Protein AF-0000000084460237 (afdb_homodimer)

Foldseek 3Di:
DDDPPPPPPPPPPPPPPPQFWLLVVVLCLQPVPDPDRDQKDFDAWWWKFAWKFWPDPPQVLCQVVDVVRDGQHRIWIKTKGKMKGWPACPPDPPFRKTKMKMKMKIWTWSCVDPDIDTPWMKIKMKIWIKHDPDSFKIKIWIKMKIWGPDDDQQTAIWIWTKMWIWGIDRWKIKIKMFIDTPDDVPHHCVRPVCLCVAQNGMKMKIKGQDPPRKIKIWIFTRVVVVSPHHKIKMKIWHDDDPQKTKMKMWMFHAPPDRSRSPPTIIMIGIGMIRDHPSD/DDPPPPPPPPPPPPPPPPQFWLLVVVLCLQPVPDPDRDQKDFDAWWWKFAWKFWPDPPQVLCQVVDVVRDGQHRIWMKTKGKMKGWPACPPDPPFRKTKMKMKMKIWTWRCVDPDIDTPWMKIKIKIWIKHDPDSFKIKIWIKMKIWGPDDDQQTAIFIWTKMWIWGIDRWKIKIKMFIDTDDLPPHCVVRPNCLCVAQNGMKMKIKGQDPPRKIKIWIFTHVVVVSPHHKIKMKIWHDDDPQKTKMKMWMFHAPPDRSRSPPTIIMIGIGMIRDHPSD

Organism: NCBI:txid458

Sequence (558 aa):
MLPLASGAQTNEKSPPSKRPTLLEKQAMQQKKTGDSPSLIELYRPNYVLPYYYTNKPYHAIYQNATPNNQEVQNDEFKAQISLKIPIFRHVIKDKPLALNFSYTQLMYWQVYAKSQYFRETNYEPELFLENYFNPYFAAQLGLNHQSNGRGGLLERSWNRAYTQLKWTGNRWLVNLRLWALIDKAESSDLHNPDIAHFLGHDNLVLSHQLPGNWKASLELQNLESGLQRGFVQVTLSYPILQSLSVYGQVFSGYGQSLIEYNHRTTSAGIGIVLNDWVSMLPLASGAQTNEKSPPSKRPTLLEKQAMQQKKTGDSPSLIELYRPNYVLPYYYTNKPYHAIYQNATPNNQEVQNDEFKAQISLKIPIFRHVIKDKPLALNFSYTQLMYWQVYAKSQYFRETNYEPELFLENYFNPYFAAQLGLNHQSNGRGGLLERSWNRAYTQLKWTGNRWLVNLRLWALIDKAESSDLHNPDIAHFLGHDNLVLSHQLPGNWKASLELQNLESGLQRGFVQVTLSYPILQSLSVYGQVFSGYGQSLIEYNHRTTSAGIGIVLNDWVS

Nearest PDB structures (foldseek):
  1qd6-assembly1_C  TM=9.036E-01  e=4.946E-21  Escherichia coli
  1qd5-assembly1_A  TM=8.928E-01  e=4.212E-21  Escherichia coli
  7ezz-assembly1_B  TM=8.742E-01  e=3.400E-21  Salmonella enterica subsp. enterica serovar Typhi
  1ilz-assembly1_A  TM=8.714E-01  e=5.218E-21  Escherichia coli
  1p4t-assembly1_A  TM=3.440E-01  e=1.977E-01  Neisseria meningitidis

Solvent-accessible surface area (backbone atoms only — not comparable to full-atom values): 28145 Å² total; per-residue (Å²): 138,81,83,79,78,76,76,76,75,76,75,73,70,70,73,76,80,74,76,69,27,53,52,40,51,54,49,44,62,69,47,46,53,58,101,67,57,68,64,64,39,80,58,54,51,26,32,44,18,75,43,27,39,36,73,51,64,71,53,77,83,39,62,80,67,38,56,88,51,49,78,79,64,44,52,24,27,36,37,30,48,24,37,29,32,63,73,34,66,47,71,44,85,96,36,64,35,20,36,33,38,32,44,34,38,42,40,34,28,32,69,75,42,94,65,38,26,52,80,45,42,36,45,33,44,32,46,31,39,36,36,62,79,49,60,41,37,36,40,35,46,32,42,36,41,37,30,44,49,36,32,65,93,62,22,32,38,46,39,31,43,35,39,34,42,36,42,40,43,77,47,34,37,37,40,41,36,41,43,47,75,54,83,39,82,84,43,21,53,64,56,40,63,60,45,50,74,26,47,40,47,34,38,39,36,44,26,35,57,42,84,91,65,30,35,40,36,42,34,40,28,7,60,89,57,73,63,76,32,8,28,43,35,40,36,44,34,40,72,75,48,96,46,36,17,44,29,37,40,37,38,40,33,27,40,88,43,71,85,30,33,87,39,65,37,44,34,39,32,41,37,38,26,60,41,52,86,80,104,136,80,82,79,77,76,75,76,74,76,73,73,69,68,73,75,80,73,76,69,26,54,50,38,52,53,50,46,62,69,48,46,56,59,102,67,57,71,64,64,39,81,58,53,52,26,33,42,18,76,43,27,38,35,73,52,62,70,55,79,84,42,63,79,67,36,56,89,52,50,79,78,64,45,52,24,27,38,36,32,48,22,36,29,30,63,72,34,66,47,71,44,84,95,36,63,36,22,35,32,38,32,43,33,39,41,39,34,29,31,67,75,43,94,65,38,26,53,80,44,42,35,45,33,45,32,46,30,39,37,36,61,80,49,62,42,36,33,40,34,46,32,42,38,40,38,29,42,49,35,32,64,93,63,21,31,37,43,42,32,42,34,38,34,42,35,42,39,42,77,48,36,37,36,39,41,35,41,47,46,77,66,58,48,75,83,38,14,42,65,54,39,60,61,45,50,74,26,44,41,48,35,38,39,36,44,28,36,58,42,86,90,64,29,35,39,36,42,35,40,26,7,60,89,58,73,64,77,32,8,29,43,36,39,37,42,36,39,71,75,47,96,44,36,18,43,30,37,41,38,40,40,32,27,40,87,42,71,85,30,31,87,40,66,37,43,32,40,32,41,36,38,28,62,40,53,87,83,104

pLDDT: mean 88.64, std 16.6, range [33.06, 98.94]

Structure (mmCIF, N/CA/C/O backbone):
data_AF-0000000084460237-model_v1
#
loop_
_entity.id
_entity.type
_entity.pdbx_description
1 polymer 'Phospholipase A1'
#
loop_
_atom_site.group_PDB
_atom_site.id
_atom_site.type_symbol
_atom_site.label_atom_id
_atom_site.label_alt_id
_atom_site.label_comp_id
_atom_site.label_asym_id
_atom_site.label_entity_id
_atom_site.label_seq_id
_atom_site.pdbx_PDB_ins_code
_atom_site.Cartn_x
_atom_site.Cartn_y
_atom_site.Cartn_z
_atom_site.occupancy
_atom_site.B_iso_or_equiv
_atom_site.auth_seq_id
_atom_site.auth_comp_id
_atom_site.auth_asym_id
_atom_site.auth_atom_id
_atom_site.pdbx_PDB_model_num
ATOM 1 N N . MET A 1 1 ? 53.562 64.188 7.984 1 33.06 1 MET A N 1
ATOM 2 C CA . MET A 1 1 ? 52.875 63.375 6.984 1 33.06 1 MET A CA 1
ATOM 3 C C . MET A 1 1 ? 52.312 62.094 7.598 1 33.06 1 MET A C 1
ATOM 5 O O . MET A 1 1 ? 53.094 61.219 7.98 1 33.06 1 MET A O 1
ATOM 9 N N . LEU A 1 2 ? 51.188 62.125 8.328 1 37.41 2 LEU A N 1
ATOM 10 C CA . LEU A 1 2 ? 50.531 61.125 9.156 1 37.41 2 LEU A CA 1
ATOM 11 C C . LEU A 1 2 ? 49.938 60 8.289 1 37.41 2 LEU A C 1
ATOM 13 O O . LEU A 1 2 ? 49.25 60.281 7.312 1 37.41 2 LEU A O 1
ATOM 17 N N . PRO A 1 3 ? 50.469 58.75 8.273 1 43.12 3 PRO A N 1
ATOM 18 C CA . PRO A 1 3 ? 50 57.594 7.473 1 43.12 3 PRO A CA 1
ATOM 19 C C . PRO A 1 3 ? 48.531 57.25 7.75 1 43.12 3 PRO A C 1
ATOM 21 O O . PRO A 1 3 ? 48.125 57.25 8.906 1 43.12 3 PRO A O 1
ATOM 24 N N . LEU A 1 4 ? 47.562 57.594 6.898 1 38.03 4 LEU A N 1
ATOM 25 C CA . LEU A 1 4 ? 46.156 57.188 6.91 1 38.03 4 LEU A CA 1
ATOM 26 C C . LEU A 1 4 ? 46.031 55.688 6.816 1 38.03 4 LEU A C 1
ATOM 28 O O . LEU A 1 4 ? 46.438 55.062 5.824 1 38.03 4 LEU A O 1
ATOM 32 N N . ALA A 1 5 ? 46.094 54.875 7.91 1 39.19 5 ALA A N 1
ATOM 33 C CA . ALA A 1 5 ? 45.812 53.438 7.984 1 39.19 5 ALA A CA 1
ATOM 34 C C . ALA A 1 5 ? 44.406 53.156 7.488 1 39.19 5 ALA A C 1
ATOM 36 O O . ALA A 1 5 ? 43.438 53.531 8.109 1 39.19 5 ALA A O 1
ATOM 37 N N . SER A 1 6 ? 44.125 53.219 6.168 1 39.91 6 SER A N 1
ATOM 38 C CA . SER A 1 6 ? 42.844 52.75 5.695 1 39.91 6 SER A CA 1
ATOM 39 C C . SER A 1 6 ? 42.594 51.312 6.141 1 39.91 6 SER A C 1
ATOM 41 O O . SER A 1 6 ? 43.375 50.406 5.844 1 39.91 6 SER A O 1
ATOM 43 N N . GLY A 1 7 ? 42 51.062 7.289 1 36.94 7 GLY A N 1
ATOM 44 C CA . GLY A 1 7 ? 41.531 49.75 7.719 1 36.94 7 GLY A CA 1
ATOM 45 C C . GLY A 1 7 ? 40.594 49.125 6.711 1 36.94 7 GLY A C 1
ATOM 46 O O . GLY A 1 7 ? 39.469 49.625 6.473 1 36.94 7 GLY A O 1
ATOM 47 N N . ALA A 1 8 ? 41.125 48.469 5.641 1 39.97 8 ALA A N 1
ATOM 48 C CA . ALA A 1 8 ? 40.281 47.625 4.797 1 39.97 8 ALA A CA 1
ATOM 49 C C . ALA A 1 8 ? 39.5 46.625 5.637 1 39.97 8 ALA A C 1
ATOM 51 O O . ALA A 1 8 ? 40.094 45.812 6.363 1 39.97 8 ALA A O 1
ATOM 52 N N . GLN A 1 9 ? 38.25 46.938 6.02 1 36.5 9 GLN A N 1
ATOM 53 C CA . GLN A 1 9 ? 37.344 45.938 6.562 1 36.5 9 GLN A CA 1
ATOM 54 C C . GLN A 1 9 ? 37.219 44.719 5.625 1 36.5 9 GLN A C 1
ATOM 56 O O . GLN A 1 9 ? 36.844 44.875 4.457 1 36.5 9 GLN A O 1
ATOM 61 N N . THR A 1 10 ? 38.094 43.719 5.746 1 39.78 10 THR A N 1
ATOM 62 C CA . THR A 1 10 ? 37.875 42.438 5.086 1 39.78 10 THR A CA 1
ATOM 63 C C . THR A 1 10 ? 36.438 41.938 5.305 1 39.78 10 THR A C 1
ATOM 65 O O . THR A 1 10 ? 36 41.75 6.441 1 39.78 10 THR A O 1
ATOM 68 N N . ASN A 1 11 ? 35.469 42.406 4.453 1 38.53 11 ASN A N 1
ATOM 69 C CA . ASN A 1 11 ? 34.188 41.719 4.402 1 38.53 11 ASN A CA 1
ATOM 70 C C . ASN A 1 11 ? 34.344 40.188 4.426 1 38.53 11 ASN A C 1
ATOM 72 O O . ASN A 1 11 ? 34.844 39.594 3.453 1 38.53 11 ASN A O 1
ATOM 76 N N . GLU A 1 12 ? 34.688 39.625 5.543 1 37.69 12 GLU A N 1
ATOM 77 C CA . GLU A 1 12 ? 34.562 38.188 5.68 1 37.69 12 GLU A CA 1
ATOM 78 C C . GLU A 1 12 ? 33.281 37.656 5.02 1 37.69 12 GLU A C 1
ATOM 80 O O . GLU A 1 12 ? 32.188 37.906 5.508 1 37.69 12 GLU A O 1
ATOM 85 N N . LYS A 1 13 ? 33.219 37.625 3.652 1 42 13 LYS A N 1
ATOM 86 C CA . LYS A 1 13 ? 32.188 36.844 2.986 1 42 13 LYS A CA 1
ATOM 87 C C . LYS A 1 13 ? 31.828 35.594 3.785 1 42 13 LYS A C 1
ATOM 89 O O . LYS A 1 13 ? 32.719 34.844 4.195 1 42 13 LYS A O 1
ATOM 94 N N . SER A 1 14 ? 30.688 35.625 4.52 1 43.59 14 SER A N 1
ATOM 95 C CA . SER A 1 14 ? 30.125 34.438 5.137 1 43.59 14 SER A CA 1
ATOM 96 C C . SER A 1 14 ? 30.344 33.219 4.262 1 43.59 14 SER A C 1
ATOM 98 O O . SER A 1 14 ? 30.266 33.281 3.033 1 43.59 14 SER A O 1
ATOM 100 N N . PRO A 1 15 ? 31.188 32.281 4.66 1 44.66 15 PRO A N 1
ATOM 101 C CA . PRO A 1 15 ? 31.375 31.094 3.846 1 44.66 15 PRO A CA 1
ATOM 102 C C . PRO A 1 15 ? 30.125 30.688 3.082 1 44.66 15 PRO A C 1
ATOM 104 O O . PRO A 1 15 ? 29.016 30.953 3.535 1 44.66 15 PRO A O 1
ATOM 107 N N . PRO A 1 16 ? 30.078 30.672 1.734 1 46.34 16 PRO A N 1
ATOM 108 C CA . PRO A 1 16 ? 28.906 30.234 0.951 1 46.34 16 PRO A CA 1
ATOM 109 C C . PRO A 1 16 ? 28.125 29.125 1.638 1 46.34 16 PRO A C 1
ATOM 111 O O . PRO A 1 16 ? 28.703 28.203 2.223 1 46.34 16 PRO A O 1
ATOM 114 N N . SER A 1 17 ? 27.078 29.344 2.225 1 50.25 17 SER A N 1
ATOM 115 C CA . SER A 1 17 ? 26.156 28.375 2.797 1 50.25 17 SER A CA 1
ATOM 116 C C . SER A 1 17 ? 26.109 27.094 1.976 1 50.25 17 SER A C 1
ATOM 118 O O . SER A 1 17 ? 25.766 27.125 0.792 1 50.25 17 SER A O 1
ATOM 120 N N . LYS A 1 18 ? 27.047 26.188 2.234 1 62.62 18 LYS A N 1
ATOM 121 C CA . LYS A 1 18 ? 27.188 24.906 1.551 1 62.62 18 LYS A CA 1
ATOM 122 C C . LYS A 1 18 ? 25.828 24.234 1.369 1 62.62 18 LYS A C 1
ATOM 124 O O . LYS A 1 18 ? 25.047 24.125 2.32 1 62.62 18 LYS A O 1
ATOM 129 N N . ARG A 1 19 ? 25.375 23.969 0.158 1 66.56 19 ARG A N 1
ATOM 130 C CA . ARG A 1 19 ? 24.172 23.219 -0.19 1 66.56 19 ARG A CA 1
ATOM 131 C C . ARG A 1 19 ? 24.125 21.875 0.541 1 66.56 19 ARG A C 1
ATOM 133 O O . ARG A 1 19 ? 25.125 21.156 0.573 1 66.56 19 ARG A O 1
ATOM 140 N N . PRO A 1 20 ? 23.062 21.641 1.185 1 68.81 20 PRO A N 1
ATOM 141 C CA . PRO A 1 20 ? 22.969 20.375 1.909 1 68.81 20 PRO A CA 1
ATOM 142 C C . PRO A 1 20 ? 23.094 19.156 0.991 1 68.81 20 PRO A C 1
ATOM 144 O O . PRO A 1 20 ? 22.672 19.219 -0.169 1 68.81 20 PRO A O 1
ATOM 147 N N . THR A 1 21 ? 23.734 18.125 1.545 1 71.56 21 THR A N 1
ATOM 148 C CA . THR A 1 21 ? 23.812 16.844 0.848 1 71.56 21 THR A CA 1
ATOM 149 C C . THR A 1 21 ? 22.438 16.188 0.765 1 71.56 21 THR A C 1
ATOM 151 O O . THR A 1 21 ? 21.5 16.625 1.437 1 71.56 21 THR A O 1
ATOM 154 N N . LEU A 1 22 ? 22.25 15.188 -0.048 1 67.12 22 LEU A N 1
ATOM 155 C CA . LEU A 1 22 ? 21 14.453 -0.162 1 67.12 22 LEU A CA 1
ATOM 156 C C . LEU A 1 22 ? 20.656 13.766 1.152 1 67.12 22 LEU A C 1
ATOM 158 O O . LEU A 1 22 ? 19.484 13.703 1.537 1 67.12 22 LEU A O 1
ATOM 162 N N . LEU A 1 23 ? 21.672 13.273 1.79 1 69.56 23 LEU A N 1
ATOM 163 C CA . LEU A 1 23 ? 21.422 12.602 3.064 1 69.56 23 LEU A CA 1
ATOM 164 C C . LEU A 1 23 ? 20.969 13.609 4.121 1 69.56 23 LEU A C 1
ATOM 166 O O . LEU A 1 23 ? 20.156 13.273 4.992 1 69.56 23 LEU A O 1
ATOM 170 N N . GLU A 1 24 ? 21.578 14.758 4.055 1 69.38 24 GLU A N 1
ATOM 171 C CA . GLU A 1 24 ? 21.125 15.797 4.977 1 69.38 24 GLU A CA 1
ATOM 172 C C . GLU A 1 24 ? 19.656 16.141 4.75 1 69.38 24 GLU A C 1
ATOM 174 O O . GLU A 1 24 ? 18.906 16.344 5.707 1 69.38 24 GLU A O 1
ATOM 179 N N . LYS A 1 25 ? 19.344 16.219 3.504 1 68.31 25 LYS A N 1
ATOM 180 C CA . LYS A 1 25 ? 17.938 16.484 3.182 1 68.31 25 LYS A CA 1
ATOM 181 C C . LYS A 1 25 ? 17.031 15.383 3.738 1 68.31 25 LYS A C 1
ATOM 183 O O . LYS A 1 25 ? 15.984 15.672 4.32 1 68.31 25 LYS A O 1
ATOM 188 N N . GLN A 1 26 ? 17.453 14.18 3.574 1 65.44 26 GLN A N 1
ATOM 189 C CA . GLN A 1 26 ? 16.688 13.047 4.09 1 65.44 26 GLN A CA 1
ATOM 190 C C . GLN A 1 26 ? 16.594 13.094 5.609 1 65.44 26 GLN A C 1
ATOM 192 O O . GLN A 1 26 ? 15.523 12.836 6.172 1 65.44 26 GLN A O 1
ATOM 197 N N . ALA A 1 27 ? 17.656 13.445 6.23 1 65.62 27 ALA A N 1
ATOM 198 C CA . ALA A 1 27 ? 17.688 13.523 7.691 1 65.62 27 ALA A CA 1
ATOM 199 C C . ALA A 1 27 ? 16.781 14.633 8.203 1 65.62 27 ALA A C 1
ATOM 201 O O . ALA A 1 27 ? 16.141 14.484 9.25 1 65.62 27 ALA A O 1
ATOM 202 N N . MET A 1 28 ? 16.766 15.719 7.469 1 63.81 28 MET A N 1
ATOM 203 C CA . MET A 1 28 ? 15.93 16.859 7.863 1 63.81 28 MET A CA 1
ATOM 204 C C . MET A 1 28 ? 14.453 16.5 7.77 1 63.81 28 MET A C 1
ATOM 206 O O . MET A 1 28 ? 13.648 16.953 8.578 1 63.81 28 MET A O 1
ATOM 210 N N . GLN A 1 29 ? 14.203 15.719 6.777 1 60.19 29 GLN A N 1
ATOM 211 C CA . GLN A 1 29 ? 12.828 15.273 6.645 1 60.19 29 GLN A CA 1
ATOM 212 C C . GLN A 1 29 ? 12.414 14.406 7.836 1 60.19 29 GLN A C 1
ATOM 214 O O . GLN A 1 29 ? 11.258 14.445 8.258 1 60.19 29 GLN A O 1
ATOM 219 N N . GLN A 1 30 ? 13.391 13.711 8.25 1 58.38 30 GLN A N 1
ATOM 220 C CA . GLN A 1 30 ? 13.125 12.867 9.406 1 58.38 30 GLN A CA 1
ATOM 221 C C . GLN A 1 30 ? 12.969 13.695 10.672 1 58.38 30 GLN A C 1
ATOM 223 O O . GLN A 1 30 ? 12.25 13.312 11.594 1 58.38 30 GLN A O 1
ATOM 228 N N . LYS A 1 31 ? 13.797 14.773 10.773 1 55.31 31 LYS A N 1
ATOM 229 C CA . LYS A 1 31 ? 13.781 15.625 11.961 1 55.31 31 LYS A CA 1
ATOM 230 C C . LYS A 1 31 ? 12.594 16.578 11.945 1 55.31 31 LYS A C 1
ATOM 232 O O . LYS A 1 31 ? 12.234 17.141 12.977 1 55.31 31 LYS A O 1
ATOM 237 N N . LYS A 1 32 ? 12.227 16.984 10.742 1 52.41 32 LYS A N 1
ATOM 238 C CA . LYS A 1 32 ? 11.164 17.984 10.797 1 52.41 32 LYS A CA 1
ATOM 239 C C . LYS A 1 32 ? 10.195 17.688 11.938 1 52.41 32 LYS A C 1
ATOM 241 O O . LYS A 1 32 ? 9.32 16.844 11.812 1 52.41 32 LYS A O 1
ATOM 246 N N . THR A 1 33 ? 10.742 17.469 13.055 1 44.06 33 THR A N 1
ATOM 247 C CA . THR A 1 33 ? 10.227 17.547 14.422 1 44.06 33 THR A CA 1
ATOM 248 C C . THR A 1 33 ? 9.305 18.734 14.586 1 44.06 33 THR A C 1
ATOM 250 O O . THR A 1 33 ? 8.852 19.031 15.695 1 44.06 33 THR A O 1
ATOM 253 N N . GLY A 1 34 ? 9.258 19.625 13.672 1 41.66 34 GLY A N 1
ATOM 254 C CA . GLY A 1 34 ? 8.391 20.578 14.344 1 41.66 34 GLY A CA 1
ATOM 255 C C . GLY A 1 34 ? 7.168 19.938 14.977 1 41.66 34 GLY A C 1
ATOM 256 O O . GLY A 1 34 ? 7.16 18.734 15.234 1 41.66 34 GLY A O 1
ATOM 257 N N . ASP A 1 35 ? 6.125 20.656 15.336 1 48.44 35 ASP A N 1
ATOM 258 C CA . ASP A 1 35 ? 4.902 20.375 16.078 1 48.44 35 ASP A CA 1
ATOM 259 C C . ASP A 1 35 ? 4.148 19.188 15.469 1 48.44 35 ASP A C 1
ATOM 261 O O . ASP A 1 35 ? 3.203 18.672 16.078 1 48.44 35 ASP A O 1
ATOM 265 N N . SER A 1 36 ? 4.648 18.703 14.273 1 54.94 36 SER A N 1
ATOM 266 C CA . SER A 1 36 ? 3.83 17.609 13.789 1 54.94 36 SER A CA 1
ATOM 267 C C . SER A 1 36 ? 4.648 16.641 12.953 1 54.94 36 SER A C 1
ATOM 269 O O . SER A 1 36 ? 4.645 16.719 11.719 1 54.94 36 SER A O 1
ATOM 271 N N . PRO A 1 37 ? 5.645 15.766 13.695 1 59.66 37 PRO A N 1
ATOM 272 C CA . PRO A 1 37 ? 6.457 14.797 12.953 1 59.66 37 PRO A CA 1
ATOM 273 C C . PRO A 1 37 ? 5.629 13.961 11.977 1 59.66 37 PRO A C 1
ATOM 275 O O . PRO A 1 37 ? 4.457 13.68 12.242 1 59.66 37 PRO A O 1
ATOM 278 N N . SER A 1 38 ? 6.266 13.695 10.805 1 71.56 38 SER A N 1
ATOM 279 C CA . SER A 1 38 ? 5.586 12.875 9.805 1 71.56 38 SER A CA 1
ATOM 280 C C . SER A 1 38 ? 5.395 11.445 10.305 1 71.56 38 SER A C 1
ATOM 282 O O . SER A 1 38 ? 6.32 10.844 10.852 1 71.56 38 SER A O 1
ATOM 284 N N . LEU A 1 39 ? 4.281 10.977 10.188 1 84.56 39 LEU A N 1
ATOM 285 C CA . LEU A 1 39 ? 3.957 9.617 10.609 1 84.56 39 LEU A CA 1
ATOM 286 C C . LEU A 1 39 ? 4.406 8.602 9.562 1 84.56 39 LEU A C 1
ATOM 288 O O . LEU A 1 39 ? 4.551 7.414 9.867 1 84.56 39 LEU A O 1
ATOM 292 N N . ILE A 1 40 ? 4.625 9.062 8.289 1 89.94 40 ILE A N 1
ATOM 293 C CA . ILE A 1 40 ? 5.012 8.18 7.188 1 89.94 40 ILE A CA 1
ATOM 294 C C . ILE A 1 40 ? 5.977 8.914 6.258 1 89.94 40 ILE A C 1
ATOM 296 O O . ILE A 1 40 ? 5.895 10.133 6.105 1 89.94 40 ILE A O 1
ATOM 300 N N . GLU A 1 41 ? 6.906 8.203 5.742 1 90.19 41 GLU A N 1
ATOM 301 C CA . GLU A 1 41 ? 7.863 8.719 4.766 1 90.19 41 GLU A CA 1
ATOM 302 C C . GLU A 1 41 ? 7.922 7.824 3.529 1 90.19 41 GLU A C 1
ATOM 304 O O . GLU A 1 41 ? 7.695 6.613 3.617 1 90.19 41 GLU A O 1
ATOM 309 N N . LEU A 1 42 ? 8.172 8.422 2.4 1 93.38 42 LEU A N 1
ATOM 310 C CA . LEU A 1 42 ? 8.492 7.633 1.218 1 93.38 42 LEU A CA 1
ATOM 311 C C . LEU A 1 42 ? 9.828 6.922 1.384 1 93.38 42 LEU A C 1
ATOM 313 O O . LEU A 1 42 ? 10.781 7.496 1.924 1 93.38 42 LEU A O 1
ATOM 317 N N . TYR A 1 43 ? 10.008 5.703 0.962 1 95.56 43 TYR A N 1
ATOM 318 C CA . TYR A 1 43 ? 11.203 4.891 1.195 1 95.56 43 TYR A CA 1
ATOM 319 C C . TYR A 1 43 ? 11.906 4.562 -0.117 1 95.56 43 TYR A C 1
ATOM 321 O O . TYR A 1 43 ? 12.82 5.277 -0.534 1 95.56 43 TYR A O 1
ATOM 329 N N . ARG A 1 44 ? 11.547 3.611 -0.821 1 97.44 44 ARG A N 1
ATOM 330 C CA . ARG A 1 44 ? 11.977 3.336 -2.189 1 97.44 44 ARG A CA 1
ATOM 331 C C . ARG A 1 44 ? 11.055 4.027 -3.195 1 97.44 44 ARG A C 1
ATOM 333 O O . ARG A 1 44 ? 10.031 4.598 -2.82 1 97.44 44 ARG A O 1
ATOM 340 N N . PRO A 1 45 ? 11.516 4.062 -4.492 1 97.62 45 PRO A N 1
ATOM 341 C CA . PRO A 1 45 ? 10.672 4.762 -5.461 1 97.62 45 PRO A CA 1
ATOM 342 C C . PRO A 1 45 ? 9.227 4.254 -5.461 1 97.62 45 PRO A C 1
ATOM 344 O O . PRO A 1 45 ? 9 3.043 -5.445 1 97.62 45 PRO A O 1
ATOM 347 N N . ASN A 1 46 ? 8.273 5.141 -5.348 1 98.19 46 ASN A N 1
ATOM 348 C CA . ASN A 1 46 ? 6.848 4.895 -5.539 1 98.19 46 ASN A CA 1
ATOM 349 C C . ASN A 1 46 ? 6.398 5.285 -6.945 1 98.19 46 ASN A C 1
ATOM 351 O O . ASN A 1 46 ? 6.461 6.457 -7.316 1 98.19 46 ASN A O 1
ATOM 355 N N . TYR A 1 47 ? 5.926 4.312 -7.699 1 98.5 47 TYR A N 1
ATOM 356 C CA . TYR A 1 47 ? 5.637 4.59 -9.102 1 98.5 47 TYR A CA 1
ATOM 357 C C . TYR A 1 47 ? 4.496 3.717 -9.609 1 98.5 47 TYR A C 1
ATOM 359 O O . TYR A 1 47 ? 4.18 2.689 -9 1 98.5 47 TYR A O 1
ATOM 367 N N . VAL A 1 48 ? 3.895 4.137 -10.625 1 98.56 48 VAL A N 1
ATOM 368 C CA . VAL A 1 48 ? 3 3.346 -11.461 1 98.56 48 VAL A CA 1
ATOM 369 C C . VAL A 1 48 ? 3.457 3.416 -12.914 1 98.56 48 VAL A C 1
ATOM 371 O O . VAL A 1 48 ? 3.84 4.48 -13.398 1 98.56 48 VAL A O 1
ATOM 374 N N . LEU A 1 49 ? 3.525 2.285 -13.5 1 98.88 49 LEU A N 1
ATOM 375 C CA . LEU A 1 49 ? 3.773 2.143 -14.93 1 98.88 49 LEU A CA 1
ATOM 376 C C . LEU A 1 49 ? 2.557 1.556 -15.633 1 98.88 49 LEU A C 1
ATOM 378 O O . LEU A 1 49 ? 2.404 0.334 -15.703 1 98.88 49 LEU A O 1
ATOM 382 N N . PRO A 1 50 ? 1.722 2.443 -16.219 1 98.69 50 PRO A N 1
ATOM 383 C CA . PRO A 1 50 ? 0.523 1.936 -16.891 1 98.69 50 PRO A CA 1
ATOM 384 C C . PRO A 1 50 ? 0.85 1.043 -18.094 1 98.69 50 PRO A C 1
ATOM 386 O O . PRO A 1 50 ? 0.007 0.254 -18.516 1 98.69 50 PRO A O 1
ATOM 389 N N . TYR A 1 51 ? 2.043 1.253 -18.594 1 98.81 51 TYR A N 1
ATOM 390 C CA . TYR A 1 51 ? 2.51 0.373 -19.672 1 98.81 51 TYR A CA 1
ATOM 391 C C . TYR A 1 51 ? 3.887 -0.194 -19.344 1 98.81 51 TYR A C 1
ATOM 393 O O . TYR A 1 51 ? 4.852 0.556 -19.188 1 98.81 51 TYR A O 1
ATOM 401 N N . TYR A 1 52 ? 3.977 -1.459 -19.219 1 98.88 52 TYR A N 1
ATOM 402 C CA . TYR A 1 52 ? 5.184 -2.227 -18.953 1 98.88 52 TYR A CA 1
ATOM 403 C C . TYR A 1 52 ? 5.246 -3.48 -19.812 1 98.88 52 TYR A C 1
ATOM 405 O O . TYR A 1 52 ? 4.355 -4.332 -19.75 1 98.88 52 TYR A O 1
ATOM 413 N N . TYR A 1 53 ? 6.262 -3.559 -20.594 1 98.94 53 TYR A N 1
ATOM 414 C CA . TYR A 1 53 ? 6.391 -4.656 -21.547 1 98.94 53 TYR A CA 1
ATOM 415 C C . TYR A 1 53 ? 7.469 -5.641 -21.094 1 98.94 53 TYR A C 1
ATOM 417 O O . TYR A 1 53 ? 8.609 -5.246 -20.844 1 98.94 53 TYR A O 1
ATOM 425 N N . THR A 1 54 ? 7.098 -6.848 -21.016 1 98.81 54 THR A N 1
ATOM 426 C CA . THR A 1 54 ? 8.023 -7.926 -20.703 1 98.81 54 THR A CA 1
ATOM 427 C C . THR A 1 54 ? 8.266 -8.805 -21.938 1 98.81 54 THR A C 1
ATOM 429 O O . THR A 1 54 ? 7.324 -9.406 -22.469 1 98.81 54 THR A O 1
ATOM 432 N N . ASN A 1 55 ? 9.469 -8.969 -22.312 1 98.62 55 ASN A N 1
ATOM 433 C CA . ASN A 1 55 ? 9.82 -9.688 -23.531 1 98.62 55 ASN A CA 1
ATOM 434 C C . ASN A 1 55 ? 9.531 -11.188 -23.406 1 98.62 55 ASN A C 1
ATOM 436 O O . ASN A 1 55 ? 9.031 -11.805 -24.344 1 98.62 55 ASN A O 1
ATOM 440 N N . LYS A 1 56 ? 9.875 -11.82 -22.328 1 98.31 56 LYS A N 1
ATOM 441 C CA . LYS A 1 56 ? 9.695 -13.25 -22.094 1 98.31 56 LYS A CA 1
ATOM 442 C C . LYS A 1 56 ? 8.945 -13.5 -20.781 1 98.31 56 LYS A C 1
ATOM 444 O O . LYS A 1 56 ? 9.539 -13.922 -19.797 1 98.31 56 LYS A O 1
ATOM 449 N N . PRO A 1 57 ? 7.609 -13.352 -20.859 1 98.31 57 PRO A N 1
ATOM 450 C CA . PRO A 1 57 ? 6.867 -13.711 -19.641 1 98.31 57 PRO A CA 1
ATOM 451 C C . PRO A 1 57 ? 7.109 -15.156 -19.219 1 98.31 57 PRO A C 1
ATOM 453 O O . PRO A 1 57 ? 7.363 -16.016 -20.047 1 98.31 57 PRO A O 1
ATOM 456 N N . TYR A 1 58 ? 7.059 -15.445 -17.984 1 97.81 58 TYR A N 1
ATOM 457 C CA . TYR A 1 58 ? 7.293 -16.781 -17.438 1 97.81 58 TYR A CA 1
ATOM 458 C C . TYR A 1 58 ? 6.062 -17.656 -17.594 1 97.81 58 TYR A C 1
ATOM 460 O O . TYR A 1 58 ? 5.465 -18.094 -16.609 1 97.81 58 TYR A O 1
ATOM 468 N N . HIS A 1 59 ? 5.738 -18.109 -18.75 1 97.31 59 HIS A N 1
ATOM 469 C CA . HIS A 1 59 ? 4.508 -18.828 -19.062 1 97.31 59 HIS A CA 1
ATOM 470 C C . HIS A 1 59 ? 4.441 -20.156 -18.312 1 97.31 59 HIS A C 1
ATOM 472 O O . HIS A 1 59 ? 3.389 -20.516 -17.781 1 97.31 59 HIS A O 1
ATOM 478 N N . ALA A 1 60 ? 5.492 -20.844 -18.188 1 96.31 60 ALA A N 1
ATOM 479 C CA . ALA A 1 60 ? 5.512 -22.188 -17.625 1 96.31 60 ALA A CA 1
ATOM 480 C C . ALA A 1 60 ? 5.043 -22.188 -16.172 1 96.31 60 ALA A C 1
ATOM 482 O O . ALA A 1 60 ? 4.289 -23.078 -15.758 1 96.31 60 ALA A O 1
ATOM 483 N N . ILE A 1 61 ? 5.457 -21.188 -15.391 1 96 61 ILE A N 1
ATOM 484 C CA . ILE A 1 61 ? 5.156 -21.188 -13.961 1 96 61 ILE A CA 1
ATOM 485 C C . ILE A 1 61 ? 3.68 -20.875 -13.742 1 96 61 ILE A C 1
ATOM 487 O O . ILE A 1 61 ? 3.111 -21.219 -12.703 1 96 61 ILE A O 1
ATOM 491 N N . TYR A 1 62 ? 3.029 -20.219 -14.75 1 95.88 62 TYR A N 1
ATOM 492 C CA . TYR A 1 62 ? 1.652 -19.766 -14.586 1 95.88 62 TYR A CA 1
ATOM 493 C C . TYR A 1 62 ? 0.683 -20.719 -15.281 1 95.88 62 TYR A C 1
ATOM 495 O O . TYR A 1 62 ? -0.519 -20.438 -15.344 1 95.88 62 TYR A O 1
ATOM 503 N N . GLN A 1 63 ? 1.199 -21.812 -15.797 1 94.06 63 GLN A N 1
ATOM 504 C CA . GLN A 1 63 ? 0.304 -22.781 -16.406 1 94.06 63 GLN A CA 1
ATOM 505 C C . GLN A 1 63 ? -0.761 -23.25 -15.422 1 94.06 63 GLN A C 1
ATOM 507 O O . GLN A 1 63 ? -0.441 -23.656 -14.305 1 94.06 63 GLN A O 1
ATOM 512 N N . ASN A 1 64 ? -2.025 -23.062 -15.805 1 91.06 64 ASN A N 1
ATOM 513 C CA . ASN A 1 64 ? -3.199 -23.422 -15.016 1 91.06 64 ASN A CA 1
ATOM 514 C C . ASN A 1 64 ? -3.303 -22.594 -13.75 1 91.06 64 ASN A C 1
ATOM 516 O O . ASN A 1 64 ? -3.934 -23 -12.773 1 91.06 64 ASN A O 1
ATOM 520 N N . ALA A 1 65 ? -2.629 -21.453 -13.734 1 92.81 65 ALA A N 1
ATOM 521 C CA . ALA A 1 65 ? -2.609 -20.641 -12.516 1 92.81 65 ALA A CA 1
ATOM 522 C C . ALA A 1 65 ? -3.115 -19.234 -12.797 1 92.81 65 ALA A C 1
ATOM 524 O O . ALA A 1 65 ? -2.838 -18.312 -12.023 1 92.81 65 ALA A O 1
ATOM 525 N N . THR A 1 66 ? -3.754 -19.094 -13.953 1 94.38 66 THR A N 1
ATOM 526 C CA . THR A 1 66 ? -4.363 -17.812 -14.32 1 94.38 66 THR A CA 1
ATOM 527 C C . THR A 1 66 ? -5.867 -17.969 -14.523 1 94.38 66 THR A C 1
ATOM 529 O O . THR A 1 66 ? -6.363 -19.094 -14.68 1 94.38 66 THR A O 1
ATOM 532 N N . PRO A 1 67 ? -6.559 -16.859 -14.469 1 92.19 67 PRO A N 1
ATOM 533 C CA . PRO A 1 67 ? -7.992 -16.969 -14.742 1 92.19 67 PRO A CA 1
ATOM 534 C C . PRO A 1 67 ? -8.289 -17.594 -16.109 1 92.19 67 PRO A C 1
ATOM 536 O O . PRO A 1 67 ? -7.766 -17.125 -17.125 1 92.19 67 PRO A O 1
ATOM 539 N N . ASN A 1 68 ? -9.117 -18.688 -16.062 1 90.69 68 ASN A N 1
ATOM 540 C CA . ASN A 1 68 ? -9.492 -19.391 -17.281 1 90.69 68 ASN A CA 1
ATOM 541 C C . ASN A 1 68 ? -8.266 -19.906 -18.031 1 90.69 68 ASN A C 1
ATOM 543 O O . ASN A 1 68 ? -8.281 -20.047 -19.25 1 90.69 68 ASN A O 1
ATOM 547 N N . ASN A 1 69 ? -7.188 -19.969 -17.328 1 93.38 69 ASN A N 1
ATOM 548 C CA . ASN A 1 69 ? -5.914 -20.469 -17.844 1 93.38 69 ASN A CA 1
ATOM 549 C C . ASN A 1 69 ? -5.441 -19.641 -19.047 1 93.38 69 ASN A C 1
ATOM 551 O O . ASN A 1 69 ? -4.898 -20.203 -20 1 93.38 69 ASN A O 1
ATOM 555 N N . GLN A 1 70 ? -5.746 -18.422 -19.031 1 94.75 70 GLN A N 1
ATOM 556 C CA . GLN A 1 70 ? -5.277 -17.547 -20.109 1 94.75 70 GLN A CA 1
ATOM 557 C C . GLN A 1 70 ? -3.766 -17.359 -20.047 1 94.75 70 GLN A C 1
ATOM 559 O O . GLN A 1 70 ? -3.166 -17.484 -18.969 1 94.75 70 GLN A O 1
ATOM 564 N N . GLU A 1 71 ? -3.188 -17.047 -21.109 1 95.62 71 GLU A N 1
ATOM 565 C CA . GLU A 1 71 ? -1.749 -16.797 -21.156 1 95.62 71 GLU A CA 1
ATOM 566 C C . GLU A 1 71 ? -1.398 -15.453 -20.531 1 95.62 71 GLU A C 1
ATOM 568 O O . GLU A 1 71 ? -2.152 -14.492 -20.672 1 95.62 71 GLU A O 1
ATOM 573 N N . VAL A 1 72 ? -0.287 -15.414 -19.906 1 97.56 72 VAL A N 1
ATOM 574 C CA . VAL A 1 72 ? 0.223 -14.148 -19.391 1 97.56 72 VAL A CA 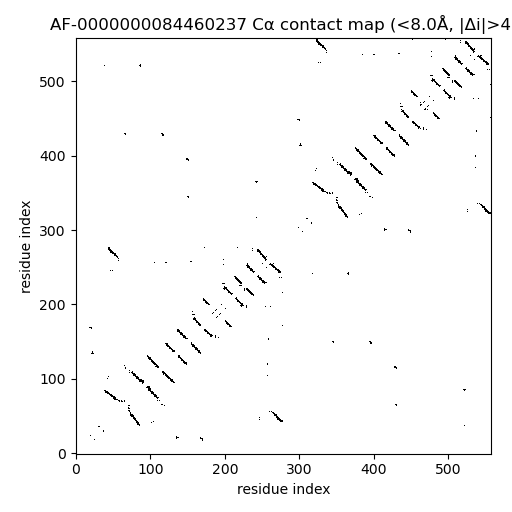1
ATOM 575 C C . VAL A 1 72 ? 0.615 -13.242 -20.562 1 97.56 72 VAL A C 1
ATOM 577 O O . VAL A 1 72 ? 1.348 -13.664 -21.469 1 97.56 72 VAL A O 1
ATOM 580 N N . GLN A 1 73 ? 0.145 -12.031 -20.578 1 97.94 73 GLN A N 1
ATOM 581 C CA . GLN A 1 73 ? 0.43 -11.07 -21.641 1 97.94 73 GLN A CA 1
ATOM 582 C C . GLN A 1 73 ? 1.78 -10.391 -21.422 1 97.94 73 GLN A C 1
ATOM 584 O O . GLN A 1 73 ? 2.242 -10.266 -20.297 1 97.94 73 GLN A O 1
ATOM 589 N N . ASN A 1 74 ? 2.357 -9.945 -22.531 1 98.62 74 ASN A N 1
ATOM 590 C CA . ASN A 1 74 ? 3.605 -9.195 -22.453 1 98.62 74 ASN A CA 1
ATOM 591 C C . ASN A 1 74 ? 3.393 -7.82 -21.828 1 98.62 74 ASN A C 1
ATOM 593 O O . ASN A 1 74 ? 4.285 -7.297 -21.156 1 98.62 74 ASN A O 1
ATOM 597 N N . ASP A 1 75 ? 2.248 -7.242 -22.109 1 98.56 75 ASP A N 1
ATOM 598 C CA . ASP A 1 75 ? 1.931 -5.895 -21.641 1 98.56 75 ASP A CA 1
ATOM 599 C C . ASP A 1 75 ? 1.15 -5.941 -20.328 1 98.56 75 ASP A C 1
ATOM 601 O O . ASP A 1 75 ? 0.168 -6.676 -20.203 1 98.56 75 ASP A O 1
ATOM 605 N N . GLU A 1 76 ? 1.604 -5.188 -19.422 1 98.5 76 GLU A N 1
ATOM 606 C CA . GLU A 1 76 ? 0.871 -5.129 -18.156 1 98.5 76 GLU A CA 1
ATOM 607 C C . GLU A 1 76 ? 1.1 -3.797 -17.438 1 98.5 76 GLU A C 1
ATOM 609 O O . GLU A 1 76 ? 1.716 -2.889 -18 1 98.5 76 GLU A O 1
ATOM 614 N N . PHE A 1 77 ? 0.394 -3.602 -16.391 1 98.75 77 PHE A N 1
ATOM 615 C CA . PHE A 1 77 ? 0.559 -2.504 -15.438 1 98.75 77 PHE A CA 1
ATOM 616 C C . PHE A 1 77 ? 1.467 -2.914 -14.289 1 98.75 77 PHE A C 1
ATOM 618 O O . PHE A 1 77 ? 1.338 -4.016 -13.75 1 98.75 77 PHE A O 1
ATOM 625 N N . LYS A 1 78 ? 2.459 -2.082 -13.945 1 98.94 78 LYS A N 1
ATOM 626 C CA . LYS A 1 78 ? 3.371 -2.33 -12.828 1 98.94 78 LYS A CA 1
ATOM 627 C C . LYS A 1 78 ? 3.354 -1.171 -11.836 1 98.94 78 LYS A C 1
ATOM 629 O O . LYS A 1 78 ? 3.309 -0.005 -12.234 1 98.94 78 LYS A O 1
ATOM 634 N N . ALA A 1 79 ? 3.424 -1.446 -10.555 1 98.88 79 ALA A N 1
ATOM 635 C CA . ALA A 1 79 ? 3.449 -0.391 -9.547 1 98.88 79 ALA A CA 1
ATOM 636 C C . ALA A 1 79 ? 4.242 -0.825 -8.32 1 98.88 79 ALA A C 1
ATOM 638 O O . ALA A 1 79 ? 4.379 -2.021 -8.055 1 98.88 79 ALA A O 1
ATOM 639 N N . GLN A 1 80 ? 4.766 0.166 -7.625 1 98.81 80 GLN A N 1
ATOM 640 C CA . GLN A 1 80 ? 5.434 -0.058 -6.348 1 98.81 80 GLN A CA 1
ATOM 641 C C . GLN A 1 80 ? 5.027 0.999 -5.324 1 98.81 80 GLN A C 1
ATOM 643 O O . GLN A 1 80 ? 5.004 2.191 -5.629 1 98.81 80 GLN A O 1
ATOM 648 N N . ILE A 1 81 ? 4.633 0.527 -4.219 1 98.5 81 ILE A N 1
ATOM 649 C CA . ILE A 1 81 ? 4.438 1.367 -3.041 1 98.5 81 ILE A CA 1
ATOM 650 C C . ILE A 1 81 ? 5.508 1.052 -2 1 98.5 81 ILE A C 1
ATOM 652 O O . ILE A 1 81 ? 5.754 -0.116 -1.689 1 98.5 81 ILE A O 1
ATOM 656 N N . SER A 1 82 ? 6.125 2.047 -1.461 1 98.31 82 SER A N 1
ATOM 657 C CA . SER A 1 82 ? 7.191 1.842 -0.488 1 98.31 82 SER A CA 1
ATOM 658 C C . SER A 1 82 ? 7.211 2.953 0.556 1 98.31 82 SER A C 1
ATOM 660 O O . SER A 1 82 ? 7.52 4.105 0.239 1 98.31 82 SER A O 1
ATOM 662 N N . LEU A 1 83 ? 6.934 2.564 1.775 1 97 83 LEU A N 1
ATOM 663 C CA . LEU A 1 83 ? 6.789 3.529 2.859 1 97 83 LEU A CA 1
ATOM 664 C C . LEU A 1 83 ? 7.688 3.166 4.035 1 97 83 LEU A C 1
ATOM 666 O O . LEU A 1 83 ? 8 1.991 4.242 1 97 83 LEU A O 1
ATOM 670 N N . LYS A 1 84 ? 8.055 4.137 4.746 1 95.44 84 LYS A N 1
ATOM 671 C CA . LYS A 1 84 ? 8.836 3.98 5.969 1 95.44 84 LYS A CA 1
ATOM 672 C C . LYS A 1 84 ? 8.148 4.656 7.152 1 95.44 84 LYS A C 1
ATOM 674 O O . LYS A 1 84 ? 7.656 5.781 7.031 1 95.44 84 LYS A O 1
ATOM 679 N N . ILE A 1 85 ? 8.055 4.008 8.219 1 94.06 85 ILE A N 1
ATOM 680 C CA . ILE A 1 85 ? 7.469 4.488 9.461 1 94.06 85 ILE A CA 1
ATOM 681 C C . ILE A 1 85 ? 8.531 4.527 10.555 1 94.06 85 ILE A C 1
ATOM 683 O O . ILE A 1 85 ? 9.023 3.482 10.992 1 94.06 85 ILE A O 1
ATOM 687 N N . PRO A 1 86 ? 8.836 5.738 11 1 91.94 86 PRO A N 1
ATOM 688 C CA . PRO A 1 86 ? 9.727 5.781 12.164 1 91.94 86 PRO A CA 1
ATOM 689 C C . PRO A 1 86 ? 9.047 5.312 13.445 1 91.94 86 PRO A C 1
ATOM 691 O O . PRO A 1 86 ? 8.109 5.957 13.93 1 91.94 86 PRO A O 1
ATOM 694 N N . ILE A 1 87 ? 9.523 4.281 14.047 1 93.12 87 ILE A N 1
ATOM 695 C CA . ILE A 1 87 ? 8.969 3.756 15.289 1 93.12 87 ILE A CA 1
ATOM 696 C C . ILE A 1 87 ? 9.562 4.504 16.484 1 93.12 87 ILE A C 1
ATOM 698 O O . ILE A 1 87 ? 8.836 5.043 17.312 1 93.12 87 ILE A O 1
ATOM 702 N N . PHE A 1 88 ? 10.891 4.535 16.562 1 92.19 88 PHE A N 1
ATOM 703 C CA . PHE A 1 88 ? 11.648 5.316 17.531 1 92.19 88 PHE A CA 1
ATOM 704 C C . PHE A 1 88 ? 12.688 6.188 16.844 1 92.19 88 PHE A C 1
ATOM 706 O O . PHE A 1 88 ? 13.648 5.676 16.266 1 92.19 88 PHE A O 1
ATOM 713 N N . ARG A 1 89 ? 12.516 7.449 16.875 1 87.88 89 ARG A N 1
ATOM 714 C CA . ARG A 1 89 ? 13.414 8.375 16.188 1 87.88 89 ARG A CA 1
ATOM 715 C C . ARG A 1 89 ? 14.766 8.461 16.906 1 87.88 89 ARG A C 1
ATOM 717 O O . ARG A 1 89 ? 15.789 8.719 16.266 1 87.88 89 ARG A O 1
ATOM 724 N N . HIS A 1 90 ? 14.672 8.312 18.172 1 89.94 90 HIS A N 1
ATOM 725 C CA . HIS A 1 90 ? 15.875 8.297 19 1 89.94 90 HIS A CA 1
ATOM 726 C C . HIS A 1 90 ? 15.883 7.086 19.922 1 89.94 90 HIS A C 1
ATOM 728 O O . HIS A 1 90 ? 15.414 7.172 21.062 1 89.94 90 HIS A O 1
ATOM 734 N N . VAL A 1 91 ? 16.516 6.09 19.469 1 91.25 91 VAL A N 1
ATOM 735 C CA . VAL A 1 91 ? 16.625 4.898 20.297 1 91.25 91 VAL A CA 1
ATOM 736 C C . VAL A 1 91 ? 17.484 5.203 21.531 1 91.25 91 VAL A C 1
ATOM 738 O O . VAL A 1 91 ? 17.203 4.723 22.625 1 91.25 91 VAL A O 1
ATOM 741 N N . ILE A 1 92 ? 18.594 5.93 21.188 1 89.5 92 ILE A N 1
ATOM 742 C CA . ILE A 1 92 ? 19.422 6.484 22.25 1 89.5 92 ILE A CA 1
ATOM 743 C C . ILE A 1 92 ? 19.188 7.992 22.344 1 89.5 92 ILE A C 1
ATOM 745 O O . ILE A 1 92 ? 19.25 8.703 21.344 1 89.5 92 ILE A O 1
ATOM 749 N N . LYS A 1 93 ? 19 8.414 23.484 1 87.12 93 LYS A N 1
ATOM 750 C CA . LYS A 1 93 ? 18.641 9.812 23.719 1 87.12 93 LYS A CA 1
ATOM 751 C C . LYS A 1 93 ? 19.641 10.75 23.016 1 87.12 93 LYS A C 1
ATOM 753 O O . LYS A 1 93 ? 20.844 10.594 23.156 1 87.12 93 LYS A O 1
ATOM 758 N N . ASP A 1 94 ? 19.062 11.586 22.203 1 85.56 94 ASP A N 1
ATOM 759 C CA . ASP A 1 94 ? 19.781 12.664 21.531 1 85.56 94 ASP A CA 1
ATOM 760 C C . ASP A 1 94 ? 20.781 12.117 20.516 1 85.56 94 ASP A C 1
ATOM 762 O O . ASP A 1 94 ? 21.75 12.797 20.156 1 85.56 94 ASP A O 1
ATOM 766 N N . LYS A 1 95 ? 20.734 10.891 20.234 1 87 95 LYS A N 1
ATOM 767 C CA . LYS A 1 95 ? 21.531 10.305 19.156 1 87 95 LYS A CA 1
ATOM 768 C C . LYS A 1 95 ? 20.688 10.008 17.922 1 87 95 LYS A C 1
ATOM 770 O O . LYS A 1 95 ? 19.484 9.742 18.047 1 87 95 LYS A O 1
ATOM 775 N N . PRO A 1 96 ? 21.281 10.062 16.766 1 88.19 96 PRO A N 1
ATOM 776 C CA . PRO A 1 96 ? 20.516 9.93 15.523 1 88.19 96 PRO A CA 1
ATOM 777 C C . PRO A 1 96 ? 20.234 8.477 15.156 1 88.19 96 PRO A C 1
ATOM 779 O O . PRO A 1 96 ? 19.859 8.18 14.023 1 88.19 96 PRO A O 1
ATOM 782 N N . LEU A 1 97 ? 20.312 7.621 16.047 1 93.19 97 LEU A N 1
ATOM 783 C CA . LEU A 1 97 ? 19.984 6.219 15.812 1 93.19 97 LEU A CA 1
ATOM 784 C C . LEU A 1 97 ? 18.469 5.992 15.922 1 93.19 97 LEU A C 1
ATOM 786 O O . LEU A 1 97 ? 17.891 6.164 17 1 93.19 97 LEU A O 1
ATOM 790 N N . ALA A 1 98 ? 17.891 5.586 14.805 1 93.81 98 ALA A N 1
ATOM 791 C CA . ALA A 1 98 ? 16.438 5.41 14.758 1 93.81 98 ALA A CA 1
ATOM 792 C C . ALA A 1 98 ? 16.078 3.957 14.477 1 93.81 98 ALA A C 1
ATOM 794 O O . ALA A 1 98 ? 16.828 3.236 13.812 1 93.81 98 ALA A O 1
ATOM 795 N N . LEU A 1 99 ? 14.961 3.527 15.031 1 96.75 99 LEU A N 1
ATOM 796 C CA . LEU A 1 99 ? 14.32 2.271 14.656 1 96.75 99 LEU A CA 1
ATOM 797 C C . LEU A 1 99 ? 13.164 2.518 13.695 1 96.75 99 LEU A C 1
ATOM 799 O O . LEU A 1 99 ? 12.242 3.27 14.016 1 96.75 99 LEU A O 1
ATOM 803 N N . ASN A 1 100 ? 13.25 1.904 12.555 1 96.5 100 ASN A N 1
ATOM 804 C CA . ASN A 1 100 ? 12.25 2.127 11.516 1 96.5 100 ASN A CA 1
ATOM 805 C C . ASN A 1 100 ? 11.625 0.815 11.047 1 96.5 100 ASN A C 1
ATOM 807 O O . ASN A 1 100 ? 12.266 -0.239 11.117 1 96.5 100 ASN A O 1
ATOM 811 N N . PHE A 1 101 ? 10.391 0.892 10.656 1 97.69 101 PHE A N 1
ATOM 812 C CA . PHE A 1 101 ? 9.703 -0.144 9.898 1 97.69 101 PHE A CA 1
ATOM 813 C C . PHE A 1 101 ? 9.414 0.329 8.477 1 97.69 101 PHE A C 1
ATOM 815 O O . PHE A 1 101 ? 9.016 1.479 8.273 1 97.69 101 PHE A O 1
ATOM 822 N N . SER A 1 102 ? 9.695 -0.452 7.5 1 98.25 102 SER A N 1
ATOM 823 C CA . SER A 1 102 ? 9.297 -0.125 6.133 1 98.25 102 SER A CA 1
ATOM 824 C C . SER A 1 102 ? 8.484 -1.255 5.512 1 98.25 102 SER A C 1
ATOM 826 O O . SER A 1 102 ? 8.594 -2.408 5.93 1 98.25 102 SER A O 1
ATOM 828 N N . TYR A 1 103 ? 7.699 -0.882 4.648 1 98.62 103 TYR A N 1
ATOM 829 C CA . TYR A 1 103 ? 6.902 -1.817 3.861 1 98.62 103 TYR A CA 1
ATOM 830 C C . TYR A 1 103 ? 6.93 -1.449 2.383 1 98.62 103 TYR A C 1
ATOM 832 O O . TYR A 1 103 ? 6.582 -0.327 2.01 1 98.62 103 TYR A O 1
ATOM 840 N N . THR A 1 104 ? 7.359 -2.371 1.528 1 98.81 104 THR A N 1
ATOM 841 C CA . THR A 1 104 ? 7.379 -2.223 0.078 1 98.81 104 THR A CA 1
ATOM 842 C C . THR A 1 104 ? 6.512 -3.289 -0.586 1 98.81 104 THR A C 1
ATOM 844 O O . THR A 1 104 ? 6.59 -4.469 -0.235 1 98.81 104 THR A O 1
ATOM 847 N N . GLN A 1 105 ? 5.688 -2.852 -1.451 1 98.88 105 GLN A N 1
ATOM 848 C CA . GLN A 1 105 ? 4.836 -3.752 -2.223 1 98.88 105 GLN A CA 1
ATOM 849 C C . GLN A 1 105 ? 5.02 -3.533 -3.721 1 98.88 105 GLN A C 1
ATOM 851 O O . GLN A 1 105 ? 4.887 -2.408 -4.211 1 98.88 105 GLN A O 1
ATOM 856 N N . LEU A 1 106 ? 5.398 -4.59 -4.395 1 98.88 106 LEU A N 1
ATOM 857 C CA . LEU A 1 106 ? 5.531 -4.602 -5.848 1 98.88 106 LEU A CA 1
ATOM 858 C C . LEU A 1 106 ? 4.363 -5.348 -6.492 1 98.88 106 LEU A C 1
ATOM 860 O O . LEU A 1 106 ? 3.99 -6.434 -6.039 1 98.88 106 LEU A O 1
ATOM 864 N N . MET A 1 107 ? 3.758 -4.73 -7.531 1 98.81 107 MET A N 1
ATOM 865 C CA . MET A 1 107 ? 2.545 -5.312 -8.102 1 98.81 107 MET A CA 1
ATOM 866 C C . MET A 1 107 ? 2.621 -5.344 -9.625 1 98.81 107 MET A C 1
ATOM 868 O O . MET A 1 107 ? 3.072 -4.383 -10.25 1 98.81 107 MET A O 1
ATOM 872 N N . TYR A 1 108 ? 2.209 -6.457 -10.195 1 98.81 108 TYR A N 1
ATOM 873 C CA . TYR A 1 108 ? 2.018 -6.629 -11.625 1 98.81 108 TYR A CA 1
ATOM 874 C C . TYR A 1 108 ? 0.565 -6.961 -11.953 1 98.81 108 TYR A C 1
ATOM 876 O O . TYR A 1 108 ? 0.031 -7.965 -11.477 1 98.81 108 TYR A O 1
ATOM 884 N N . TRP A 1 109 ? -0.032 -6.125 -12.75 1 98.56 109 TRP A N 1
ATOM 885 C CA . TRP A 1 109 ? -1.448 -6.258 -13.078 1 98.56 109 TRP A CA 1
ATOM 886 C C . TRP A 1 109 ? -1.646 -6.473 -14.57 1 98.56 109 TRP A C 1
ATOM 888 O O . TRP A 1 109 ? -1.284 -5.621 -15.383 1 98.56 109 TRP A O 1
ATOM 898 N N . GLN A 1 110 ? -2.26 -7.633 -14.883 1 97.69 110 GLN A N 1
ATOM 899 C CA . GLN A 1 110 ? -2.623 -7.949 -16.266 1 97.69 110 GLN A CA 1
ATOM 900 C C . GLN A 1 110 ? -3.887 -7.203 -16.688 1 97.69 110 GLN A C 1
ATOM 902 O O . GLN A 1 110 ? -4.898 -7.824 -17.016 1 97.69 110 GLN A O 1
ATOM 907 N N . VAL A 1 111 ? -3.791 -5.93 -16.797 1 95.88 111 VAL A N 1
ATOM 908 C CA . VAL A 1 111 ? -4.949 -5.066 -17 1 95.88 111 VAL A CA 1
ATOM 909 C C . VAL A 1 111 ? -5.379 -5.121 -18.469 1 95.88 111 VAL A C 1
ATOM 911 O O . VAL A 1 111 ? -6.516 -4.781 -18.797 1 95.88 111 VAL A O 1
ATOM 914 N N . TYR A 1 112 ? -4.547 -5.645 -19.344 1 95.81 112 TYR A N 1
ATOM 915 C CA . TYR A 1 112 ? -4.836 -5.688 -20.766 1 95.81 112 TYR A CA 1
ATOM 916 C C . TYR A 1 112 ? -5.34 -7.066 -21.188 1 95.81 112 TYR A C 1
ATOM 918 O O . TYR A 1 112 ? -5.613 -7.309 -22.359 1 95.81 112 TYR A O 1
ATOM 926 N N . ALA A 1 113 ? -5.41 -7.934 -20.266 1 94.19 113 ALA A N 1
ATOM 927 C CA . ALA A 1 113 ? -5.922 -9.281 -20.516 1 94.19 113 ALA A CA 1
ATOM 928 C C . ALA A 1 113 ? -7.445 -9.281 -20.609 1 94.19 113 ALA A C 1
ATOM 930 O O . ALA A 1 113 ? -8.094 -8.32 -20.172 1 94.19 113 ALA A O 1
ATOM 931 N N . LYS A 1 114 ? -7.949 -10.391 -21.172 1 88.94 114 LYS A N 1
ATOM 932 C CA . LYS A 1 114 ? -9.398 -10.547 -21.219 1 88.94 114 LYS A CA 1
ATOM 933 C C . LYS A 1 114 ? -10.008 -10.547 -19.828 1 88.94 114 LYS A C 1
ATOM 935 O O . LYS A 1 114 ? -10.961 -9.805 -19.562 1 88.94 114 LYS A O 1
ATOM 940 N N . SER A 1 115 ? -9.492 -11.406 -19.031 1 89 115 SER A N 1
ATOM 941 C CA . SER A 1 115 ? -9.766 -11.359 -17.594 1 89 115 SER A CA 1
ATOM 942 C C . SER A 1 115 ? -8.625 -10.688 -16.844 1 89 115 SER A C 1
ATOM 944 O O . SER A 1 115 ? -7.523 -11.242 -16.75 1 89 115 SER A O 1
ATOM 946 N N . GLN A 1 116 ? -8.953 -9.547 -16.344 1 93.62 116 GLN A N 1
ATOM 947 C CA . GLN A 1 116 ? -7.914 -8.758 -15.703 1 93.62 116 GLN A CA 1
ATOM 948 C C . GLN A 1 116 ? -7.652 -9.25 -14.281 1 93.62 116 GLN A C 1
ATOM 950 O O . GLN A 1 116 ? -8.586 -9.602 -13.555 1 93.62 116 GLN A O 1
ATOM 955 N N . TYR A 1 117 ? -6.355 -9.305 -13.898 1 95.75 117 TYR A N 1
ATOM 956 C CA . TYR A 1 117 ? -5.992 -9.82 -12.586 1 95.75 117 TYR A CA 1
ATOM 957 C C . TYR A 1 117 ? -4.578 -9.398 -12.203 1 95.75 117 TYR A C 1
ATOM 959 O O . TYR A 1 117 ? -3.746 -9.133 -13.078 1 95.75 117 TYR A O 1
ATOM 967 N N . PHE A 1 118 ? -4.32 -9.312 -10.945 1 97.88 118 PHE A N 1
ATOM 968 C CA . PHE A 1 118 ? -2.947 -9.148 -10.492 1 97.88 118 PHE A CA 1
ATOM 969 C C . PHE A 1 118 ? -2.193 -10.469 -10.539 1 97.88 118 PHE A C 1
ATOM 971 O O . PHE A 1 118 ? -2.473 -11.375 -9.758 1 97.88 118 PHE A O 1
ATOM 978 N N . ARG A 1 119 ? -1.212 -10.617 -11.359 1 97 119 ARG A N 1
ATOM 979 C CA . ARG A 1 119 ? -0.542 -11.898 -11.531 1 97 119 ARG A CA 1
ATOM 980 C C . ARG A 1 119 ? 0.506 -12.117 -10.445 1 97 119 ARG A C 1
ATOM 982 O O . ARG A 1 119 ? 0.833 -13.258 -10.109 1 97 119 ARG A O 1
ATOM 989 N N . GLU A 1 120 ? 1.062 -11.039 -9.977 1 98.19 120 GLU A N 1
ATOM 990 C CA . GLU A 1 120 ? 2.115 -11.148 -8.977 1 98.19 120 GLU A CA 1
ATOM 991 C C . GLU A 1 120 ? 2.139 -9.922 -8.062 1 98.19 120 GLU A C 1
ATOM 993 O O . GLU A 1 120 ? 2.014 -8.789 -8.539 1 98.19 120 GLU A O 1
ATOM 998 N N . THR A 1 121 ? 2.25 -10.148 -6.82 1 98.5 121 THR A N 1
ATOM 999 C CA . THR A 1 121 ? 2.498 -9.133 -5.801 1 98.5 121 THR A CA 1
ATOM 1000 C C . THR A 1 121 ? 3.6 -9.578 -4.848 1 98.5 121 THR A C 1
ATOM 1002 O O . THR A 1 121 ? 3.637 -10.742 -4.434 1 98.5 121 THR A O 1
ATOM 1005 N N . ASN A 1 122 ? 4.531 -8.75 -4.578 1 98.69 122 ASN A N 1
ATOM 1006 C CA . ASN A 1 122 ? 5.559 -9.016 -3.578 1 98.69 122 ASN A CA 1
ATOM 1007 C C . ASN A 1 122 ? 5.398 -8.109 -2.359 1 98.69 122 ASN A C 1
ATOM 1009 O O . ASN A 1 122 ? 5.27 -6.891 -2.498 1 98.69 122 ASN A O 1
ATOM 1013 N N . TYR A 1 123 ? 5.359 -8.727 -1.26 1 98.38 123 TYR A N 1
ATOM 1014 C CA . TYR A 1 123 ? 5.262 -8.047 0.025 1 98.38 123 TYR A CA 1
ATOM 1015 C C . TYR A 1 123 ? 6.605 -8.039 0.743 1 98.38 123 TYR A C 1
ATOM 1017 O O . TYR A 1 123 ? 7.203 -9.094 0.969 1 98.38 123 TYR A O 1
ATOM 1025 N N . GLU A 1 124 ? 7.059 -6.848 1.13 1 98.5 124 GLU A N 1
ATOM 1026 C CA . GLU A 1 124 ? 8.414 -6.793 1.656 1 98.5 124 GLU A CA 1
ATOM 1027 C C . GLU A 1 124 ? 8.508 -5.855 2.855 1 98.5 124 GLU A C 1
ATOM 1029 O O . GLU A 1 124 ? 8.984 -4.723 2.729 1 98.5 124 GLU A O 1
ATOM 1034 N N . PRO A 1 125 ? 8.133 -6.344 4.047 1 98.31 125 PRO A N 1
ATOM 1035 C CA . PRO A 1 125 ? 8.383 -5.578 5.273 1 98.31 125 PRO A CA 1
ATOM 1036 C C . PRO A 1 125 ? 9.836 -5.656 5.73 1 98.31 125 PRO A C 1
ATOM 1038 O O . PRO A 1 125 ? 10.516 -6.656 5.484 1 98.31 125 PRO A O 1
ATOM 1041 N N . GLU A 1 126 ? 10.305 -4.582 6.375 1 98.69 126 GLU A N 1
ATOM 1042 C CA . GLU A 1 126 ? 11.625 -4.531 6.988 1 98.69 126 GLU A CA 1
ATOM 1043 C C . GLU A 1 126 ? 11.578 -3.832 8.344 1 98.69 126 GLU A C 1
ATOM 1045 O O . GLU A 1 126 ? 10.836 -2.863 8.523 1 98.69 126 GLU A O 1
ATOM 1050 N N . LEU A 1 127 ? 12.281 -4.359 9.266 1 98.56 127 LEU A N 1
ATOM 1051 C CA . LEU A 1 127 ? 12.578 -3.713 10.539 1 98.56 127 LEU A CA 1
ATOM 1052 C C . LEU A 1 127 ? 14.07 -3.439 10.672 1 98.56 127 LEU A C 1
ATOM 1054 O O . LEU A 1 127 ? 14.891 -4.355 10.547 1 98.56 127 LEU A O 1
ATOM 1058 N N . PHE A 1 128 ? 14.406 -2.107 10.938 1 98.62 128 PHE A N 1
ATOM 1059 C CA . PHE A 1 128 ? 15.844 -1.863 10.891 1 98.62 128 PHE A CA 1
ATOM 1060 C C . PHE A 1 128 ? 16.219 -0.653 11.734 1 98.62 128 PHE A C 1
ATOM 1062 O O . PHE A 1 128 ? 15.398 0.252 11.922 1 98.62 128 PHE A O 1
ATOM 1069 N N . LEU A 1 129 ? 17.422 -0.659 12.164 1 98.19 129 LEU A N 1
ATOM 1070 C CA . LEU A 1 129 ? 18.094 0.507 12.734 1 98.19 129 LEU A CA 1
ATOM 1071 C C . LEU A 1 129 ? 18.766 1.34 11.641 1 98.19 129 LEU A C 1
ATOM 1073 O O . LEU A 1 129 ? 19.312 0.792 10.695 1 98.19 129 LEU A O 1
ATOM 1077 N N . GLU A 1 130 ? 18.688 2.582 11.789 1 96.19 130 GLU A N 1
ATOM 1078 C CA . GLU A 1 130 ? 19.328 3.5 10.852 1 96.19 130 GLU A CA 1
ATOM 1079 C C . GLU A 1 130 ? 20.094 4.602 11.586 1 96.19 130 GLU A C 1
ATOM 1081 O O . GLU A 1 130 ? 19.562 5.191 12.539 1 96.19 130 GLU A O 1
ATOM 1086 N N . ASN A 1 131 ? 21.312 4.824 11.219 1 93.75 131 ASN A N 1
ATOM 1087 C CA . ASN A 1 131 ? 22.125 5.871 11.812 1 93.75 131 ASN A CA 1
ATOM 1088 C C . ASN A 1 131 ? 22.781 6.742 10.742 1 93.75 131 ASN A C 1
ATOM 1090 O O . ASN A 1 131 ? 23.359 6.227 9.781 1 93.75 131 ASN A O 1
ATOM 1094 N N . TYR A 1 132 ? 22.609 8.039 10.883 1 90.94 132 TYR A N 1
ATOM 1095 C CA . TYR A 1 132 ? 23.344 9.008 10.07 1 90.94 132 TYR A CA 1
ATOM 1096 C C . TYR A 1 132 ? 24.641 9.438 10.75 1 90.94 132 TYR A C 1
ATOM 1098 O O . TYR A 1 132 ? 24.625 10.297 11.641 1 90.94 132 TYR A O 1
ATOM 1106 N N . PHE A 1 133 ? 25.734 8.938 10.305 1 91.12 133 PHE A N 1
ATOM 1107 C CA . PHE A 1 133 ? 27 9.148 10.969 1 91.12 133 PHE A CA 1
ATOM 1108 C C . PHE A 1 133 ? 27.531 10.547 10.695 1 91.12 133 PHE A C 1
ATOM 1110 O O . PHE A 1 133 ? 28.141 11.172 11.57 1 91.12 133 PHE A O 1
ATOM 1117 N N . ASN A 1 134 ? 27.375 11.008 9.547 1 87.5 134 ASN A N 1
ATOM 1118 C CA . ASN A 1 134 ? 27.688 12.359 9.086 1 87.5 134 ASN A CA 1
ATOM 1119 C C . ASN A 1 134 ? 26.859 12.734 7.855 1 87.5 134 ASN A C 1
ATOM 1121 O O . ASN A 1 134 ? 26.031 11.953 7.398 1 87.5 134 ASN A O 1
ATOM 1125 N N . PRO A 1 135 ? 27.031 13.875 7.293 1 86.5 135 PRO A N 1
ATOM 1126 C CA . PRO A 1 135 ? 26.188 14.32 6.18 1 86.5 135 PRO A CA 1
ATOM 1127 C C . PRO A 1 135 ? 26.391 13.484 4.918 1 86.5 135 PRO A C 1
ATOM 1129 O O . PRO A 1 135 ? 25.594 13.586 3.979 1 86.5 135 PRO A O 1
ATOM 1132 N N . TYR A 1 136 ? 27.438 12.641 4.906 1 90.81 136 TYR A N 1
ATOM 1133 C CA . TYR A 1 136 ? 27.781 11.969 3.656 1 90.81 136 TYR A CA 1
ATOM 1134 C C . TYR A 1 136 ? 27.609 10.453 3.787 1 90.81 136 TYR A C 1
ATOM 1136 O O . TYR A 1 136 ? 27.719 9.727 2.797 1 90.81 136 TYR A O 1
ATOM 1144 N N . PHE A 1 137 ? 27.359 10.047 4.988 1 93.69 137 PHE A N 1
ATOM 1145 C CA . PHE A 1 137 ? 27.391 8.609 5.191 1 93.69 137 PHE A CA 1
ATOM 1146 C C . PHE A 1 137 ? 26.328 8.188 6.199 1 93.69 137 PHE A C 1
ATOM 1148 O O . PHE A 1 137 ? 26.219 8.773 7.281 1 93.69 137 PHE A O 1
ATOM 1155 N N . ALA A 1 138 ? 25.531 7.203 5.859 1 94.69 138 ALA A N 1
ATOM 1156 C CA . ALA A 1 138 ? 24.547 6.566 6.734 1 94.69 138 ALA A CA 1
ATOM 1157 C C . ALA A 1 138 ? 24.562 5.051 6.555 1 94.69 138 ALA A C 1
ATOM 1159 O O . ALA A 1 138 ? 25.094 4.539 5.566 1 94.69 138 ALA A O 1
ATOM 1160 N N . ALA A 1 139 ? 24.031 4.379 7.52 1 97.12 139 ALA A N 1
ATOM 1161 C CA . ALA A 1 139 ? 23.953 2.924 7.43 1 97.12 139 ALA A CA 1
ATOM 1162 C C . ALA A 1 139 ? 22.688 2.395 8.078 1 97.12 139 ALA A C 1
ATOM 1164 O O . ALA A 1 139 ? 22.078 3.07 8.914 1 97.12 139 ALA A O 1
ATOM 1165 N N . GLN A 1 140 ? 22.297 1.239 7.633 1 98.25 140 GLN A N 1
ATOM 1166 C CA . GLN A 1 140 ? 21.172 0.492 8.203 1 98.25 140 GLN A CA 1
ATOM 1167 C C . GLN A 1 140 ? 21.594 -0.928 8.57 1 98.25 140 GLN A C 1
ATOM 1169 O O . GLN A 1 140 ? 22.438 -1.522 7.902 1 98.25 140 GLN A O 1
ATOM 1174 N N . LEU A 1 141 ? 21.094 -1.428 9.586 1 98.75 141 LEU A N 1
ATOM 1175 C CA . LEU A 1 141 ? 21.125 -2.83 9.984 1 98.75 141 LEU A CA 1
ATOM 1176 C C . LEU A 1 141 ? 19.734 -3.361 10.258 1 98.75 141 LEU A C 1
ATOM 1178 O O . LEU A 1 141 ? 19 -2.812 11.094 1 98.75 141 LEU A O 1
ATOM 1182 N N . GLY A 1 142 ? 19.328 -4.426 9.453 1 98.62 142 GLY A N 1
ATOM 1183 C CA . GLY A 1 142 ? 17.938 -4.766 9.625 1 98.62 142 GLY A CA 1
ATOM 1184 C C . GLY A 1 142 ? 17.609 -6.184 9.188 1 98.62 142 GLY A C 1
ATOM 1185 O O . GLY A 1 142 ? 18.5 -6.938 8.797 1 98.62 142 GLY A O 1
ATOM 1186 N N . LEU A 1 143 ? 16.391 -6.586 9.43 1 98.38 143 LEU A N 1
ATOM 1187 C CA . LEU A 1 143 ? 15.766 -7.824 8.984 1 98.38 143 LEU A CA 1
ATOM 1188 C C . LEU A 1 143 ? 14.742 -7.547 7.883 1 98.38 143 LEU A C 1
ATOM 1190 O O . LEU A 1 143 ? 14.016 -6.555 7.945 1 98.38 143 LEU A O 1
ATOM 1194 N N . ASN A 1 144 ? 14.734 -8.375 6.906 1 97.25 144 ASN A N 1
ATOM 1195 C CA . ASN A 1 144 ? 13.859 -8.227 5.75 1 97.25 144 ASN A CA 1
ATOM 1196 C C . ASN A 1 144 ? 13.133 -9.531 5.43 1 97.25 144 ASN A C 1
ATOM 1198 O O . ASN A 1 144 ? 13.734 -10.609 5.453 1 97.25 144 ASN A O 1
ATOM 1202 N N . HIS A 1 145 ? 11.875 -9.445 5.254 1 95.88 145 HIS A N 1
ATOM 1203 C CA . HIS A 1 145 ? 11.078 -10.531 4.703 1 95.88 145 HIS A CA 1
ATOM 1204 C C . HIS A 1 145 ? 10.5 -10.164 3.344 1 95.88 145 HIS A C 1
ATOM 1206 O O . HIS A 1 145 ? 10.016 -9.039 3.154 1 95.88 145 HIS A O 1
ATOM 1212 N N . GLN A 1 146 ? 10.57 -11.031 2.389 1 96 146 GLN A N 1
ATOM 1213 C CA . GLN A 1 146 ? 9.898 -10.852 1.103 1 96 146 GLN A CA 1
ATOM 1214 C C . GLN A 1 146 ? 9.148 -12.117 0.696 1 96 146 GLN A C 1
ATOM 1216 O O . GLN A 1 146 ? 9.68 -13.227 0.793 1 96 146 GLN A O 1
ATOM 1221 N N . SER A 1 147 ? 7.938 -11.992 0.358 1 95.69 147 SER A N 1
ATOM 1222 C CA . SER A 1 147 ? 7.133 -13.102 -0.138 1 95.69 147 SER A CA 1
ATOM 1223 C C . SER A 1 147 ? 6.137 -12.633 -1.196 1 95.69 147 SER A C 1
ATOM 1225 O O . SER A 1 147 ? 5.926 -11.43 -1.37 1 95.69 147 SER A O 1
ATOM 1227 N N . ASN A 1 148 ? 5.59 -13.594 -1.92 1 96.62 148 ASN A N 1
ATOM 1228 C CA . ASN A 1 148 ? 4.617 -13.211 -2.938 1 96.62 148 ASN A CA 1
ATOM 1229 C C . ASN A 1 148 ? 3.188 -13.508 -2.486 1 96.62 148 ASN A C 1
ATOM 1231 O O . ASN A 1 148 ? 2.25 -13.414 -3.281 1 96.62 148 ASN A O 1
ATOM 1235 N N . GLY A 1 149 ? 3.033 -13.891 -1.229 1 95.12 149 GLY A N 1
ATOM 1236 C CA . GLY A 1 149 ? 1.721 -14.031 -0.621 1 95.12 149 GLY A CA 1
ATOM 1237 C C . GLY A 1 149 ? 0.903 -15.164 -1.226 1 95.12 149 GLY A C 1
ATOM 1238 O O . GLY A 1 149 ? -0.314 -15.219 -1.038 1 95.12 149 GLY A O 1
ATOM 1239 N N . ARG A 1 150 ? 1.543 -16 -1.99 1 94.56 150 ARG A N 1
ATOM 1240 C CA . ARG A 1 150 ? 0.872 -17.141 -2.604 1 94.56 150 ARG A CA 1
ATOM 1241 C C . ARG A 1 150 ? 1.195 -18.438 -1.859 1 94.56 150 ARG A C 1
ATOM 1243 O O . ARG A 1 150 ? 2.025 -18.438 -0.947 1 94.56 150 ARG A O 1
ATOM 1250 N N . GLY A 1 151 ? 0.463 -19.484 -2.205 1 90.38 151 GLY A N 1
ATOM 1251 C CA . GLY A 1 151 ? 0.68 -20.781 -1.578 1 90.38 151 GLY A CA 1
ATOM 1252 C C . GLY A 1 151 ? 0.946 -21.891 -2.578 1 90.38 151 GLY A C 1
ATOM 1253 O O . GLY A 1 151 ? 0.943 -21.656 -3.787 1 90.38 151 GLY A O 1
ATOM 1254 N N . GLY A 1 152 ? 1.249 -22.969 -2.002 1 88.38 152 GLY A N 1
ATOM 1255 C CA . GLY A 1 152 ? 1.464 -24.125 -2.838 1 88.38 152 GLY A CA 1
ATOM 1256 C C . GLY A 1 152 ? 2.68 -24.016 -3.736 1 88.38 152 GLY A C 1
ATOM 1257 O O . GLY A 1 152 ? 3.74 -23.562 -3.295 1 88.38 152 GLY A O 1
ATOM 1258 N N . LEU A 1 153 ? 2.498 -24.328 -5.004 1 88.38 153 LEU A N 1
ATOM 1259 C CA . LEU A 1 153 ? 3.6 -24.375 -5.961 1 88.38 153 LEU A CA 1
ATOM 1260 C C . LEU A 1 153 ? 4.039 -22.969 -6.359 1 88.38 153 LEU A C 1
ATOM 1262 O O . LEU A 1 153 ? 5.137 -22.781 -6.883 1 88.38 153 LEU A O 1
ATOM 1266 N N . LEU A 1 154 ? 3.252 -22.016 -6.066 1 93.56 154 LEU A N 1
ATOM 1267 C CA . LEU A 1 154 ? 3.541 -20.656 -6.516 1 93.56 154 LEU A CA 1
ATOM 1268 C C . LEU A 1 154 ? 4.172 -19.828 -5.395 1 93.56 154 LEU A C 1
ATOM 1270 O O . LEU A 1 154 ? 4.562 -18.688 -5.602 1 93.56 154 LEU A O 1
ATOM 1274 N N . GLU A 1 155 ? 4.297 -20.406 -4.25 1 93.69 155 GLU A N 1
ATOM 1275 C CA . GLU A 1 155 ? 4.824 -19.703 -3.092 1 93.69 155 GLU A CA 1
ATOM 1276 C C . GLU A 1 155 ? 6.312 -19.406 -3.252 1 93.69 155 GLU A C 1
ATOM 1278 O O . GLU A 1 155 ? 7.074 -20.266 -3.699 1 93.69 155 GLU A O 1
ATOM 1283 N N . ARG A 1 156 ? 6.699 -18.203 -3.012 1 95.06 156 ARG A N 1
ATOM 1284 C CA . ARG A 1 156 ? 8.094 -17.781 -2.91 1 95.06 156 ARG A CA 1
ATOM 1285 C C . ARG A 1 156 ? 8.305 -16.875 -1.701 1 95.06 156 ARG A C 1
ATOM 1287 O O . ARG A 1 156 ? 7.453 -16.047 -1.389 1 95.06 156 ARG A O 1
ATOM 1294 N N . SER A 1 157 ? 9.438 -17.094 -1.008 1 93.81 157 SER A N 1
ATOM 1295 C CA . SER A 1 157 ? 9.75 -16.219 0.117 1 93.81 157 SER A CA 1
ATOM 1296 C C . SER A 1 157 ? 11.219 -16.344 0.515 1 93.81 157 SER A C 1
ATOM 1298 O O . SER A 1 157 ? 11.883 -17.312 0.175 1 93.81 157 SER A O 1
ATOM 1300 N N . TRP A 1 158 ? 11.742 -15.312 1.151 1 93.81 158 TRP A N 1
ATOM 1301 C CA . TRP A 1 158 ? 13.055 -15.383 1.793 1 93.81 158 TRP A CA 1
ATOM 1302 C C . TRP A 1 158 ? 13.172 -14.336 2.895 1 93.81 158 TRP A C 1
ATOM 1304 O O . TRP A 1 158 ? 12.539 -13.281 2.832 1 93.81 158 TRP A O 1
ATOM 1314 N N . ASN A 1 159 ? 13.883 -14.688 3.94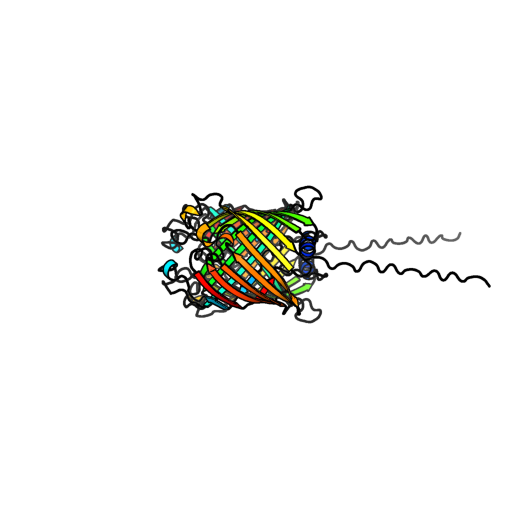3 1 94.75 159 ASN A N 1
ATOM 1315 C CA . ASN A 1 159 ? 14.258 -13.82 5.059 1 94.75 159 ASN A CA 1
ATOM 1316 C C . ASN A 1 159 ? 15.734 -13.453 5.016 1 94.75 159 ASN A C 1
ATOM 1318 O O . ASN A 1 159 ? 16.578 -14.312 4.766 1 94.75 159 ASN A O 1
ATOM 1322 N N . ARG A 1 160 ? 15.992 -12.188 5.25 1 96 160 ARG A N 1
ATOM 1323 C CA . ARG A 1 160 ? 17.375 -11.719 5.152 1 96 160 ARG A CA 1
ATOM 1324 C C . ARG A 1 160 ? 17.734 -10.828 6.332 1 96 160 ARG A C 1
ATOM 1326 O O . ARG A 1 160 ? 16.906 -10.023 6.781 1 96 160 ARG A O 1
ATOM 1333 N N . ALA A 1 161 ? 18.922 -11.078 6.848 1 97.94 161 ALA A N 1
ATOM 1334 C CA . ALA A 1 161 ? 19.578 -10.07 7.668 1 97.94 161 ALA A CA 1
ATOM 1335 C C . ALA A 1 161 ? 20.516 -9.211 6.828 1 97.94 161 ALA A C 1
ATOM 1337 O O . ALA A 1 161 ? 21.375 -9.734 6.113 1 97.94 161 ALA A O 1
ATOM 1338 N N . TYR A 1 162 ? 20.344 -7.867 6.93 1 98.38 162 TYR A N 1
ATOM 1339 C CA . TYR A 1 162 ? 21.094 -7.074 5.961 1 98.38 162 TYR A CA 1
ATOM 1340 C C . TYR A 1 162 ? 21.734 -5.867 6.633 1 98.38 162 TYR A C 1
ATOM 1342 O O . TYR A 1 162 ? 21.359 -5.484 7.742 1 98.38 162 TYR A O 1
ATOM 1350 N N . THR A 1 163 ? 22.75 -5.383 5.988 1 98.81 163 THR A N 1
ATOM 1351 C CA . THR A 1 163 ? 23.281 -4.039 6.207 1 98.81 163 THR A CA 1
ATOM 1352 C C . THR A 1 163 ? 23.219 -3.219 4.922 1 98.81 163 THR A C 1
ATOM 1354 O O . THR A 1 163 ? 23.422 -3.754 3.83 1 98.81 163 THR A O 1
ATOM 1357 N N . GLN A 1 164 ? 22.875 -2.025 5.074 1 98.69 164 GLN A N 1
ATOM 1358 C CA . GLN A 1 164 ? 22.875 -1.1 3.949 1 98.69 164 GLN A CA 1
ATOM 1359 C C . GLN A 1 164 ? 23.766 0.106 4.234 1 98.69 164 GLN A C 1
ATOM 1361 O O . GLN A 1 164 ? 23.609 0.767 5.266 1 98.69 164 GLN A O 1
ATOM 1366 N N . LEU A 1 165 ? 24.656 0.324 3.324 1 98.19 165 LEU A N 1
ATOM 1367 C CA . LEU A 1 165 ? 25.531 1.479 3.393 1 98.19 165 LEU A CA 1
ATOM 1368 C C . LEU A 1 165 ? 25.125 2.539 2.375 1 98.19 165 LEU A C 1
ATOM 1370 O O . LEU A 1 165 ? 24.891 2.223 1.208 1 98.19 165 LEU A O 1
ATOM 1374 N N . LYS A 1 166 ? 25.047 3.764 2.84 1 96 166 LYS A N 1
ATOM 1375 C CA . LYS A 1 166 ? 24.688 4.887 1.983 1 96 166 LYS A CA 1
ATOM 1376 C C . LYS A 1 166 ? 25.797 5.93 1.938 1 96 166 LYS A C 1
ATOM 1378 O O . LYS A 1 166 ? 26.297 6.359 2.982 1 96 166 LYS A O 1
ATOM 1383 N N . TRP A 1 167 ? 26.172 6.305 0.727 1 95.25 167 TRP A N 1
ATOM 1384 C CA . TRP A 1 167 ? 27.109 7.395 0.487 1 95.25 167 TRP A CA 1
ATOM 1385 C C . TRP A 1 167 ? 26.516 8.43 -0.463 1 95.25 167 TRP A C 1
ATOM 1387 O O . TRP A 1 167 ? 25.844 8.07 -1.435 1 95.25 167 TRP A O 1
ATOM 1397 N N . THR A 1 168 ? 26.734 9.719 -0.067 1 93 168 THR A N 1
ATOM 1398 C CA . THR A 1 168 ? 26.125 10.711 -0.943 1 93 168 THR A CA 1
ATOM 1399 C C . THR A 1 168 ? 27.062 11.891 -1.168 1 93 168 THR A C 1
ATOM 1401 O O . THR A 1 168 ? 28.016 12.078 -0.413 1 93 168 THR A O 1
ATOM 1404 N N . GLY A 1 169 ? 26.906 12.523 -2.268 1 88.12 169 GLY A N 1
ATOM 1405 C CA . GLY A 1 169 ? 27.375 13.883 -2.506 1 88.12 169 GLY A CA 1
ATOM 1406 C C . GLY A 1 169 ? 26.234 14.867 -2.703 1 88.12 169 GLY A C 1
ATOM 1407 O O . GLY A 1 169 ? 25.141 14.688 -2.15 1 88.12 169 GLY A O 1
ATOM 1408 N N . ASN A 1 170 ? 26.5 15.914 -3.479 1 83.31 170 ASN A N 1
ATOM 1409 C CA . ASN A 1 170 ? 25.469 16.922 -3.682 1 83.31 170 ASN A CA 1
ATOM 1410 C C . ASN A 1 170 ? 24.406 16.453 -4.672 1 83.31 170 ASN A C 1
ATOM 1412 O O . ASN A 1 170 ? 23.25 16.859 -4.582 1 83.31 170 ASN A O 1
ATOM 1416 N N . ARG A 1 171 ? 24.875 15.562 -5.551 1 90.5 171 ARG A N 1
ATOM 1417 C CA . ARG A 1 171 ? 23.953 15.242 -6.633 1 90.5 171 ARG A CA 1
ATOM 1418 C C . ARG A 1 171 ? 23.859 13.734 -6.836 1 90.5 171 ARG A C 1
ATOM 1420 O O . ARG A 1 171 ? 23.266 13.273 -7.82 1 90.5 171 ARG A O 1
ATOM 1427 N N . TRP A 1 172 ? 24.5 12.969 -6.016 1 93.38 172 TRP A N 1
ATOM 1428 C CA . TRP A 1 172 ? 24.484 11.523 -6.238 1 93.38 172 TRP A CA 1
ATOM 1429 C C . TRP A 1 172 ? 24.328 10.773 -4.918 1 93.38 172 TRP A C 1
ATOM 1431 O O . TRP A 1 172 ? 24.625 11.312 -3.85 1 93.38 172 TRP A O 1
ATOM 1441 N N . LEU A 1 173 ? 23.812 9.617 -4.949 1 95.12 173 LEU A N 1
ATOM 1442 C CA . LEU A 1 173 ? 23.594 8.727 -3.818 1 95.12 173 LEU A CA 1
ATOM 1443 C C . LEU A 1 173 ? 23.922 7.281 -4.199 1 95.12 173 LEU A C 1
ATOM 1445 O O . LEU A 1 173 ? 23.484 6.805 -5.254 1 95.12 173 LEU A O 1
ATOM 1449 N N . VAL A 1 174 ? 24.719 6.648 -3.398 1 97.31 174 VAL A N 1
ATOM 1450 C CA . VAL A 1 174 ? 25.047 5.238 -3.561 1 97.31 174 VAL A CA 1
ATOM 1451 C C . VAL A 1 174 ? 24.438 4.43 -2.42 1 97.31 174 VAL A C 1
ATOM 1453 O O . VAL A 1 174 ? 24.578 4.781 -1.248 1 97.31 174 VAL A O 1
ATOM 1456 N N . ASN A 1 175 ? 23.734 3.428 -2.727 1 97.62 175 ASN A N 1
ATOM 1457 C CA . ASN A 1 175 ? 23.234 2.445 -1.769 1 97.62 175 ASN A CA 1
ATOM 1458 C C . ASN A 1 175 ? 23.844 1.065 -2.018 1 97.62 175 ASN A C 1
ATOM 1460 O O . ASN A 1 175 ? 23.688 0.497 -3.098 1 97.62 175 ASN A O 1
ATOM 1464 N N . LEU A 1 176 ? 24.516 0.581 -1.053 1 98.62 176 LEU A N 1
ATOM 1465 C CA . LEU A 1 176 ? 25.031 -0.781 -1.099 1 98.62 176 LEU A CA 1
ATOM 1466 C C . LEU A 1 176 ? 24.391 -1.646 -0.021 1 98.62 176 LEU A C 1
ATOM 1468 O O . LEU A 1 176 ? 24.516 -1.357 1.171 1 98.62 176 LEU A O 1
ATOM 1472 N N . ARG A 1 177 ? 23.734 -2.668 -0.423 1 98.75 177 ARG A N 1
ATOM 1473 C CA . ARG A 1 177 ? 23.109 -3.604 0.509 1 98.75 177 ARG A CA 1
ATOM 1474 C C . ARG A 1 177 ? 23.781 -4.969 0.446 1 98.75 177 ARG A C 1
ATOM 1476 O O . ARG A 1 177 ? 24.016 -5.504 -0.64 1 98.75 177 ARG A O 1
ATOM 1483 N N . LEU A 1 178 ? 24.078 -5.477 1.575 1 98.62 178 LEU A N 1
ATOM 1484 C CA . LEU A 1 178 ? 24.609 -6.82 1.77 1 98.62 178 LEU A CA 1
ATOM 1485 C C . LEU A 1 178 ? 23.719 -7.621 2.715 1 98.62 178 LEU A C 1
ATOM 1487 O O . LEU A 1 178 ? 23.203 -7.082 3.695 1 98.62 178 LEU A O 1
ATOM 1491 N N . TRP A 1 179 ? 23.531 -8.953 2.354 1 97.81 179 TRP A N 1
ATOM 1492 C CA . TRP A 1 179 ? 22.688 -9.703 3.283 1 97.81 179 TRP A CA 1
ATOM 1493 C C . TRP A 1 179 ? 23.125 -11.156 3.383 1 97.81 179 TRP A C 1
ATOM 1495 O O . TRP A 1 179 ? 23.844 -11.656 2.504 1 97.81 179 TRP A O 1
ATOM 1505 N N . ALA A 1 180 ? 22.734 -11.75 4.484 1 95.69 180 ALA A N 1
ATOM 1506 C CA . ALA A 1 180 ? 22.75 -13.195 4.699 1 95.69 180 ALA A CA 1
ATOM 1507 C C . ALA A 1 180 ? 21.328 -13.75 4.789 1 95.69 180 ALA A C 1
ATOM 1509 O O . ALA A 1 180 ? 20.422 -13.07 5.27 1 95.69 180 ALA A O 1
ATOM 1510 N N . LEU A 1 181 ? 21.172 -14.891 4.23 1 93.5 181 LEU A N 1
ATOM 1511 C CA . LEU A 1 181 ? 19.875 -15.539 4.336 1 93.5 181 LEU A CA 1
ATOM 1512 C C . LEU A 1 181 ? 19.672 -16.125 5.73 1 93.5 181 LEU A C 1
ATOM 1514 O O . LEU A 1 181 ? 20.594 -16.672 6.32 1 93.5 181 LEU A O 1
ATOM 1518 N N . ILE A 1 182 ? 18.547 -15.836 6.293 1 90.06 182 ILE A N 1
ATOM 1519 C CA . ILE A 1 182 ? 18.188 -16.406 7.586 1 90.06 182 ILE A CA 1
ATOM 1520 C C . ILE A 1 182 ? 17.453 -17.719 7.383 1 90.06 182 ILE A C 1
ATOM 1522 O O . ILE A 1 182 ? 16.391 -17.766 6.762 1 90.06 182 ILE A O 1
ATOM 1526 N N . ASP A 1 183 ? 18.094 -18.797 6.875 1 67.56 183 ASP A N 1
ATOM 1527 C CA . ASP A 1 183 ? 17.625 -20.109 6.418 1 67.56 183 ASP A CA 1
ATOM 1528 C C . ASP A 1 183 ? 16.562 -20.672 7.359 1 67.56 183 ASP A C 1
ATOM 1530 O O . ASP A 1 183 ? 16.797 -20.812 8.562 1 67.56 183 ASP A O 1
ATOM 1534 N N . LYS A 1 184 ? 15.336 -20.266 7.133 1 61.75 184 LYS A N 1
ATOM 1535 C CA . LYS A 1 184 ? 14.406 -21.109 7.871 1 61.75 184 LYS A CA 1
ATOM 1536 C C . LYS A 1 184 ? 13.961 -22.312 7.023 1 61.75 184 LYS A C 1
ATOM 1538 O O . LYS A 1 184 ? 13.664 -22.156 5.836 1 61.75 184 LYS A O 1
ATOM 1543 N N . ALA A 1 185 ? 14.211 -23.578 7.512 1 56.12 185 ALA A N 1
ATOM 1544 C CA . ALA A 1 185 ? 13.797 -24.859 6.945 1 56.12 185 ALA A CA 1
ATOM 1545 C C . ALA A 1 185 ? 12.391 -24.766 6.352 1 56.12 185 ALA A C 1
ATOM 1547 O O . ALA A 1 185 ? 12.078 -25.438 5.375 1 56.12 185 ALA A O 1
ATOM 1548 N N . GLU A 1 186 ? 11.617 -23.875 6.879 1 56.09 186 GLU A N 1
ATOM 1549 C CA . GLU A 1 186 ? 10.195 -23.891 6.543 1 56.09 186 GLU A CA 1
ATOM 1550 C C . GLU A 1 186 ? 9.836 -22.75 5.594 1 56.09 186 GLU A C 1
ATOM 1552 O O . GLU A 1 186 ? 8.664 -22.547 5.281 1 56.09 186 GLU A O 1
ATOM 1557 N N . SER A 1 187 ? 10.75 -21.938 5.094 1 58.56 187 SER A N 1
ATOM 1558 C CA . SER A 1 187 ? 10.352 -20.828 4.23 1 58.56 187 SER A CA 1
ATOM 1559 C C . SER A 1 187 ? 11.094 -20.875 2.896 1 58.56 187 SER A C 1
ATOM 1561 O O . SER A 1 187 ? 10.773 -21.703 2.037 1 58.56 187 SER A O 1
ATOM 1563 N N . SER A 1 188 ? 12.203 -20.109 2.781 1 57.88 188 SER A N 1
ATOM 1564 C CA . SER A 1 188 ? 12.906 -19.938 1.516 1 57.88 188 SER A CA 1
ATOM 1565 C C . SER A 1 188 ? 13.445 -21.266 1.002 1 57.88 188 SER A C 1
ATOM 1567 O O . SER A 1 188 ? 13.367 -21.562 -0.193 1 57.88 188 SER A O 1
ATOM 1569 N N . ASP A 1 189 ? 13.719 -22.047 1.857 1 65.31 189 ASP A N 1
ATOM 1570 C CA . ASP A 1 189 ? 14.375 -23.297 1.471 1 65.31 189 ASP A CA 1
ATOM 1571 C C . ASP A 1 189 ? 13.375 -24.281 0.869 1 65.31 189 ASP A C 1
ATOM 1573 O O . ASP A 1 189 ? 13.75 -25.141 0.078 1 65.31 189 ASP A O 1
ATOM 1577 N N . LEU A 1 190 ? 12.219 -23.938 1.162 1 74.56 190 LEU A N 1
ATOM 1578 C CA . LEU A 1 190 ? 11.219 -24.906 0.708 1 74.56 190 LEU A CA 1
ATOM 1579 C C . LEU A 1 190 ? 10.68 -24.516 -0.67 1 74.56 190 LEU A C 1
ATOM 1581 O O . LEU A 1 190 ? 10.555 -25.375 -1.547 1 74.56 190 LEU A O 1
ATOM 1585 N N . HIS A 1 191 ? 10.562 -23.312 -0.902 1 84.12 191 HIS A N 1
ATOM 1586 C CA . HIS A 1 191 ? 9.82 -22.938 -2.102 1 84.12 191 HIS A CA 1
ATOM 1587 C C . HIS A 1 191 ? 10.75 -22.359 -3.162 1 84.12 191 HIS A C 1
ATOM 1589 O O . HIS A 1 191 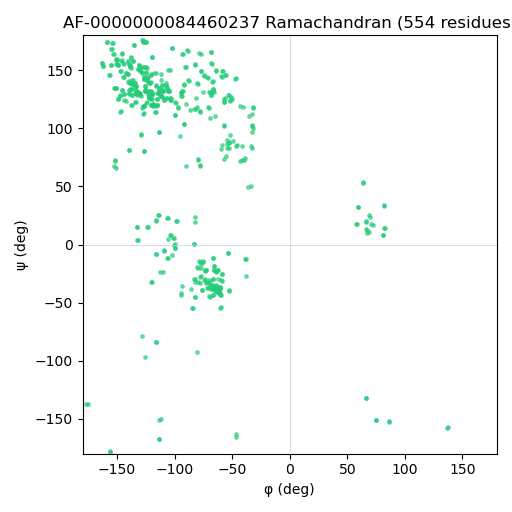? 10.406 -22.344 -4.348 1 84.12 191 HIS A O 1
ATOM 1595 N N . ASN A 1 192 ? 11.883 -21.828 -2.822 1 92.31 192 ASN A N 1
ATOM 1596 C CA . ASN A 1 192 ? 12.891 -21.312 -3.732 1 92.31 192 ASN A CA 1
ATOM 1597 C C . ASN A 1 192 ? 14.297 -21.422 -3.137 1 92.31 192 ASN A C 1
ATOM 1599 O O . ASN A 1 192 ? 14.977 -20.422 -2.955 1 92.31 192 ASN A O 1
ATOM 1603 N N . PRO A 1 193 ? 14.766 -22.641 -2.941 1 91.06 193 PRO A N 1
ATOM 1604 C CA . PRO A 1 193 ? 16.031 -22.859 -2.236 1 91.06 193 PRO A CA 1
ATOM 1605 C C . PRO A 1 193 ? 17.234 -22.312 -2.996 1 91.06 193 PRO A C 1
ATOM 1607 O O . PRO A 1 193 ? 18.297 -22.109 -2.404 1 91.06 193 PRO A O 1
ATOM 1610 N N . ASP A 1 194 ? 17.109 -22.141 -4.285 1 93.88 194 ASP A N 1
ATOM 1611 C CA . ASP A 1 194 ? 18.25 -21.672 -5.082 1 93.88 194 ASP A CA 1
ATOM 1612 C C . ASP A 1 194 ? 18.172 -20.172 -5.336 1 93.88 194 ASP A C 1
ATOM 1614 O O . ASP A 1 194 ? 18.797 -19.656 -6.266 1 93.88 194 ASP A O 1
ATOM 1618 N N . ILE A 1 195 ? 17.422 -19.453 -4.543 1 95.19 195 ILE A N 1
ATOM 1619 C CA . ILE A 1 195 ? 17.203 -18.031 -4.797 1 95.19 195 ILE A CA 1
ATOM 1620 C C . ILE A 1 195 ? 18.531 -17.281 -4.691 1 95.19 195 ILE A C 1
ATOM 1622 O O . ILE A 1 195 ? 18.781 -16.344 -5.461 1 95.19 195 ILE A O 1
ATOM 1626 N N . ALA A 1 196 ? 19.406 -17.641 -3.811 1 94.12 196 ALA A N 1
ATOM 1627 C CA . ALA A 1 196 ? 20.688 -16.953 -3.652 1 94.12 196 ALA A CA 1
ATOM 1628 C C . ALA A 1 196 ? 21.562 -17.156 -4.883 1 94.12 196 ALA A C 1
ATOM 1630 O O . ALA A 1 196 ? 22.422 -16.312 -5.191 1 94.12 196 ALA A O 1
ATOM 1631 N N . HIS A 1 197 ? 21.344 -18.312 -5.504 1 95.69 197 HIS A N 1
ATOM 1632 C CA . HIS A 1 197 ? 22.078 -18.562 -6.734 1 95.69 197 HIS A CA 1
ATOM 1633 C C . HIS A 1 197 ? 21.766 -17.516 -7.793 1 95.69 197 HIS A C 1
ATOM 1635 O O . HIS A 1 197 ? 22.656 -17.047 -8.508 1 95.69 197 HIS A O 1
ATOM 1641 N N . PHE A 1 198 ? 20.578 -17.062 -7.906 1 97.38 198 PHE A N 1
ATOM 1642 C CA . PHE A 1 198 ? 20.125 -16.156 -8.961 1 97.38 198 PHE A CA 1
ATOM 1643 C C . PHE A 1 198 ? 20.203 -14.711 -8.5 1 97.38 198 PHE A C 1
ATOM 1645 O O . PHE A 1 198 ? 20.641 -13.836 -9.25 1 97.38 198 PHE A O 1
ATOM 1652 N N . LEU A 1 199 ? 19.766 -14.43 -7.219 1 97.31 199 LEU A N 1
ATOM 1653 C CA . LEU A 1 199 ? 19.625 -13.039 -6.789 1 97.31 199 LEU A CA 1
ATOM 1654 C C . LEU A 1 199 ? 20.75 -12.641 -5.844 1 97.31 199 LEU A C 1
ATOM 1656 O O . LEU A 1 199 ? 20.906 -11.461 -5.516 1 97.31 199 LEU A O 1
ATOM 1660 N N . GLY A 1 200 ? 21.516 -13.586 -5.363 1 96.38 200 GLY A N 1
ATOM 1661 C CA . GLY A 1 200 ? 22.781 -13.344 -4.68 1 96.38 200 GLY A CA 1
ATOM 1662 C C . GLY A 1 200 ? 22.594 -12.812 -3.27 1 96.38 200 GLY A C 1
ATOM 1663 O O . GLY A 1 200 ? 21.656 -13.195 -2.57 1 96.38 200 GLY A O 1
ATOM 1664 N N . HIS A 1 201 ? 23.656 -11.992 -2.85 1 97.38 201 HIS A N 1
ATOM 1665 C CA . HIS A 1 201 ? 23.734 -11.516 -1.473 1 97.38 201 HIS A CA 1
ATOM 1666 C C . HIS A 1 201 ? 24.031 -10.023 -1.426 1 97.38 201 HIS A C 1
ATOM 1668 O O . HIS A 1 201 ? 24.422 -9.492 -0.386 1 97.38 201 HIS A O 1
ATOM 1674 N N . ASP A 1 202 ? 23.844 -9.43 -2.59 1 98.25 202 ASP A N 1
ATOM 1675 C CA . ASP A 1 202 ? 24.188 -8.008 -2.625 1 98.25 202 ASP A CA 1
ATOM 1676 C C . ASP A 1 202 ? 23.328 -7.262 -3.641 1 98.25 202 ASP A C 1
ATOM 1678 O O . ASP A 1 202 ? 22.828 -7.855 -4.594 1 98.25 202 ASP A O 1
ATOM 1682 N N . ASN A 1 203 ? 23.172 -6.039 -3.457 1 98.69 203 ASN A N 1
ATOM 1683 C CA . ASN A 1 203 ? 22.516 -5.094 -4.348 1 98.69 203 ASN A CA 1
ATOM 1684 C C . ASN A 1 203 ? 23.172 -3.715 -4.289 1 98.69 203 ASN A C 1
ATOM 1686 O O . ASN A 1 203 ? 23.5 -3.229 -3.207 1 98.69 203 ASN A O 1
ATOM 1690 N N . LEU A 1 204 ? 23.422 -3.148 -5.426 1 98.69 204 LEU A N 1
ATOM 1691 C CA . LEU A 1 204 ? 24.016 -1.822 -5.531 1 98.69 204 LEU A CA 1
ATOM 1692 C C . LEU A 1 204 ? 23.125 -0.887 -6.34 1 98.69 204 LEU A C 1
ATOM 1694 O O . LEU A 1 204 ? 22.688 -1.231 -7.441 1 98.69 204 LEU A O 1
ATOM 1698 N N . VAL A 1 205 ? 22.812 0.302 -5.828 1 98.5 205 VAL A N 1
ATOM 1699 C CA . VAL A 1 205 ? 22.078 1.328 -6.559 1 98.5 205 VAL A CA 1
ATOM 1700 C C . VAL A 1 205 ? 22.922 2.6 -6.652 1 98.5 205 VAL A C 1
ATOM 1702 O O . VAL A 1 205 ? 23.328 3.16 -5.633 1 98.5 205 VAL A O 1
ATOM 1705 N N . LEU A 1 206 ? 23.188 2.977 -7.836 1 98.31 206 LEU A N 1
ATOM 1706 C CA . LEU A 1 206 ? 23.812 4.266 -8.133 1 98.31 206 LEU A CA 1
ATOM 1707 C C . LEU A 1 206 ? 22.766 5.25 -8.672 1 98.31 206 LEU A C 1
ATOM 1709 O O . LEU A 1 206 ? 22.094 4.969 -9.664 1 98.31 206 LEU A O 1
ATOM 1713 N N . SER A 1 207 ? 22.641 6.352 -8.07 1 97.38 207 SER A N 1
ATOM 1714 C CA . SER A 1 207 ? 21.672 7.34 -8.531 1 97.38 207 SER A CA 1
ATOM 1715 C C . SER A 1 207 ? 22.297 8.727 -8.633 1 97.38 207 SER A C 1
ATOM 1717 O O . SER A 1 207 ? 23.219 9.055 -7.879 1 97.38 207 SER A O 1
ATOM 1719 N N . HIS A 1 208 ? 21.781 9.531 -9.547 1 96.31 208 HIS A N 1
ATOM 1720 C CA . HIS A 1 208 ? 22.391 10.828 -9.836 1 96.31 208 HIS A CA 1
ATOM 1721 C C . HIS A 1 208 ? 21.344 11.82 -10.344 1 96.31 208 HIS A C 1
ATOM 1723 O O . HIS A 1 208 ? 20.484 11.461 -11.141 1 96.31 208 HIS A O 1
ATOM 1729 N N . GLN A 1 209 ? 21.422 13 -9.805 1 94.81 209 GLN A N 1
ATOM 1730 C CA . GLN A 1 209 ? 20.719 14.125 -10.398 1 94.81 209 GLN A CA 1
ATOM 1731 C C . GLN A 1 209 ? 21.5 14.711 -11.578 1 94.81 209 GLN A C 1
ATOM 1733 O O . GLN A 1 209 ? 22.516 15.359 -11.383 1 94.81 209 GLN A O 1
ATOM 1738 N N . LEU A 1 210 ? 20.938 14.641 -12.68 1 95.25 210 LEU A N 1
ATOM 1739 C CA . LEU A 1 210 ? 21.594 15.07 -13.906 1 95.25 210 LEU A CA 1
ATOM 1740 C C . LEU A 1 210 ? 21.266 16.531 -14.219 1 95.25 210 LEU A C 1
ATOM 1742 O O . LEU A 1 210 ? 20.344 17.094 -13.633 1 95.25 210 LEU A O 1
ATOM 1746 N N . PRO A 1 211 ? 22.062 17.125 -15.109 1 91.31 211 PRO A N 1
ATOM 1747 C CA . PRO A 1 211 ? 21.688 18.469 -15.539 1 91.31 211 PRO A CA 1
ATOM 1748 C C . PRO A 1 211 ? 20.266 18.531 -16.125 1 91.31 211 PRO A C 1
ATOM 1750 O O . PRO A 1 211 ? 19.812 17.578 -16.75 1 91.31 211 PRO A O 1
ATOM 1753 N N . GLY A 1 212 ? 19.641 19.609 -15.883 1 92.94 212 GLY A N 1
ATOM 1754 C CA . GLY A 1 212 ? 18.297 19.797 -16.438 1 92.94 212 GLY A CA 1
ATOM 1755 C C . GLY A 1 212 ? 17.219 19.141 -15.625 1 92.94 212 GLY A C 1
ATOM 1756 O O . GLY A 1 212 ? 16.172 18.75 -16.156 1 92.94 212 GLY A O 1
ATOM 1757 N N . ASN A 1 213 ? 17.438 18.703 -14.391 1 91.19 213 ASN A N 1
ATOM 1758 C CA . ASN A 1 213 ? 16.484 18.188 -13.422 1 91.19 213 ASN A CA 1
ATOM 1759 C C . ASN A 1 213 ? 16.156 16.719 -13.695 1 91.19 213 ASN A C 1
ATOM 1761 O O . ASN A 1 213 ? 15.172 16.188 -13.172 1 91.19 213 ASN A O 1
ATOM 1765 N N . TRP A 1 214 ? 16.891 16.141 -14.625 1 96.31 214 TRP A N 1
ATOM 1766 C CA . TRP A 1 214 ? 16.75 14.695 -14.836 1 96.31 214 TRP A CA 1
ATOM 1767 C C . TRP A 1 214 ? 17.359 13.914 -13.672 1 96.31 214 TRP A C 1
ATOM 1769 O O . TRP A 1 214 ? 18.344 14.352 -13.078 1 96.31 214 TRP A O 1
ATOM 1779 N N . LYS A 1 215 ? 16.781 12.867 -13.312 1 97.44 215 LYS A N 1
ATOM 1780 C CA . LYS A 1 215 ? 17.312 11.953 -12.297 1 97.44 215 LYS A CA 1
ATOM 1781 C C . LYS A 1 215 ? 17.406 10.531 -12.844 1 97.44 215 LYS A C 1
ATOM 1783 O O . LYS A 1 215 ? 16.5 10.055 -13.523 1 97.44 215 LYS A O 1
ATOM 1788 N N . ALA A 1 216 ? 18.5 9.898 -12.648 1 98.31 216 ALA A N 1
ATOM 1789 C CA . ALA A 1 216 ? 18.75 8.555 -13.172 1 98.31 216 ALA A CA 1
ATOM 1790 C C . ALA A 1 216 ? 19.25 7.625 -12.07 1 98.31 216 ALA A C 1
ATOM 1792 O O . ALA A 1 216 ? 19.844 8.07 -11.094 1 98.31 216 ALA A O 1
ATOM 1793 N N . SER A 1 217 ? 18.984 6.324 -12.25 1 98.56 217 SER A N 1
ATOM 1794 C CA . SER A 1 217 ? 19.562 5.332 -11.359 1 98.56 217 SER A CA 1
ATOM 1795 C C . SER A 1 217 ? 19.969 4.066 -12.117 1 98.56 217 SER A C 1
ATOM 1797 O O . SER A 1 217 ? 19.375 3.76 -13.156 1 98.56 217 SER A O 1
ATOM 1799 N N . LEU A 1 218 ? 20.953 3.488 -11.656 1 98.75 218 LEU A N 1
ATOM 1800 C CA . LEU A 1 218 ? 21.422 2.162 -12.055 1 98.75 218 LEU A CA 1
ATOM 1801 C C . LEU A 1 218 ? 21.406 1.205 -10.867 1 98.75 218 LEU A C 1
ATOM 1803 O O . LEU A 1 218 ? 22.047 1.466 -9.844 1 98.75 218 LEU A O 1
ATOM 1807 N N . GLU A 1 219 ? 20.672 0.188 -10.992 1 98.75 219 GLU A N 1
ATOM 1808 C CA . GLU A 1 219 ? 20.609 -0.837 -9.953 1 98.75 219 GLU A CA 1
ATOM 1809 C C . GLU A 1 219 ? 21.219 -2.148 -10.438 1 98.75 219 GLU A C 1
ATOM 1811 O O . GLU A 1 219 ? 20.891 -2.639 -11.516 1 98.75 219 GLU A O 1
ATOM 1816 N N . LEU A 1 220 ? 22.109 -2.691 -9.641 1 98.69 220 LEU A N 1
ATOM 1817 C CA . LEU A 1 220 ? 22.781 -3.949 -9.93 1 98.69 220 LEU A CA 1
ATOM 1818 C C . LEU A 1 220 ? 22.547 -4.965 -8.812 1 98.69 220 LEU A C 1
ATOM 1820 O O . LEU A 1 220 ? 22.781 -4.676 -7.645 1 98.69 220 LEU A O 1
ATOM 1824 N N . GLN A 1 221 ? 22.078 -6.109 -9.211 1 98.62 221 GLN A N 1
ATOM 1825 C CA . GLN A 1 221 ? 21.812 -7.215 -8.297 1 98.62 221 GLN A CA 1
ATOM 1826 C C . GLN A 1 221 ? 22.797 -8.359 -8.516 1 98.62 221 GLN A C 1
ATOM 1828 O O . GLN A 1 221 ? 23.062 -8.75 -9.664 1 98.62 221 GLN A O 1
ATOM 1833 N N . ASN A 1 222 ? 23.312 -8.953 -7.418 1 98.19 222 ASN A N 1
ATOM 1834 C CA . ASN A 1 222 ? 24.172 -10.125 -7.441 1 98.19 222 ASN A CA 1
ATOM 1835 C C . ASN A 1 222 ? 25.5 -9.836 -8.156 1 98.19 222 ASN A C 1
ATOM 1837 O O . ASN A 1 222 ? 25.875 -10.562 -9.07 1 98.19 222 ASN A O 1
ATOM 1841 N N . LEU A 1 223 ? 26.125 -8.828 -7.711 1 96.69 223 LEU A N 1
ATOM 1842 C CA . LEU A 1 223 ? 27.406 -8.414 -8.266 1 96.69 223 LEU A CA 1
ATOM 1843 C C . LEU A 1 223 ? 28.438 -9.539 -8.141 1 96.69 223 LEU A C 1
ATOM 1845 O O . LEU A 1 223 ? 29.328 -9.664 -8.984 1 96.69 223 LEU A O 1
ATOM 1849 N N . GLU A 1 224 ? 28.312 -10.289 -7.16 1 94.19 224 GLU A N 1
ATOM 1850 C CA . GLU A 1 224 ? 29.281 -11.352 -6.879 1 94.19 224 GLU A CA 1
ATOM 1851 C C . GLU A 1 224 ? 29.312 -12.375 -8.008 1 94.19 224 GLU A C 1
ATOM 1853 O O . GLU A 1 224 ? 30.297 -13.102 -8.156 1 94.19 224 GLU A O 1
ATOM 1858 N N . SER A 1 225 ? 28.234 -12.438 -8.781 1 95.69 225 SER A N 1
ATOM 1859 C CA . SER A 1 225 ? 28.188 -13.391 -9.891 1 95.69 225 SER A CA 1
ATOM 1860 C C . SER A 1 225 ? 28.875 -12.836 -11.125 1 95.69 225 SER A C 1
ATOM 1862 O O . SER A 1 225 ? 28.922 -13.492 -12.164 1 95.69 225 SER A O 1
ATOM 1864 N N . GLY A 1 226 ? 29.406 -11.641 -11.078 1 94.38 226 GLY A N 1
ATOM 1865 C CA . GLY A 1 226 ? 29.953 -10.977 -12.242 1 94.38 226 GLY A CA 1
ATOM 1866 C C . GLY A 1 226 ? 28.906 -10.555 -13.25 1 94.38 226 GLY A C 1
ATOM 1867 O O . GLY A 1 226 ? 29.125 -10.656 -14.461 1 94.38 226 GLY A O 1
ATOM 1868 N N . LEU A 1 227 ? 27.703 -10.383 -12.773 1 88.75 227 LEU A N 1
ATOM 1869 C CA . LEU A 1 227 ? 26.547 -9.938 -13.539 1 88.75 227 LEU A CA 1
ATOM 1870 C C . LEU A 1 227 ? 26.062 -11.031 -14.484 1 88.75 227 LEU A C 1
ATOM 1872 O O . LEU A 1 227 ? 25.328 -10.758 -15.438 1 88.75 227 LEU A O 1
ATOM 1876 N N . GLN A 1 228 ? 26.531 -12.281 -14.203 1 95 228 GLN A N 1
ATOM 1877 C CA . GLN A 1 228 ? 26 -13.43 -14.938 1 95 228 GLN A CA 1
ATOM 1878 C C . GLN A 1 228 ? 24.594 -13.766 -14.477 1 95 228 GLN A C 1
ATOM 1880 O O . GLN A 1 228 ? 23.812 -14.352 -15.227 1 95 228 GLN A O 1
ATOM 1885 N N . ARG A 1 229 ? 24.344 -13.484 -13.258 1 97.81 229 ARG A N 1
ATOM 1886 C CA . ARG A 1 229 ? 23.031 -13.648 -12.641 1 97.81 229 ARG A CA 1
ATOM 1887 C C . ARG A 1 229 ? 22.578 -12.367 -11.961 1 97.81 229 ARG A C 1
ATOM 1889 O O . ARG A 1 229 ? 23.266 -11.344 -12.039 1 97.81 229 ARG A O 1
ATOM 1896 N N . GLY A 1 230 ? 21.438 -12.336 -11.492 1 98.12 230 GLY A N 1
ATOM 1897 C CA . GLY A 1 230 ? 20.891 -11.078 -11 1 98.12 230 GLY A CA 1
ATOM 1898 C C . GLY A 1 230 ? 20.234 -10.25 -12.094 1 98.12 230 GLY A C 1
ATOM 1899 O O . GLY A 1 230 ? 19.594 -10.797 -12.992 1 98.12 230 GLY A O 1
ATOM 1900 N N . PHE A 1 231 ? 20.25 -8.922 -11.844 1 98.75 231 PHE A N 1
ATOM 1901 C CA . PHE A 1 231 ? 19.641 -8.062 -12.844 1 98.75 231 PHE A CA 1
ATOM 1902 C C . PHE A 1 231 ? 20.297 -6.691 -12.875 1 98.75 231 PHE A C 1
ATOM 1904 O O . PHE A 1 231 ? 21.047 -6.34 -11.953 1 98.75 231 PHE A O 1
ATOM 1911 N N . VAL A 1 232 ? 20.125 -6.039 -13.93 1 98.75 232 VAL A N 1
ATOM 1912 C CA . VAL A 1 232 ? 20.406 -4.617 -14.109 1 98.75 232 VAL A CA 1
ATOM 1913 C C . VAL A 1 232 ? 19.109 -3.859 -14.359 1 98.75 232 VAL A C 1
ATOM 1915 O O . VAL A 1 232 ? 18.266 -4.309 -15.141 1 98.75 232 VAL A O 1
ATOM 1918 N N . GLN A 1 233 ? 18.875 -2.797 -13.664 1 98.81 233 GLN A N 1
ATOM 1919 C CA . GLN A 1 233 ? 17.719 -1.933 -13.883 1 98.81 233 GLN A CA 1
ATOM 1920 C C . GLN A 1 233 ? 18.141 -0.468 -13.977 1 98.81 233 GLN A C 1
ATOM 1922 O O . GLN A 1 233 ? 18.938 0.012 -13.164 1 98.81 233 GLN A O 1
ATOM 1927 N N . VAL A 1 234 ? 17.672 0.18 -14.992 1 98.88 234 VAL A N 1
ATOM 1928 C CA . VAL A 1 234 ? 17.938 1.602 -15.203 1 98.88 234 VAL A CA 1
ATOM 1929 C C . VAL A 1 234 ? 16.625 2.379 -15.133 1 98.88 234 VAL A C 1
ATOM 1931 O O . VAL A 1 234 ? 15.609 1.951 -15.695 1 98.88 234 VAL A O 1
ATOM 1934 N N . THR A 1 235 ? 16.641 3.492 -14.461 1 98.81 235 THR A N 1
ATOM 1935 C CA . THR A 1 235 ? 15.461 4.355 -14.414 1 98.81 235 THR A CA 1
ATOM 1936 C C . THR A 1 235 ? 15.828 5.797 -14.75 1 98.81 235 THR A C 1
ATOM 1938 O O . THR A 1 235 ? 16.969 6.211 -14.555 1 98.81 235 THR A O 1
ATOM 1941 N N . LEU A 1 236 ? 14.938 6.5 -15.32 1 98.56 236 LEU A N 1
ATOM 1942 C CA . LEU A 1 236 ? 15.047 7.914 -15.648 1 98.56 236 LEU A CA 1
ATOM 1943 C C . LEU A 1 236 ? 13.75 8.648 -15.312 1 98.56 236 LEU A C 1
ATOM 1945 O O . LEU A 1 236 ? 12.656 8.148 -15.594 1 98.56 236 LEU A O 1
ATOM 1949 N N . SER A 1 237 ? 13.852 9.789 -14.664 1 97.94 237 SER A N 1
ATOM 1950 C CA . SER A 1 237 ? 12.648 10.547 -14.336 1 97.94 237 SER A CA 1
ATOM 1951 C C . SER A 1 237 ? 12.859 12.039 -14.555 1 97.94 237 SER A C 1
ATOM 1953 O O . SER A 1 237 ? 14 12.523 -14.555 1 97.94 237 SER A O 1
ATOM 1955 N N . TYR A 1 238 ? 11.852 12.75 -14.812 1 97.31 238 TYR A N 1
ATOM 1956 C CA . TYR A 1 238 ? 11.812 14.188 -15.055 1 97.31 238 TYR A CA 1
ATOM 1957 C C . TYR A 1 238 ? 10.562 14.812 -14.445 1 97.31 238 TYR A C 1
ATOM 1959 O O . TYR A 1 238 ? 9.445 14.422 -14.781 1 97.31 238 TYR A O 1
ATOM 1967 N N . PRO A 1 239 ? 10.758 15.812 -13.578 1 94.44 239 PRO A N 1
ATOM 1968 C CA . PRO A 1 239 ? 9.594 16.375 -12.891 1 94.44 239 PRO A CA 1
ATOM 1969 C C . PRO A 1 239 ? 8.641 17.109 -13.836 1 94.44 239 PRO A C 1
ATOM 1971 O O . PRO A 1 239 ? 9.078 17.875 -14.688 1 94.44 239 PRO A O 1
ATOM 1974 N N . ILE A 1 240 ? 7.363 16.828 -13.688 1 93.75 240 ILE A N 1
ATOM 1975 C CA . ILE A 1 240 ? 6.359 17.5 -14.516 1 93.75 240 ILE A CA 1
ATOM 1976 C C . ILE A 1 240 ? 5.395 18.281 -13.633 1 93.75 240 ILE A C 1
ATOM 1978 O O . ILE A 1 240 ? 4.801 19.266 -14.07 1 93.75 240 ILE A O 1
ATOM 1982 N N . LEU A 1 241 ? 5.137 17.844 -12.516 1 88.25 241 LEU A N 1
ATOM 1983 C CA . LEU A 1 241 ? 4.375 18.531 -11.477 1 88.25 241 LEU A CA 1
ATOM 1984 C C . LEU A 1 241 ? 5.152 18.562 -10.164 1 88.25 241 LEU A C 1
ATOM 1986 O O . LEU A 1 241 ? 6.242 18 -10.07 1 88.25 241 LEU A O 1
ATOM 1990 N N . GLN A 1 242 ? 4.609 19.219 -9.203 1 78.88 242 GLN A N 1
ATOM 1991 C CA . GLN A 1 242 ? 5.258 19.297 -7.895 1 78.88 242 GLN A CA 1
ATOM 1992 C C . GLN A 1 242 ? 5.43 17.906 -7.281 1 78.88 242 GLN A C 1
ATOM 1994 O O . GLN A 1 242 ? 6.465 17.609 -6.68 1 78.88 242 GLN A O 1
ATOM 1999 N N . SER A 1 243 ? 4.484 17.094 -7.512 1 80.38 243 SER A N 1
ATOM 2000 C CA . SER A 1 243 ? 4.492 15.82 -6.812 1 80.38 243 SER A CA 1
ATOM 2001 C C . SER A 1 243 ? 4.801 14.664 -7.766 1 80.38 243 SER A C 1
ATOM 2003 O O . SER A 1 243 ? 5.012 13.531 -7.332 1 80.38 243 SER A O 1
ATOM 2005 N N . LEU A 1 244 ? 4.895 14.953 -9.023 1 92.44 244 LEU A N 1
ATOM 2006 C CA . LEU A 1 244 ? 4.926 13.836 -9.961 1 92.44 244 LEU A CA 1
ATOM 2007 C C . LEU A 1 244 ? 5.988 14.055 -11.031 1 92.44 244 LEU A C 1
ATOM 2009 O O . LEU A 1 244 ? 6.16 15.172 -11.523 1 92.44 244 LEU A O 1
ATOM 2013 N N . SER A 1 245 ? 6.652 13.008 -11.391 1 96.5 245 SER A N 1
ATOM 2014 C CA . SER A 1 245 ? 7.605 12.969 -12.5 1 96.5 245 SER A CA 1
ATOM 2015 C C . SER A 1 245 ? 7.219 11.898 -13.516 1 96.5 245 SER A C 1
ATOM 2017 O O . SER A 1 245 ? 6.668 10.859 -13.156 1 96.5 245 SER A O 1
ATOM 2019 N N . VAL A 1 246 ? 7.469 12.234 -14.734 1 98.19 246 VAL A N 1
ATOM 2020 C CA . VAL A 1 246 ? 7.453 11.141 -15.695 1 98.19 246 VAL A CA 1
ATOM 2021 C C . VAL A 1 246 ? 8.57 10.148 -15.375 1 98.19 246 VAL A C 1
ATOM 2023 O O . VAL A 1 246 ? 9.617 10.539 -14.852 1 98.19 246 VAL A O 1
ATOM 2026 N N . TYR A 1 247 ? 8.383 8.906 -15.68 1 98.62 247 TYR A N 1
ATOM 2027 C CA . TYR A 1 247 ? 9.266 7.863 -15.172 1 98.62 247 TYR A CA 1
ATOM 2028 C C . TYR A 1 247 ? 9.406 6.727 -16.188 1 98.62 247 TYR A C 1
ATOM 2030 O O . TYR A 1 247 ? 8.414 6.227 -16.703 1 98.62 247 TYR A O 1
ATOM 2038 N N . GLY A 1 248 ? 10.625 6.391 -16.484 1 98.81 248 GLY A N 1
ATOM 2039 C CA . GLY A 1 248 ? 10.945 5.246 -17.312 1 98.81 248 GLY A CA 1
ATOM 2040 C C . GLY A 1 248 ? 11.82 4.219 -16.609 1 98.81 248 GLY A C 1
ATOM 2041 O O . GLY A 1 248 ? 12.695 4.578 -15.82 1 98.81 248 GLY A O 1
ATOM 2042 N N . GLN A 1 249 ? 11.617 2.959 -16.922 1 98.81 249 GLN A N 1
ATOM 2043 C CA . GLN A 1 249 ? 12.359 1.85 -16.328 1 98.81 249 GLN A CA 1
ATOM 2044 C C . GLN A 1 249 ? 12.719 0.804 -17.375 1 98.81 249 GLN A C 1
ATOM 2046 O O . GLN A 1 249 ? 11.891 0.443 -18.219 1 98.81 249 GLN A O 1
ATOM 2051 N N . VAL A 1 250 ? 13.953 0.387 -17.344 1 98.94 250 VAL A N 1
ATOM 2052 C CA . VAL A 1 250 ? 14.414 -0.745 -18.141 1 98.94 250 VAL A CA 1
ATOM 2053 C C . VAL A 1 250 ? 15.055 -1.787 -17.234 1 98.94 250 VAL A C 1
ATOM 2055 O O . VAL A 1 250 ? 15.898 -1.453 -16.391 1 98.94 250 VAL A O 1
ATOM 2058 N N . PHE A 1 251 ? 14.664 -2.979 -17.422 1 98.81 251 PHE A N 1
ATOM 2059 C CA . PHE A 1 251 ? 15.117 -4.102 -16.625 1 98.81 251 PHE A CA 1
ATOM 2060 C C . PHE A 1 251 ? 15.664 -5.219 -17.5 1 98.81 251 PHE A C 1
ATOM 2062 O O . PHE A 1 251 ? 15.102 -5.523 -18.547 1 98.81 251 PHE A O 1
ATOM 2069 N N . SER A 1 252 ? 16.719 -5.855 -17.031 1 98.75 252 SER A N 1
ATOM 2070 C CA . SER A 1 252 ? 17.234 -7.047 -17.703 1 98.75 252 SER A CA 1
ATOM 2071 C C . SER A 1 252 ? 17.875 -8.008 -16.703 1 98.75 252 SER A C 1
ATOM 2073 O O . SER A 1 252 ? 18.75 -7.609 -15.938 1 98.75 252 SER A O 1
ATOM 2075 N N . GLY A 1 253 ? 17.438 -9.188 -16.703 1 98.62 253 GLY A N 1
ATOM 2076 C CA . GLY A 1 253 ? 18.031 -10.203 -15.852 1 98.62 253 GLY A CA 1
ATOM 2077 C C . GLY A 1 253 ? 17 -11.078 -15.156 1 98.62 253 GLY A C 1
ATOM 2078 O O . GLY A 1 253 ? 15.93 -11.344 -15.703 1 98.62 253 GLY A O 1
ATOM 2079 N N . TYR A 1 254 ? 17.438 -11.664 -14.07 1 98.38 254 TYR A N 1
ATOM 2080 C CA . TYR A 1 254 ? 16.594 -12.531 -13.25 1 98.38 254 TYR A CA 1
ATOM 2081 C C . TYR A 1 254 ? 15.875 -11.734 -12.172 1 98.38 254 TYR A C 1
ATOM 2083 O O . TYR A 1 254 ? 16.359 -10.688 -11.734 1 98.38 254 TYR A O 1
ATOM 2091 N N . GLY A 1 255 ? 14.734 -12.203 -11.742 1 98.06 255 GLY A N 1
ATOM 2092 C CA . GLY A 1 255 ? 14.141 -11.695 -10.516 1 98.06 255 GLY A CA 1
ATOM 2093 C C . GLY A 1 255 ? 13.375 -10.398 -10.719 1 98.06 255 GLY A C 1
ATOM 2094 O O . GLY A 1 255 ? 13.375 -9.531 -9.844 1 98.06 255 GLY A O 1
ATOM 2095 N N . GLN A 1 256 ? 12.766 -10.281 -11.93 1 98.25 256 GLN A N 1
ATOM 2096 C CA . GLN A 1 256 ? 11.883 -9.141 -12.117 1 98.25 256 GLN A CA 1
ATOM 2097 C C . GLN A 1 256 ? 10.844 -9.055 -11 1 98.25 256 GLN A C 1
ATOM 2099 O O . GLN A 1 256 ? 10.469 -7.961 -10.578 1 98.25 256 GLN A O 1
ATOM 2104 N N . SER A 1 257 ? 10.32 -10.188 -10.578 1 98.38 257 SER A N 1
ATOM 2105 C CA . SER A 1 257 ? 9.523 -10.414 -9.375 1 98.38 257 SER A CA 1
ATOM 2106 C C . SER A 1 257 ? 9.977 -11.68 -8.648 1 98.38 257 SER A C 1
ATOM 2108 O O . SER A 1 257 ? 10.828 -12.414 -9.148 1 98.38 257 SER A O 1
ATOM 2110 N N . LEU A 1 258 ? 9.445 -11.867 -7.5 1 97.69 258 LEU A N 1
ATOM 2111 C CA . LEU A 1 258 ? 9.914 -12.984 -6.691 1 97.69 258 LEU A CA 1
ATOM 2112 C C . LEU A 1 258 ? 9.594 -14.312 -7.367 1 97.69 258 LEU A C 1
ATOM 2114 O O . LEU A 1 258 ? 10.398 -15.25 -7.328 1 97.69 258 LEU A O 1
ATOM 2118 N N . ILE A 1 259 ? 8.414 -14.461 -7.977 1 97.62 259 ILE A N 1
ATOM 2119 C CA . ILE A 1 259 ? 8.047 -15.703 -8.641 1 97.62 259 ILE A CA 1
ATOM 2120 C C . ILE A 1 259 ? 8.961 -15.938 -9.844 1 97.62 259 ILE A C 1
ATOM 2122 O O . ILE A 1 259 ? 9.125 -17.078 -10.289 1 97.62 259 ILE A O 1
ATOM 2126 N N . GLU A 1 260 ? 9.625 -14.914 -10.328 1 98.12 260 GLU A N 1
ATOM 2127 C CA . GLU A 1 260 ? 10.508 -14.984 -11.492 1 98.12 260 GLU A CA 1
ATOM 2128 C C . GLU A 1 260 ? 11.977 -14.922 -11.07 1 98.12 260 GLU A C 1
ATOM 2130 O O . GLU A 1 260 ? 12.828 -14.508 -11.859 1 98.12 260 GLU A O 1
ATOM 2135 N N . TYR A 1 261 ? 12.273 -15.273 -9.836 1 97.56 261 TYR A N 1
ATOM 2136 C CA . TYR A 1 261 ? 13.625 -15.117 -9.312 1 97.56 261 TYR A CA 1
ATOM 2137 C C . TYR A 1 261 ? 14.633 -15.898 -10.156 1 97.56 261 TYR A C 1
ATOM 2139 O O . TYR A 1 261 ? 15.805 -15.523 -10.227 1 97.56 261 TYR A O 1
ATOM 2147 N N . ASN A 1 262 ? 14.203 -16.969 -10.852 1 97.38 262 ASN A N 1
ATOM 2148 C CA . ASN A 1 262 ? 15.086 -17.812 -11.648 1 97.38 262 ASN A CA 1
ATOM 2149 C C . ASN A 1 262 ? 14.734 -17.75 -13.133 1 97.38 262 ASN A C 1
ATOM 2151 O O . ASN A 1 262 ? 15 -18.688 -13.883 1 97.38 262 ASN A O 1
ATOM 2155 N N . HIS A 1 263 ? 14.047 -16.719 -13.539 1 98.31 263 HIS A N 1
ATOM 2156 C CA . HIS A 1 263 ? 13.641 -16.516 -14.922 1 98.31 263 HIS A CA 1
ATOM 2157 C C . HIS A 1 263 ? 14.219 -15.211 -15.477 1 98.31 263 HIS A C 1
ATOM 2159 O O . HIS A 1 263 ? 14.008 -14.141 -14.898 1 98.31 263 HIS A O 1
ATOM 2165 N N . ARG A 1 264 ? 14.891 -15.336 -16.562 1 98.19 264 ARG A N 1
ATOM 2166 C CA . ARG A 1 264 ? 15.531 -14.172 -17.156 1 98.19 264 ARG A CA 1
ATOM 2167 C C . ARG A 1 264 ? 14.609 -13.508 -18.172 1 98.19 264 ARG A C 1
ATOM 2169 O O . ARG A 1 264 ? 13.938 -14.188 -18.953 1 98.19 264 ARG A O 1
ATOM 2176 N N . THR A 1 265 ? 14.531 -12.188 -18.188 1 98.38 265 THR A N 1
ATOM 2177 C CA . THR A 1 265 ? 13.758 -11.43 -19.156 1 98.38 265 THR A CA 1
ATOM 2178 C C . THR A 1 265 ? 14.32 -10.016 -19.328 1 98.38 265 THR A C 1
ATOM 2180 O O . THR A 1 265 ? 15.242 -9.625 -18.609 1 98.38 265 THR A O 1
ATOM 2183 N N . THR A 1 266 ? 13.906 -9.328 -20.281 1 98.81 266 THR A N 1
ATOM 2184 C CA . THR A 1 266 ? 14.094 -7.895 -20.484 1 98.81 266 THR A CA 1
ATOM 2185 C C . THR A 1 266 ? 12.75 -7.18 -20.578 1 98.81 266 THR A C 1
ATOM 2187 O O . THR A 1 266 ? 11.844 -7.637 -21.266 1 98.81 266 THR A O 1
ATOM 2190 N N . SER A 1 267 ? 12.641 -6.117 -19.859 1 98.88 267 SER A N 1
ATOM 2191 C CA . SER A 1 267 ? 11.375 -5.395 -19.781 1 98.88 267 SER A CA 1
ATOM 2192 C C . SER A 1 267 ? 11.602 -3.885 -19.781 1 98.88 267 SER A C 1
ATOM 2194 O O . SER A 1 267 ? 12.688 -3.416 -19.422 1 98.88 267 SER A O 1
ATOM 2196 N N . ALA A 1 268 ? 10.602 -3.188 -20.172 1 98.94 268 ALA A N 1
ATOM 2197 C CA . ALA A 1 268 ? 10.625 -1.729 -20.141 1 98.94 268 ALA A CA 1
ATOM 2198 C C . ALA A 1 268 ? 9.242 -1.162 -19.859 1 98.94 268 ALA A C 1
ATOM 2200 O O . ALA A 1 268 ? 8.227 -1.755 -20.234 1 98.94 268 ALA A O 1
ATOM 2201 N N . GLY A 1 269 ? 9.188 -0.011 -19.203 1 98.88 269 GLY A N 1
ATOM 2202 C CA . GLY A 1 269 ? 7.906 0.602 -18.891 1 98.88 269 GLY A CA 1
ATOM 2203 C C . GLY A 1 269 ? 7.984 2.111 -18.766 1 98.88 269 GLY A C 1
ATOM 2204 O O . GLY A 1 269 ? 9.07 2.674 -18.641 1 98.88 269 GLY A O 1
ATOM 2205 N N . ILE A 1 270 ? 6.832 2.721 -18.812 1 98.88 270 ILE A N 1
ATOM 2206 C CA . ILE A 1 270 ? 6.719 4.172 -18.703 1 98.88 270 ILE A CA 1
ATOM 2207 C C . ILE A 1 270 ? 5.508 4.531 -17.844 1 98.88 270 ILE A C 1
ATOM 2209 O O . ILE A 1 270 ? 4.477 3.857 -17.906 1 98.88 270 ILE A O 1
ATOM 2213 N N . GLY A 1 271 ? 5.723 5.555 -17.031 1 98.69 271 GLY A N 1
ATOM 2214 C CA . GLY A 1 271 ? 4.641 6.051 -16.188 1 98.69 271 GLY A CA 1
ATOM 2215 C C . GLY A 1 271 ? 5.031 7.273 -15.383 1 98.69 271 GLY A C 1
ATOM 2216 O O . GLY A 1 271 ? 5.609 8.219 -15.914 1 98.69 271 GLY A O 1
ATOM 2217 N N . ILE A 1 272 ? 4.621 7.273 -14.133 1 98.06 272 ILE A N 1
ATOM 2218 C CA . ILE A 1 272 ? 4.898 8.398 -13.25 1 98.06 272 ILE A CA 1
ATOM 2219 C C . ILE A 1 272 ? 5.477 7.895 -11.93 1 98.06 272 ILE A C 1
ATOM 2221 O O . ILE A 1 272 ? 5.266 6.738 -11.555 1 98.06 272 ILE A O 1
ATOM 2225 N N . VAL A 1 273 ? 6.199 8.695 -11.289 1 97.75 273 VAL A N 1
ATOM 2226 C CA . VAL A 1 273 ? 6.84 8.352 -10.023 1 97.75 273 VAL A CA 1
ATOM 2227 C C . VAL A 1 273 ? 6.695 9.508 -9.039 1 97.75 273 VAL A C 1
ATOM 2229 O O . VAL A 1 273 ? 6.762 10.68 -9.43 1 97.75 273 VAL A O 1
ATOM 2232 N N . LEU A 1 274 ? 6.418 9.133 -7.863 1 95.88 274 LEU A N 1
ATOM 2233 C CA . LEU A 1 274 ? 6.242 10.117 -6.801 1 95.88 274 LEU A CA 1
ATOM 2234 C C . LEU A 1 274 ? 7.586 10.539 -6.223 1 95.88 274 LEU A C 1
ATOM 2236 O O . LEU A 1 274 ? 7.793 11.719 -5.926 1 95.88 274 LEU A O 1
ATOM 2240 N N . ASN A 1 275 ? 8.453 9.578 -5.953 1 93.38 275 ASN A N 1
ATOM 2241 C CA . ASN A 1 275 ? 9.828 9.812 -5.523 1 93.38 275 ASN A CA 1
ATOM 2242 C C . ASN A 1 275 ? 10.789 8.82 -6.176 1 93.38 275 ASN A C 1
ATOM 2244 O O . ASN A 1 275 ? 10.422 7.676 -6.453 1 93.38 275 ASN A O 1
ATOM 2248 N N . ASP A 1 276 ? 11.977 9.289 -6.422 1 92.75 276 ASP A N 1
ATOM 2249 C CA . ASP A 1 276 ? 13.031 8.414 -6.918 1 92.75 276 ASP A CA 1
ATOM 2250 C C . ASP A 1 276 ? 14.148 8.258 -5.891 1 92.75 276 ASP A C 1
ATOM 2252 O O . ASP A 1 276 ? 13.969 8.594 -4.719 1 92.75 276 ASP A O 1
ATOM 2256 N N . TRP A 1 277 ? 15.266 7.719 -6.25 1 91.31 277 TRP A N 1
ATOM 2257 C CA . TRP A 1 277 ? 16.344 7.387 -5.316 1 91.31 277 TRP A CA 1
ATOM 2258 C C . TRP A 1 277 ? 17.062 8.648 -4.84 1 91.31 277 TRP A C 1
ATOM 2260 O O . TRP A 1 277 ? 17.75 8.625 -3.822 1 91.31 277 TRP A O 1
ATOM 2270 N N . VAL A 1 278 ? 17.016 9.797 -5.57 1 87.56 278 VAL A N 1
ATOM 2271 C CA . VAL A 1 278 ? 17.719 11.008 -5.184 1 87.56 278 VAL A CA 1
ATOM 2272 C C . VAL A 1 278 ? 16.719 12.109 -4.848 1 87.56 278 VAL A C 1
ATOM 2274 O O . VAL A 1 278 ? 17.031 13.297 -4.938 1 87.56 278 VAL A O 1
ATOM 2277 N N . SER A 1 279 ? 15.477 11.688 -4.441 1 77.31 279 SER A N 1
ATOM 2278 C CA . SER A 1 279 ? 14.484 12.664 -4.008 1 77.31 279 SER A CA 1
ATOM 2279 C C . SER A 1 279 ? 14.688 13.055 -2.551 1 77.31 279 SER A C 1
ATOM 2281 O O . SER A 1 279 ? 15.234 12.273 -1.765 1 77.31 279 SER A O 1
ATOM 2283 N N . MET B 1 1 ? -8.508 68.625 45.656 1 33.22 1 MET B N 1
ATOM 2284 C CA . MET B 1 1 ? -8.82 67.188 45.656 1 33.22 1 MET B CA 1
ATOM 2285 C C . MET B 1 1 ? -8.984 66.625 44.25 1 33.22 1 MET B C 1
ATOM 2287 O O . MET B 1 1 ? -9.977 66.938 43.562 1 33.22 1 MET B O 1
ATOM 2291 N N . LEU B 1 2 ? -7.867 66.5 43.5 1 38.78 2 LEU B N 1
ATOM 2292 C CA . LEU B 1 2 ? -7.746 66.125 42.094 1 38.78 2 LEU B CA 1
ATOM 2293 C C . LEU B 1 2 ? -8.211 64.688 41.844 1 38.78 2 LEU B C 1
ATOM 2295 O O . LEU B 1 2 ? -7.816 63.75 42.594 1 38.78 2 LEU B O 1
ATOM 2299 N N . PRO B 1 3 ? -9.344 64.438 41.156 1 42.47 3 PRO B N 1
ATOM 2300 C CA . PRO B 1 3 ? -9.859 63.094 40.875 1 42.47 3 PRO B CA 1
ATOM 2301 C C . PRO B 1 3 ? -8.859 62.219 40.125 1 42.47 3 PRO B C 1
ATOM 2303 O O . PRO B 1 3 ? -8.203 62.688 39.188 1 42.47 3 PRO B O 1
ATOM 2306 N N . LEU B 1 4 ? -8.156 61.281 40.781 1 38.25 4 LEU B N 1
ATOM 2307 C CA . LEU B 1 4 ? -7.305 60.25 40.188 1 38.25 4 LEU B CA 1
ATOM 2308 C C . LEU B 1 4 ? -8.102 59.344 39.25 1 38.25 4 LEU B C 1
ATOM 2310 O O . LEU B 1 4 ? -9.016 58.625 39.719 1 38.25 4 LEU B O 1
ATOM 2314 N N . ALA B 1 5 ? -8.344 59.719 38 1 41.31 5 ALA B N 1
ATOM 2315 C CA . ALA B 1 5 ? -8.938 58.844 37 1 41.31 5 ALA B CA 1
ATOM 2316 C C . ALA B 1 5 ? -8.133 57.562 36.844 1 41.31 5 ALA B C 1
ATOM 2318 O O . ALA B 1 5 ? -6.977 57.594 36.406 1 41.31 5 ALA B O 1
ATOM 2319 N N . SER B 1 6 ? -8.242 56.625 37.781 1 39.88 6 SER B N 1
ATOM 2320 C CA . SER B 1 6 ? -7.641 55.312 37.531 1 39.88 6 SER B CA 1
ATOM 2321 C C . SER B 1 6 ? -8.141 54.719 36.219 1 39.88 6 SER B C 1
ATOM 2323 O O . SER B 1 6 ? -9.344 54.531 36.031 1 39.88 6 SER B O 1
ATOM 2325 N N . GLY B 1 7 ? -7.531 55.031 35.094 1 37.94 7 GLY B N 1
ATOM 2326 C CA . GLY B 1 7 ? -7.789 54.344 33.844 1 37.94 7 GLY B CA 1
ATOM 2327 C C . GLY B 1 7 ? -7.652 52.844 33.938 1 37.94 7 GLY B C 1
ATOM 2328 O O . GLY B 1 7 ? -6.559 52.344 34.188 1 37.94 7 GLY B O 1
ATOM 2329 N N . ALA B 1 8 ? -8.703 52.125 34.406 1 41.69 8 ALA B N 1
ATOM 2330 C CA . ALA B 1 8 ? -8.734 50.656 34.25 1 41.69 8 ALA B CA 1
ATOM 2331 C C . ALA B 1 8 ? -8.43 50.25 32.844 1 41.69 8 ALA B C 1
ATOM 2333 O O . ALA B 1 8 ? -9.156 50.625 31.906 1 41.69 8 ALA B O 1
ATOM 2334 N N . GLN B 1 9 ? -7.168 50.031 32.469 1 37.53 9 GLN B N 1
ATOM 2335 C CA . GLN B 1 9 ? -6.848 49.344 31.234 1 37.53 9 GLN B CA 1
ATOM 2336 C C . GLN B 1 9 ? -7.574 48 31.141 1 37.53 9 GLN B C 1
ATOM 2338 O O . GLN B 1 9 ? -7.438 47.156 32.031 1 37.53 9 GLN B O 1
ATOM 2343 N N . THR B 1 10 ? -8.828 47.969 30.594 1 38.97 10 THR B N 1
ATOM 2344 C CA . THR B 1 10 ? -9.438 46.719 30.219 1 38.97 10 THR B CA 1
ATOM 2345 C C . THR B 1 10 ? -8.445 45.844 29.453 1 38.97 10 THR B C 1
ATOM 2347 O O . THR B 1 10 ? -7.945 46.219 28.406 1 38.97 10 THR B O 1
ATOM 2350 N N . ASN B 1 11 ? -7.617 45.062 30.172 1 40.09 11 ASN B N 1
ATOM 2351 C CA . ASN B 1 11 ? -6.918 43.969 29.5 1 40.09 11 ASN B CA 1
ATOM 2352 C C . ASN B 1 11 ? -7.844 43.219 28.547 1 40.09 11 ASN B C 1
ATOM 2354 O O . ASN B 1 11 ? -8.75 42.531 29 1 40.09 11 ASN B O 1
ATOM 2358 N N . GLU B 1 12 ? -8.18 43.844 27.453 1 38.81 12 GLU B N 1
ATOM 2359 C CA . GLU B 1 12 ? -8.805 43.031 26.406 1 38.81 12 GLU B CA 1
ATOM 2360 C C . GLU B 1 12 ? -8.148 41.656 26.312 1 38.81 12 GLU B C 1
ATOM 2362 O O . GLU B 1 12 ? -6.996 41.531 25.906 1 38.81 12 GLU B O 1
ATOM 2367 N N . LYS B 1 13 ? -8.422 40.719 27.297 1 43.41 13 LYS B N 1
ATOM 2368 C CA . LYS B 1 13 ? -8.102 39.312 27.094 1 43.41 13 LYS B CA 1
ATOM 2369 C C . LYS B 1 13 ? -8.258 38.938 25.625 1 43.41 13 LYS B C 1
ATOM 2371 O O . LYS B 1 13 ? -9.297 39.219 25.016 1 43.41 13 LYS B O 1
ATOM 2376 N N . SER B 1 14 ? -7.168 38.938 24.875 1 44.78 14 SER B N 1
ATOM 2377 C CA . SER B 1 14 ? -7.16 38.344 23.531 1 44.78 14 SER B CA 1
ATOM 2378 C C . SER B 1 14 ? -8.109 37.156 23.469 1 44.78 14 SER B C 1
ATOM 2380 O O . SER B 1 14 ? -8.227 36.375 24.422 1 44.78 14 SER B O 1
ATOM 2382 N N . PRO B 1 15 ? -9.203 37.281 22.719 1 44.16 15 PRO B N 1
ATOM 2383 C CA . PRO B 1 15 ? -10.117 36.125 22.625 1 44.16 15 PRO B CA 1
ATOM 2384 C C . PRO B 1 15 ? -9.398 34.781 22.719 1 44.16 15 PRO B C 1
ATOM 2386 O O . PRO B 1 15 ? -8.227 34.688 22.344 1 44.16 15 PRO B O 1
ATOM 2389 N N . PRO B 1 16 ? -9.648 33.906 23.703 1 46.09 16 PRO B N 1
ATOM 2390 C CA . PRO B 1 16 ? -9.047 32.562 23.797 1 46.09 16 PRO B CA 1
ATOM 2391 C C . PRO B 1 16 ? -8.773 31.953 22.422 1 46.09 16 PRO B C 1
ATOM 2393 O O . PRO B 1 16 ? -9.586 32.094 21.516 1 46.09 16 PRO B O 1
ATOM 2396 N N . SER B 1 17 ? -7.652 31.969 21.922 1 49.34 17 SER B N 1
ATOM 2397 C CA . SER B 1 17 ? -7.234 31.312 20.688 1 49.34 17 SER B CA 1
ATOM 2398 C C . SER B 1 17 ? -7.992 30 20.469 1 49.34 17 SER B C 1
ATOM 2400 O O . SER B 1 17 ? -7.918 29.094 21.297 1 49.34 17 SER B O 1
ATOM 2402 N N . LYS B 1 18 ? -9.188 30.109 19.906 1 63.5 18 LYS B N 1
ATOM 2403 C CA . LYS B 1 18 ? -10.07 28.984 19.609 1 63.5 18 LYS B CA 1
ATOM 2404 C C . LYS B 1 18 ? -9.289 27.797 19.062 1 63.5 18 LYS B C 1
ATOM 2406 O O . LYS B 1 18 ? -8.492 27.953 18.125 1 63.5 18 LYS B O 1
ATOM 2411 N N . ARG B 1 19 ? -9.273 26.672 19.703 1 66.88 19 ARG B N 1
ATOM 2412 C CA . ARG B 1 19 ? -8.688 25.422 19.25 1 66.88 19 ARG B CA 1
ATOM 2413 C C . ARG B 1 19 ? -9.148 25.062 17.844 1 66.88 19 ARG B C 1
ATOM 2415 O O . ARG B 1 19 ? -10.344 25.141 17.531 1 66.88 19 ARG B O 1
ATOM 2422 N N . PRO B 1 20 ? -8.234 24.844 17 1 68.56 20 PRO B N 1
ATOM 2423 C CA . PRO B 1 20 ? -8.625 24.5 15.633 1 68.56 20 PRO B CA 1
ATOM 2424 C C . PRO B 1 20 ? -9.492 23.25 15.562 1 68.56 20 PRO B C 1
ATOM 2426 O O . PRO B 1 20 ? -9.328 22.328 16.375 1 68.56 20 PRO B O 1
ATOM 2429 N N . THR B 1 21 ? -10.438 23.281 14.617 1 72.5 21 THR B N 1
ATOM 2430 C CA . THR B 1 21 ? -11.266 22.109 14.336 1 72.5 21 THR B CA 1
ATOM 2431 C C . THR B 1 21 ? -10.43 21 13.711 1 72.5 21 THR B C 1
ATOM 2433 O O . THR B 1 21 ? -9.289 21.219 13.297 1 72.5 21 THR B O 1
ATOM 2436 N N . LEU B 1 22 ? -10.914 19.797 13.656 1 67.19 22 LEU B N 1
ATOM 2437 C CA . LEU B 1 22 ? -10.227 18.672 13.031 1 67.19 22 LEU B CA 1
ATOM 2438 C C . LEU B 1 22 ? -10.008 18.938 11.539 1 67.19 22 LEU B C 1
ATOM 2440 O O . LEU B 1 22 ? -8.969 18.578 10.992 1 67.19 22 LEU B O 1
ATOM 2444 N N . LEU B 1 23 ? -10.992 19.547 10.945 1 69.88 23 LEU B N 1
ATOM 2445 C CA . LEU B 1 23 ? -10.859 19.844 9.523 1 69.88 23 LEU B CA 1
ATOM 2446 C C . LEU B 1 23 ? -9.773 20.891 9.281 1 69.88 23 LEU B C 1
ATOM 2448 O O . LEU B 1 23 ? -9.078 20.859 8.266 1 69.88 23 LEU B O 1
ATOM 2452 N N . GLU B 1 24 ? -9.734 21.828 10.195 1 68.94 24 GLU B N 1
ATOM 2453 C CA . GLU B 1 24 ? -8.672 22.828 10.078 1 68.94 24 GLU B CA 1
ATOM 2454 C C . GLU B 1 24 ? -7.297 22.172 10.18 1 68.94 24 GLU B C 1
ATOM 2456 O O . GLU B 1 24 ? -6.375 22.547 9.445 1 68.94 24 GLU B O 1
ATOM 2461 N N . LYS B 1 25 ? -7.23 21.281 11.086 1 68.19 25 LYS B N 1
ATOM 2462 C CA . LYS B 1 25 ? -5.973 20.547 11.219 1 68.19 25 LYS B CA 1
ATOM 2463 C C . LYS B 1 25 ? -5.633 19.797 9.93 1 68.19 25 LYS B C 1
ATOM 2465 O O . LYS B 1 25 ? -4.484 19.828 9.469 1 68.19 25 LYS B O 1
ATOM 2470 N N . GLN B 1 26 ? -6.621 19.172 9.367 1 65.94 26 GLN B N 1
ATOM 2471 C CA . GLN B 1 26 ? -6.43 18.453 8.109 1 65.94 26 GLN B CA 1
ATOM 2472 C C . GLN B 1 26 ? -6.023 19.406 6.984 1 65.94 26 GLN B C 1
ATOM 2474 O O . GLN B 1 26 ? -5.137 19.078 6.188 1 65.94 26 GLN B O 1
ATOM 2479 N N . ALA B 1 27 ? -6.625 20.531 6.957 1 65.31 27 ALA B N 1
ATOM 2480 C CA . ALA B 1 27 ? -6.34 21.531 5.922 1 65.31 27 ALA B CA 1
ATOM 2481 C C . ALA B 1 27 ? -4.922 22.078 6.066 1 65.31 27 ALA B C 1
ATOM 2483 O O . ALA B 1 27 ? -4.246 22.328 5.07 1 65.31 27 ALA B O 1
ATOM 2484 N N . MET B 1 28 ? -4.52 22.25 7.309 1 63.78 28 MET B N 1
ATOM 2485 C CA . MET B 1 28 ? -3.182 22.781 7.566 1 63.78 28 MET B CA 1
ATOM 2486 C C . MET B 1 28 ? -2.111 21.781 7.121 1 63.78 28 MET B C 1
ATOM 2488 O O . MET B 1 28 ? -1.045 22.188 6.652 1 63.78 28 MET B O 1
ATOM 2492 N N . GLN B 1 29 ? -2.475 20.562 7.312 1 60.41 29 GLN B N 1
ATOM 2493 C CA . GLN B 1 29 ? -1.545 19.531 6.852 1 60.41 29 GLN B CA 1
ATOM 2494 C C . GLN B 1 29 ? -1.386 19.578 5.336 1 60.41 29 GLN B C 1
ATOM 2496 O O . GLN B 1 29 ? -0.308 19.297 4.812 1 60.41 29 GLN B O 1
ATOM 2501 N N . GLN B 1 30 ? -2.488 19.891 4.781 1 58.25 30 GLN B N 1
ATOM 2502 C CA . GLN B 1 30 ? -2.457 20 3.326 1 58.25 30 GLN B CA 1
ATOM 2503 C C . GLN B 1 30 ? -1.682 21.234 2.879 1 58.25 30 GLN B C 1
ATOM 2505 O O . GLN B 1 30 ? -1.081 21.234 1.803 1 58.25 30 GLN B O 1
ATOM 2510 N N . LYS B 1 31 ? -1.835 22.328 3.654 1 55.88 31 LYS B N 1
ATOM 2511 C CA . LYS B 1 31 ? -1.194 23.594 3.299 1 55.88 31 LYS B CA 1
ATOM 2512 C C . LYS B 1 31 ? 0.28 23.594 3.693 1 55.88 31 LYS B C 1
ATOM 2514 O O . LYS B 1 31 ? 1.056 24.422 3.217 1 55.88 31 LYS B O 1
ATOM 2519 N N . LYS B 1 32 ? 0.578 22.891 4.793 1 52.5 32 LYS B N 1
ATOM 2520 C CA . LYS B 1 32 ? 1.979 23.031 5.172 1 52.5 32 LYS B CA 1
ATOM 2521 C C . LYS B 1 32 ? 2.873 23.172 3.941 1 52.5 32 LYS B C 1
ATOM 2523 O O . LYS B 1 32 ? 3.186 22.172 3.285 1 52.5 32 LYS B O 1
ATOM 2528 N N . THR B 1 33 ? 2.521 24.031 3.113 1 43.84 33 THR B N 1
ATOM 2529 C CA . THR B 1 33 ? 3.254 24.734 2.061 1 43.84 33 THR B CA 1
ATOM 2530 C C . THR B 1 33 ? 4.672 25.062 2.518 1 43.84 33 THR B C 1
ATOM 2532 O O . THR B 1 33 ? 5.414 25.75 1.807 1 43.84 33 THR B O 1
ATOM 2535 N N . GLY B 1 34 ? 4.977 24.938 3.76 1 42.06 34 GLY B N 1
ATOM 2536 C CA . GLY B 1 34 ? 6.324 25.484 3.705 1 42.06 34 GLY B CA 1
ATOM 2537 C C . GLY B 1 34 ? 7.148 24.922 2.562 1 42.06 34 GLY B C 1
ATOM 2538 O O . GLY B 1 34 ? 6.602 24.375 1.6 1 42.06 34 GLY B O 1
ATOM 2539 N N . ASP B 1 35 ? 8.461 25.078 2.514 1 48.84 35 ASP B N 1
ATOM 2540 C CA . ASP B 1 35 ? 9.492 24.797 1.518 1 48.84 35 ASP B CA 1
ATOM 2541 C C . ASP B 1 35 ? 9.43 23.344 1.061 1 48.84 35 ASP B C 1
ATOM 2543 O O . ASP B 1 35 ? 10.078 22.969 0.085 1 48.84 35 ASP B O 1
ATOM 2547 N N . SER B 1 36 ? 8.547 22.516 1.751 1 55.28 36 SER B N 1
ATOM 2548 C CA . SER B 1 36 ? 8.617 21.156 1.235 1 55.28 36 SER B CA 1
ATOM 2549 C C . SER B 1 36 ? 7.285 20.438 1.418 1 55.28 36 SER B C 1
ATOM 2551 O O . SER B 1 36 ? 7.094 19.719 2.402 1 55.28 36 SER B O 1
ATOM 2553 N N . PRO B 1 37 ? 6.164 20.875 0.523 1 59.97 37 PRO B N 1
ATOM 2554 C CA . PRO B 1 37 ? 4.863 20.203 0.634 1 59.97 37 PRO B CA 1
ATOM 2555 C C . PRO B 1 37 ? 4.984 18.688 0.665 1 59.97 37 PRO B C 1
ATOM 2557 O O . PRO B 1 37 ? 5.895 18.125 0.055 1 59.97 37 PRO B O 1
ATOM 2560 N N . SER B 1 38 ? 4.09 18.078 1.493 1 72.06 38 SER B N 1
ATOM 2561 C CA . SER B 1 38 ? 4.09 16.625 1.577 1 72.06 38 SER B CA 1
ATOM 2562 C C . SER B 1 38 ? 3.648 15.992 0.261 1 72.06 38 SER B C 1
ATOM 2564 O O . SER B 1 38 ? 2.674 16.438 -0.348 1 72.06 38 SER B O 1
ATOM 2566 N N . LEU B 1 39 ? 4.34 15.086 -0.175 1 84.75 39 LEU B N 1
ATOM 2567 C CA . LEU B 1 39 ? 4.031 14.383 -1.416 1 84.75 39 LEU B CA 1
ATOM 2568 C C . LEU B 1 39 ? 2.953 13.328 -1.19 1 84.75 39 LEU B C 1
ATOM 2570 O O . LEU B 1 39 ? 2.307 12.883 -2.141 1 84.75 39 LEU B O 1
ATOM 2574 N N . ILE B 1 40 ? 2.742 12.898 0.1 1 90 40 ILE B N 1
ATOM 2575 C CA . ILE B 1 40 ? 1.771 11.867 0.441 1 90 40 ILE B CA 1
ATOM 2576 C C . ILE B 1 40 ? 1.127 12.188 1.788 1 90 40 ILE B C 1
ATOM 2578 O O . ILE B 1 40 ? 1.76 12.789 2.658 1 90 40 ILE B O 1
ATOM 2582 N N . GLU B 1 41 ? -0.11 11.875 1.9 1 90.06 41 GLU B N 1
ATOM 2583 C CA . GLU B 1 41 ? -0.859 12.023 3.145 1 90.06 41 GLU B CA 1
ATOM 2584 C C . GLU B 1 41 ? -1.583 10.727 3.51 1 90.06 41 GLU B C 1
ATOM 2586 O O . GLU B 1 41 ? -1.958 9.953 2.631 1 90.06 41 GLU B O 1
ATOM 2591 N N . LEU B 1 42 ? -1.725 10.492 4.785 1 93.38 42 LEU B N 1
ATOM 2592 C CA . LEU B 1 42 ? -2.611 9.422 5.227 1 93.38 42 LEU B CA 1
ATOM 2593 C C . LEU B 1 42 ? -4.066 9.758 4.91 1 93.38 42 LEU B C 1
ATOM 2595 O O . LEU B 1 42 ? -4.488 10.906 5.059 1 93.38 42 LEU B O 1
ATOM 2599 N N . TYR B 1 43 ? -4.895 8.836 4.473 1 95.5 43 TYR B N 1
ATOM 2600 C CA . TYR B 1 43 ? -6.258 9.078 4.016 1 95.5 43 TYR B CA 1
ATOM 2601 C C . TYR B 1 43 ? -7.27 8.391 4.918 1 95.5 43 TYR B C 1
ATOM 2603 O O . TYR B 1 43 ? -7.777 8.992 5.867 1 95.5 43 TYR B O 1
ATOM 2611 N N . ARG B 1 44 ? -7.57 7.207 4.766 1 97.44 44 ARG B N 1
ATOM 2612 C CA . ARG B 1 44 ? -8.328 6.379 5.695 1 97.44 44 ARG B CA 1
ATOM 2613 C C . ARG B 1 44 ? -7.41 5.703 6.707 1 97.44 44 ARG B C 1
ATOM 2615 O O . ARG B 1 44 ? -6.188 5.785 6.59 1 97.44 44 ARG B O 1
ATOM 2622 N N . PRO B 1 45 ? -8.031 5.129 7.797 1 97.62 45 PRO B N 1
ATOM 2623 C CA . PRO B 1 45 ? -7.16 4.516 8.797 1 97.62 45 PRO B CA 1
ATOM 2624 C C . PRO B 1 45 ? -6.18 3.512 8.195 1 97.62 45 PRO B C 1
ATOM 2626 O O . PRO B 1 45 ? -6.57 2.686 7.363 1 97.62 45 PRO B O 1
ATOM 2629 N N . ASN B 1 46 ? -4.918 3.637 8.484 1 98.19 46 ASN B N 1
ATOM 2630 C CA . ASN B 1 46 ? -3.861 2.672 8.195 1 98.19 46 ASN B CA 1
ATOM 2631 C C . ASN B 1 46 ? -3.559 1.791 9.398 1 98.19 46 ASN B C 1
ATOM 2633 O O . ASN B 1 46 ? -3.109 2.283 10.438 1 98.19 46 ASN B O 1
ATOM 2637 N N . TYR B 1 47 ? -3.768 0.515 9.25 1 98.5 47 TYR B N 1
ATOM 2638 C CA . TYR B 1 47 ? -3.66 -0.352 10.422 1 98.5 47 TYR B CA 1
ATOM 2639 C C . TYR B 1 47 ? -3.215 -1.754 10.016 1 98.5 47 TYR B C 1
ATOM 2641 O O . TYR B 1 47 ? -3.328 -2.139 8.852 1 98.5 47 TYR B O 1
ATOM 2649 N N . VAL B 1 48 ? -2.697 -2.449 10.938 1 98.62 48 VAL B N 1
ATOM 2650 C CA . VAL B 1 48 ? -2.488 -3.893 10.883 1 98.62 48 VAL B CA 1
ATOM 2651 C C . VAL B 1 48 ? -3.127 -4.555 12.102 1 98.62 48 VAL B C 1
ATOM 2653 O O . VAL B 1 48 ? -3.025 -4.039 13.219 1 98.62 48 VAL B O 1
ATOM 2656 N N . LEU B 1 49 ? -3.844 -5.562 11.828 1 98.88 49 LEU B N 1
ATOM 2657 C CA . LEU B 1 49 ? -4.402 -6.438 12.852 1 98.88 49 LEU B CA 1
ATOM 2658 C C . LEU B 1 49 ? -3.789 -7.828 12.773 1 98.88 49 LEU B C 1
ATOM 2660 O O . LEU B 1 49 ? -4.266 -8.68 12.016 1 98.88 49 LEU B O 1
ATOM 2664 N N . PRO B 1 50 ? -2.766 -8.078 13.609 1 98.69 50 PRO B N 1
ATOM 2665 C CA . PRO B 1 50 ? -2.123 -9.391 13.555 1 98.69 50 PRO B CA 1
ATOM 2666 C C . PRO B 1 50 ? -3.066 -10.523 13.945 1 98.69 50 PRO B C 1
ATOM 2668 O O . PRO B 1 50 ? -2.818 -11.688 13.602 1 98.69 50 PRO B O 1
ATOM 2671 N N . TYR B 1 51 ? -4.066 -10.141 14.703 1 98.81 51 TYR B N 1
ATOM 2672 C CA . TYR B 1 51 ? -5.102 -11.125 15.031 1 98.81 51 TYR B CA 1
ATOM 2673 C C . TYR B 1 51 ? -6.484 -10.586 14.688 1 98.81 51 TYR B C 1
ATOM 2675 O O . TYR B 1 51 ? -6.914 -9.57 15.234 1 98.81 51 TYR B O 1
ATOM 2683 N N . TYR B 1 52 ? -7.156 -11.234 13.82 1 98.88 52 TYR B N 1
ATOM 2684 C CA . TYR B 1 52 ? -8.508 -10.93 13.352 1 98.88 52 TYR B CA 1
ATOM 2685 C C . TYR B 1 52 ? -9.336 -12.203 13.219 1 98.88 52 TYR B C 1
ATOM 2687 O O . TYR B 1 52 ? -8.984 -13.102 12.453 1 98.88 52 TYR B O 1
ATOM 2695 N N . TYR B 1 53 ? -10.391 -12.25 13.945 1 98.88 53 TYR B N 1
ATOM 2696 C CA . TYR B 1 53 ? -11.227 -13.445 13.977 1 98.88 53 TYR B CA 1
ATOM 2697 C C . TYR B 1 53 ? -12.531 -13.227 13.227 1 98.88 53 TYR B C 1
ATOM 2699 O O . TYR B 1 53 ? -13.266 -12.273 13.508 1 98.88 53 TYR B O 1
ATOM 2707 N N . THR B 1 54 ? -12.781 -14.086 12.328 1 98.81 54 THR B N 1
ATOM 2708 C CA . THR B 1 54 ? -14.039 -14.086 11.586 1 98.81 54 THR B CA 1
ATOM 2709 C C . THR B 1 54 ? -14.906 -15.273 11.984 1 98.81 54 THR B C 1
ATOM 2711 O O . THR B 1 54 ? -14.492 -16.422 11.828 1 98.81 54 THR B O 1
ATOM 2714 N N . ASN B 1 55 ? -16.094 -15.031 12.398 1 98.56 55 ASN B N 1
ATOM 2715 C CA . ASN B 1 55 ? -16.969 -16.062 12.922 1 98.56 55 ASN B CA 1
ATOM 2716 C C . ASN B 1 55 ? -17.438 -17.016 11.82 1 98.56 55 ASN B C 1
ATOM 2718 O O . ASN B 1 55 ? -17.5 -18.234 12.031 1 98.56 55 ASN B O 1
ATOM 2722 N N . LYS B 1 56 ? -17.828 -16.547 10.68 1 98.31 56 LYS B N 1
ATOM 2723 C CA . LYS B 1 56 ? -18.312 -17.328 9.562 1 98.31 56 LYS B CA 1
ATOM 2724 C C . LYS B 1 56 ? -17.547 -17.016 8.281 1 98.31 56 LYS B C 1
ATOM 2726 O O . LYS B 1 56 ? -18.062 -16.344 7.383 1 98.31 56 LYS B O 1
ATOM 2731 N N . PRO B 1 57 ? -16.359 -17.625 8.164 1 98.25 57 PRO B N 1
ATOM 2732 C CA . PRO B 1 57 ? -15.664 -17.422 6.887 1 98.25 57 PRO B CA 1
ATOM 2733 C C . PRO B 1 57 ? -16.484 -17.891 5.691 1 98.25 57 PRO B C 1
ATOM 2735 O O . PRO B 1 57 ? -17.281 -18.828 5.812 1 98.25 57 PRO B O 1
ATOM 2738 N N . TYR B 1 58 ? -16.344 -17.297 4.578 1 97.81 58 TYR B N 1
ATOM 2739 C CA . TYR B 1 58 ? -17.094 -17.641 3.365 1 97.81 58 TYR B CA 1
ATOM 2740 C C . TYR B 1 58 ? -16.5 -18.859 2.688 1 97.81 58 TYR B C 1
ATOM 2742 O O . TYR B 1 58 ? -16.016 -18.781 1.556 1 97.81 58 TYR B O 1
ATOM 2750 N N . HIS B 1 59 ? -16.656 -20.031 3.199 1 97.31 59 HIS B N 1
ATOM 2751 C CA . HIS B 1 59 ? -16.016 -21.25 2.732 1 97.31 59 HIS B CA 1
ATOM 2752 C C . HIS B 1 59 ? -16.453 -21.594 1.313 1 97.31 59 HIS B C 1
ATOM 2754 O O . HIS B 1 59 ? -15.633 -22 0.483 1 97.31 59 HIS B O 1
ATOM 2760 N N . ALA B 1 60 ? -17.672 -21.422 0.979 1 96.25 60 ALA B N 1
ATOM 2761 C CA . ALA B 1 60 ? -18.234 -21.859 -0.292 1 96.25 60 ALA B CA 1
ATOM 2762 C C . ALA B 1 60 ? -17.547 -21.156 -1.468 1 96.25 60 ALA B C 1
ATOM 2764 O O . ALA B 1 60 ? -17.266 -21.797 -2.486 1 96.25 60 ALA B O 1
ATOM 2765 N N . ILE B 1 61 ? -17.266 -19.859 -1.332 1 96 61 ILE B N 1
ATOM 2766 C CA . ILE B 1 61 ? -16.734 -19.094 -2.451 1 96 61 ILE B CA 1
ATOM 2767 C C . ILE B 1 61 ? -15.273 -19.484 -2.703 1 96 61 ILE B C 1
ATOM 2769 O O . ILE B 1 61 ? -14.758 -19.297 -3.807 1 96 61 ILE B O 1
ATOM 2773 N N . TYR B 1 62 ? -14.594 -20.047 -1.66 1 95.88 62 TYR B N 1
ATOM 2774 C CA . TYR B 1 62 ? -13.172 -20.344 -1.765 1 95.88 62 TYR B CA 1
ATOM 2775 C C . TYR B 1 62 ? -12.945 -21.828 -2.045 1 95.88 62 TYR B C 1
ATOM 2777 O O . TYR B 1 62 ? -11.797 -22.297 -2.061 1 95.88 62 TYR B O 1
ATOM 2785 N N . GLN B 1 63 ? -14.016 -22.562 -2.264 1 94.06 63 GLN B N 1
ATOM 2786 C CA . GLN B 1 63 ? -13.852 -23.969 -2.605 1 94.06 63 GLN B CA 1
ATOM 2787 C C . GLN B 1 63 ? -12.977 -24.141 -3.846 1 94.06 63 GLN B C 1
ATOM 2789 O O . GLN B 1 63 ? -13.227 -23.516 -4.879 1 94.06 63 GLN B O 1
ATOM 2794 N N . ASN B 1 64 ? -11.891 -24.891 -3.693 1 91 64 ASN B N 1
ATOM 2795 C CA . ASN B 1 64 ? -10.914 -25.172 -4.742 1 91 64 ASN B CA 1
ATOM 2796 C C . ASN B 1 64 ? -10.164 -23.922 -5.168 1 91 64 ASN B C 1
ATOM 2798 O O . ASN B 1 64 ? -9.648 -23.844 -6.285 1 91 64 ASN B O 1
ATOM 2802 N N . ALA B 1 65 ? -10.188 -22.906 -4.316 1 92.88 65 ALA B N 1
ATOM 2803 C CA . ALA B 1 65 ? -9.578 -21.625 -4.699 1 92.88 65 ALA B CA 1
ATOM 2804 C C . ALA B 1 65 ? -8.516 -21.203 -3.693 1 92.88 65 ALA B C 1
ATOM 2806 O O . ALA B 1 65 ? -8.148 -20.031 -3.625 1 92.88 65 ALA B O 1
ATOM 2807 N N . THR B 1 66 ? -8.125 -22.188 -2.863 1 94.31 66 THR B N 1
ATOM 2808 C CA . THR B 1 66 ? -7.051 -21.953 -1.898 1 94.31 66 THR B CA 1
ATOM 2809 C C . THR B 1 66 ? -5.887 -22.906 -2.143 1 94.31 66 THR B C 1
ATOM 2811 O O . THR B 1 66 ? -6.039 -23.922 -2.832 1 94.31 66 THR B O 1
ATOM 2814 N N . PRO B 1 67 ? -4.742 -22.531 -1.609 1 92.25 67 PRO B N 1
ATOM 2815 C CA . PRO B 1 67 ? -3.627 -23.469 -1.755 1 92.25 67 PRO B CA 1
ATOM 2816 C C . PRO B 1 67 ? -3.943 -24.859 -1.191 1 92.25 67 PRO B C 1
ATOM 2818 O O . PRO B 1 67 ? -4.359 -24.984 -0.035 1 92.25 67 PRO B O 1
ATOM 2821 N N . ASN B 1 68 ? -3.754 -25.906 -2.078 1 90.69 68 ASN B N 1
ATOM 2822 C CA . ASN B 1 68 ? -4.02 -27.281 -1.693 1 90.69 68 ASN B CA 1
ATOM 2823 C C . ASN B 1 68 ? -5.461 -27.469 -1.229 1 90.69 68 ASN B C 1
ATOM 2825 O O . ASN B 1 68 ? -5.742 -28.328 -0.39 1 90.69 68 ASN B O 1
ATOM 2829 N N . ASN B 1 69 ? -6.273 -26.547 -1.579 1 93.44 69 ASN B N 1
ATOM 2830 C CA . ASN B 1 69 ? -7.695 -26.547 -1.258 1 93.44 69 ASN B CA 1
ATOM 2831 C C . ASN B 1 69 ? -7.93 -26.578 0.249 1 93.44 69 ASN B C 1
ATOM 2833 O O . ASN B 1 69 ? -8.844 -27.266 0.722 1 93.44 69 ASN B O 1
ATOM 2837 N N . GLN B 1 70 ? -7.074 -26 0.965 1 94.75 70 GLN B N 1
ATOM 2838 C CA . GLN B 1 70 ? -7.254 -25.922 2.412 1 94.75 70 GLN B CA 1
ATOM 2839 C C . GLN B 1 70 ? -8.438 -25.031 2.777 1 94.75 70 GLN B C 1
ATOM 2841 O O . GLN B 1 70 ? -8.789 -24.125 2.021 1 94.75 70 GLN B O 1
ATOM 2846 N N . GLU B 1 71 ? -8.992 -25.25 3.881 1 95.62 71 GLU B N 1
ATOM 2847 C CA . GLU B 1 71 ? -10.109 -24.438 4.348 1 95.62 71 GLU B CA 1
ATOM 2848 C C . GLU B 1 71 ? -9.633 -23.062 4.809 1 95.62 71 GLU B C 1
ATOM 2850 O O . GLU B 1 71 ? -8.547 -22.922 5.375 1 95.62 71 GLU B O 1
ATOM 2855 N N . VAL B 1 72 ? -10.445 -22.094 4.59 1 97.56 72 VAL B N 1
ATOM 2856 C CA . VAL B 1 72 ? -10.172 -20.75 5.121 1 97.56 72 VAL B CA 1
ATOM 2857 C C . VAL B 1 72 ? -10.289 -20.766 6.645 1 97.56 72 VAL B C 1
ATOM 2859 O O . VAL B 1 72 ? -11.289 -21.234 7.191 1 97.56 72 VAL B O 1
ATOM 2862 N N . GLN B 1 73 ? -9.297 -20.281 7.344 1 97.88 73 GLN B N 1
ATOM 2863 C CA . GLN B 1 73 ? -9.281 -20.266 8.805 1 97.88 73 GLN B CA 1
ATOM 2864 C C . GLN B 1 73 ? -10.062 -19.062 9.336 1 97.88 73 GLN B C 1
ATOM 2866 O O . GLN B 1 73 ? -10.172 -18.031 8.664 1 97.88 73 GLN B O 1
ATOM 2871 N N . ASN B 1 74 ? -10.547 -19.219 10.562 1 98.62 74 ASN B N 1
ATOM 2872 C CA . ASN B 1 74 ? -11.234 -18.109 11.234 1 98.62 74 ASN B CA 1
ATOM 2873 C C . ASN B 1 74 ? -10.266 -17 11.594 1 98.62 74 ASN B C 1
ATOM 2875 O O . ASN B 1 74 ? -10.641 -15.82 11.609 1 98.62 74 ASN B O 1
ATOM 2879 N N . ASP B 1 75 ? -9.062 -17.375 11.945 1 98.56 75 ASP B N 1
ATOM 2880 C CA . ASP B 1 75 ? -8.047 -16.422 12.391 1 98.56 75 ASP B CA 1
ATOM 2881 C C . ASP B 1 75 ? -7.152 -15.992 11.227 1 98.56 75 ASP B C 1
ATOM 2883 O O . ASP B 1 75 ? -6.648 -16.844 10.484 1 98.56 75 ASP B O 1
ATOM 2887 N N . GLU B 1 76 ? -6.988 -14.742 11.117 1 98.5 76 GLU B N 1
ATOM 2888 C CA . GLU B 1 76 ? -6.09 -14.258 10.07 1 98.5 76 GLU B CA 1
ATOM 2889 C C . GLU B 1 76 ? -5.5 -12.898 10.43 1 98.5 76 GLU B C 1
ATOM 2891 O O . GLU B 1 76 ? -5.691 -12.406 11.547 1 98.5 76 GLU B O 1
ATOM 2896 N N . PHE B 1 77 ? -4.602 -12.453 9.625 1 98.75 77 PHE B N 1
ATOM 2897 C CA . PHE B 1 77 ? -4.023 -11.109 9.648 1 98.75 77 PHE B CA 1
ATOM 2898 C C . PHE B 1 77 ? -4.773 -10.18 8.703 1 98.75 77 PHE B C 1
ATOM 2900 O O . PHE B 1 77 ? -5.098 -10.562 7.578 1 98.75 77 PHE B O 1
ATOM 2907 N N . LYS B 1 78 ? -5.145 -8.984 9.172 1 98.94 78 LYS B N 1
ATOM 2908 C CA . LYS B 1 78 ? -5.824 -7.98 8.359 1 98.94 78 LYS B CA 1
ATOM 2909 C C . LYS B 1 78 ? -5.055 -6.664 8.359 1 98.94 78 LYS B C 1
ATOM 2911 O O . LYS B 1 78 ? -4.523 -6.242 9.391 1 98.94 78 LYS B O 1
ATOM 2916 N N . ALA B 1 79 ? -5.004 -5.98 7.234 1 98.88 79 ALA B N 1
ATOM 2917 C CA . ALA B 1 79 ? -4.312 -4.695 7.156 1 98.88 79 ALA B CA 1
ATOM 2918 C C . ALA B 1 79 ? -4.961 -3.783 6.121 1 98.88 79 ALA B C 1
ATOM 2920 O O . ALA B 1 79 ? -5.609 -4.258 5.184 1 98.88 79 ALA B O 1
ATOM 2921 N N . GLN B 1 80 ? -4.781 -2.498 6.332 1 98.81 80 GLN B N 1
ATOM 2922 C CA . GLN B 1 80 ? -5.207 -1.492 5.367 1 98.81 80 GLN B CA 1
ATOM 2923 C C . GLN B 1 80 ? -4.148 -0.408 5.195 1 98.81 80 GLN B C 1
ATOM 2925 O O . GLN B 1 80 ? -3.602 0.095 6.184 1 98.81 80 GLN B O 1
ATOM 2930 N N . ILE B 1 81 ? -3.832 -0.176 3.998 1 98.5 81 ILE B N 1
ATOM 2931 C CA . ILE B 1 81 ? -3.029 0.982 3.619 1 98.5 81 ILE B CA 1
ATOM 2932 C C . ILE B 1 81 ? -3.895 1.979 2.85 1 98.5 81 ILE B C 1
ATOM 2934 O O . ILE B 1 81 ? -4.609 1.601 1.92 1 98.5 81 ILE B O 1
ATOM 2938 N N . SER B 1 82 ? -3.832 3.217 3.195 1 98.31 82 SER B N 1
ATOM 2939 C CA . SER B 1 82 ? -4.652 4.234 2.549 1 98.31 82 SER B CA 1
ATOM 2940 C C . SER B 1 82 ? -3.926 5.574 2.482 1 98.31 82 SER B C 1
ATOM 2942 O O . SER B 1 82 ? -3.691 6.207 3.512 1 98.31 82 SER B O 1
ATOM 2944 N N . LEU B 1 83 ? -3.637 5.977 1.266 1 97.06 83 LEU B N 1
ATOM 2945 C CA . LEU B 1 83 ? -2.836 7.176 1.047 1 97.06 83 LEU B CA 1
ATOM 2946 C C . LEU B 1 83 ? -3.551 8.148 0.112 1 97.06 83 LEU B C 1
ATOM 2948 O O . LEU B 1 83 ? -4.348 7.727 -0.73 1 97.06 83 LEU B O 1
ATOM 2952 N N . LYS B 1 84 ? -3.252 9.375 0.274 1 95.38 84 LYS B N 1
ATOM 2953 C CA . LYS B 1 84 ? -3.758 10.438 -0.585 1 95.38 84 LYS B CA 1
ATOM 2954 C C . LYS B 1 84 ? -2.613 11.258 -1.172 1 95.38 84 LYS B C 1
ATOM 2956 O O . LYS B 1 84 ? -1.669 11.609 -0.463 1 95.38 84 LYS B O 1
ATOM 2961 N N . ILE B 1 85 ? -2.633 11.5 -2.4 1 94 85 ILE B N 1
ATOM 2962 C CA . ILE B 1 85 ? -1.657 12.297 -3.137 1 94 85 ILE B CA 1
ATOM 2963 C C . ILE B 1 85 ? -2.336 13.531 -3.717 1 94 85 ILE B C 1
ATOM 2965 O O . ILE B 1 85 ? -3.176 13.43 -4.613 1 94 85 ILE B O 1
ATOM 2969 N N . PRO B 1 86 ? -1.929 14.695 -3.207 1 91.88 86 PRO B N 1
ATOM 2970 C CA . PRO B 1 86 ? -2.443 15.898 -3.867 1 91.88 86 PRO B CA 1
ATOM 2971 C C . PRO B 1 86 ? -1.848 16.109 -5.258 1 91.88 86 PRO B C 1
ATOM 2973 O O . PRO B 1 86 ? -0.646 16.359 -5.387 1 91.88 86 PRO B O 1
ATOM 2976 N N . ILE B 1 87 ? -2.637 16.094 -6.277 1 93.06 87 ILE B N 1
ATOM 2977 C CA . ILE B 1 87 ? -2.178 16.297 -7.645 1 93.06 87 ILE B CA 1
ATOM 2978 C C . ILE B 1 87 ? -2.088 17.797 -7.934 1 93.06 87 ILE B C 1
ATOM 2980 O O . ILE B 1 87 ? -1.039 18.297 -8.359 1 93.06 87 ILE B O 1
ATOM 2984 N N . PHE B 1 88 ? -3.189 18.516 -7.723 1 92 88 PHE B N 1
ATOM 2985 C CA . PHE B 1 88 ? -3.262 19.969 -7.797 1 92 88 PHE B CA 1
ATOM 2986 C C . PHE B 1 88 ? -3.857 20.547 -6.52 1 92 88 PHE B C 1
ATOM 2988 O O . PHE B 1 88 ? -5.035 20.344 -6.227 1 92 88 PHE B O 1
ATOM 2995 N N . ARG B 1 89 ? -3.098 21.25 -5.781 1 87.56 89 ARG B N 1
ATOM 2996 C CA . ARG B 1 89 ? -3.549 21.797 -4.508 1 87.56 89 ARG B CA 1
ATOM 2997 C C . ARG B 1 89 ? -4.52 22.953 -4.727 1 87.56 89 ARG B C 1
ATOM 2999 O O . ARG B 1 89 ? -5.398 23.203 -3.896 1 87.56 89 ARG B O 1
ATOM 3006 N N . HIS B 1 90 ? -4.27 23.641 -5.781 1 89.62 90 HIS B N 1
ATOM 3007 C CA . HIS B 1 90 ? -5.141 24.734 -6.18 1 89.62 90 HIS B CA 1
ATOM 3008 C C . HIS B 1 90 ? -5.551 24.609 -7.645 1 89.62 90 HIS B C 1
ATOM 3010 O O . HIS B 1 90 ? -4.891 25.156 -8.531 1 89.62 90 HIS B O 1
ATOM 3016 N N . VAL B 1 91 ? -6.672 24.016 -7.812 1 90.75 91 VAL B N 1
ATOM 3017 C CA . VAL B 1 91 ? -7.18 23.891 -9.18 1 90.75 91 VAL B CA 1
ATOM 3018 C C . VAL B 1 91 ? -7.52 25.281 -9.734 1 90.75 91 VAL B C 1
ATOM 3020 O O . VAL B 1 91 ? -7.297 25.547 -10.914 1 90.75 91 VAL B O 1
ATOM 3023 N N . ILE B 1 92 ? -8.172 26.016 -8.805 1 88.88 92 ILE B N 1
ATOM 3024 C CA . ILE B 1 92 ? -8.398 27.422 -9.086 1 88.88 92 ILE B CA 1
ATOM 3025 C C . ILE B 1 92 ? -7.461 28.281 -8.242 1 88.88 92 ILE B C 1
ATOM 3027 O O . ILE B 1 92 ? -7.371 28.094 -7.023 1 88.88 92 ILE B O 1
ATOM 3031 N N . LYS B 1 93 ? -6.867 29.172 -8.852 1 86.81 93 LYS B N 1
ATOM 3032 C CA . LYS B 1 93 ? -5.848 29.984 -8.195 1 86.81 93 LYS B CA 1
ATOM 3033 C C . LYS B 1 93 ? -6.375 30.578 -6.891 1 86.81 93 LYS B C 1
ATOM 3035 O O . LYS B 1 93 ? -7.457 31.156 -6.867 1 86.81 93 LYS B O 1
ATOM 3040 N N . ASP B 1 94 ? -5.656 30.266 -5.859 1 84.88 94 ASP B N 1
ATOM 3041 C CA . ASP B 1 94 ? -5.871 30.844 -4.531 1 84.88 94 ASP B CA 1
ATOM 3042 C C . ASP B 1 94 ? -7.188 30.359 -3.932 1 84.88 94 ASP B C 1
ATOM 3044 O O . ASP B 1 94 ? -7.754 31 -3.051 1 84.88 94 ASP B O 1
ATOM 3048 N N . LYS B 1 95 ? -7.789 29.406 -4.52 1 86.44 95 LYS B N 1
ATOM 3049 C CA . LYS B 1 95 ? -8.969 28.781 -3.938 1 86.44 95 LYS B CA 1
ATOM 3050 C C . LYS B 1 95 ? -8.633 27.406 -3.365 1 86.44 95 LYS B C 1
ATOM 3052 O O . LYS B 1 95 ? -7.723 26.734 -3.85 1 86.44 95 LYS B O 1
ATOM 3057 N N . PRO B 1 96 ? -9.344 27 -2.352 1 87.75 96 PRO B N 1
ATOM 3058 C CA . PRO B 1 96 ? -9.016 25.75 -1.655 1 87.75 96 PRO B CA 1
ATOM 3059 C C . PRO B 1 96 ? -9.57 24.516 -2.355 1 87.75 96 PRO B C 1
ATOM 3061 O O . PRO B 1 96 ? -9.727 23.469 -1.729 1 87.75 96 PRO B O 1
ATOM 3064 N N . LEU B 1 97 ? -9.812 24.594 -3.572 1 92.88 97 LEU B N 1
ATOM 3065 C CA . LEU B 1 97 ? -10.258 23.438 -4.355 1 92.88 97 LEU B CA 1
ATOM 3066 C C . LEU B 1 97 ? -9.07 22.641 -4.871 1 92.88 97 LEU B C 1
ATOM 3068 O O . LEU B 1 97 ? -8.281 23.141 -5.68 1 92.88 97 LEU B O 1
ATOM 3072 N N . ALA B 1 98 ? -8.977 21.422 -4.391 1 93.62 98 ALA B N 1
ATOM 3073 C CA . ALA B 1 98 ? -7.836 20.578 -4.75 1 93.62 98 ALA B CA 1
ATOM 3074 C C . ALA B 1 98 ? -8.281 19.359 -5.539 1 93.62 98 ALA B C 1
ATOM 3076 O O . ALA B 1 98 ? -9.406 18.859 -5.359 1 93.62 98 ALA B O 1
ATOM 3077 N N . LEU B 1 99 ? -7.445 18.906 -6.445 1 96.75 99 LEU B N 1
ATOM 3078 C CA . LEU B 1 99 ? -7.578 17.609 -7.094 1 96.75 99 LEU B CA 1
ATOM 3079 C C . LEU B 1 99 ? -6.66 16.578 -6.441 1 96.75 99 LEU B C 1
ATOM 3081 O O . LEU B 1 99 ? -5.445 16.781 -6.379 1 96.75 99 LEU B O 1
ATOM 3085 N N . ASN B 1 100 ? -7.262 15.531 -5.957 1 96.5 100 ASN B N 1
ATOM 3086 C CA . ASN B 1 100 ? -6.504 14.516 -5.234 1 96.5 100 ASN B CA 1
ATOM 3087 C C . ASN B 1 100 ? -6.703 13.133 -5.84 1 96.5 100 ASN B C 1
ATOM 3089 O O . ASN B 1 100 ? -7.742 12.852 -6.441 1 96.5 100 ASN B O 1
ATOM 3093 N N . PHE B 1 101 ? -5.676 12.32 -5.754 1 97.69 101 PHE B N 1
ATOM 3094 C CA . PHE B 1 101 ? -5.742 10.883 -5.977 1 97.69 101 PHE B CA 1
ATOM 3095 C C . PHE B 1 101 ? -5.539 10.117 -4.672 1 97.69 101 PHE B C 1
ATOM 3097 O O . PHE B 1 101 ? -4.684 10.484 -3.861 1 97.69 101 PHE B O 1
ATOM 3104 N N . SER B 1 102 ? -6.355 9.18 -4.383 1 98.25 102 SER B N 1
ATOM 3105 C CA . SER B 1 102 ? -6.121 8.312 -3.234 1 98.25 102 SER B CA 1
ATOM 3106 C C . SER B 1 102 ? -6.102 6.844 -3.648 1 98.25 102 SER B C 1
ATOM 3108 O O . SER B 1 102 ? -6.672 6.473 -4.676 1 98.25 102 SER B O 1
ATOM 3110 N N . TYR B 1 103 ? -5.41 6.121 -2.928 1 98.62 103 TYR B N 1
ATOM 3111 C CA . TYR B 1 103 ? -5.344 4.672 -3.09 1 98.62 103 TYR B CA 1
ATOM 3112 C C . TYR B 1 103 ? -5.477 3.967 -1.747 1 98.62 103 TYR B C 1
ATOM 3114 O O . TYR B 1 103 ? -4.707 4.23 -0.82 1 98.62 103 TYR B O 1
ATOM 3122 N N . THR B 1 104 ? -6.453 3.092 -1.617 1 98.81 104 THR B N 1
ATOM 3123 C CA . THR B 1 104 ? -6.68 2.266 -0.437 1 98.81 104 THR B CA 1
ATOM 3124 C C . THR B 1 104 ? -6.59 0.784 -0.788 1 98.81 104 THR B C 1
ATOM 3126 O O . THR B 1 104 ? -7.16 0.342 -1.787 1 98.81 104 THR B O 1
ATOM 3129 N N . GLN B 1 105 ? -5.84 0.091 -0.024 1 98.88 105 GLN B N 1
ATOM 3130 C CA . GLN B 1 105 ? -5.707 -1.354 -0.184 1 98.88 105 GLN B CA 1
ATOM 3131 C C . GLN B 1 105 ? -6.051 -2.084 1.11 1 98.88 105 GLN B C 1
ATOM 3133 O O . GLN B 1 105 ? -5.488 -1.784 2.166 1 98.88 105 GLN B O 1
ATOM 3138 N N . LEU B 1 106 ? -7.012 -2.961 1.013 1 98.88 106 LEU B N 1
ATOM 3139 C CA . LEU B 1 106 ? -7.414 -3.83 2.113 1 98.88 106 LEU B CA 1
ATOM 3140 C C . LEU B 1 106 ? -6.91 -5.254 1.896 1 98.88 106 LEU B C 1
ATOM 3142 O O . LEU B 1 106 ? -7.039 -5.797 0.797 1 98.88 106 LEU B O 1
ATOM 3146 N N . MET B 1 107 ? -6.289 -5.852 2.949 1 98.81 107 MET B N 1
ATOM 3147 C CA . MET B 1 107 ? -5.652 -7.152 2.768 1 98.81 107 MET B CA 1
ATOM 3148 C C . MET B 1 107 ? -6.027 -8.102 3.898 1 98.81 107 MET B C 1
ATOM 3150 O O . MET B 1 107 ? -6.062 -7.707 5.066 1 98.81 107 MET B O 1
ATOM 3154 N N . TYR B 1 108 ? -6.332 -9.336 3.535 1 98.81 108 TYR B N 1
ATOM 3155 C CA . TYR B 1 108 ? -6.531 -10.445 4.457 1 98.81 108 TYR B CA 1
ATOM 3156 C C . TYR B 1 108 ? -5.516 -11.555 4.207 1 98.81 108 TYR B C 1
ATOM 3158 O O . TYR B 1 108 ? -5.457 -12.109 3.107 1 98.81 108 TYR B O 1
ATOM 3166 N N . TRP B 1 109 ? -4.75 -11.852 5.223 1 98.56 109 TRP B N 1
ATOM 3167 C CA . TRP B 1 109 ? -3.672 -12.828 5.105 1 98.56 109 TRP B CA 1
ATOM 3168 C C . TRP B 1 109 ? -3.9 -14.008 6.043 1 98.56 109 TRP B C 1
ATOM 3170 O O . TRP B 1 109 ? -3.951 -13.836 7.266 1 98.56 109 TRP B O 1
ATOM 3180 N N . GLN B 1 110 ? -4.008 -15.203 5.422 1 97.69 110 GLN B N 1
ATOM 3181 C CA . GLN B 1 110 ? -4.121 -16.438 6.18 1 97.69 110 GLN B CA 1
ATOM 3182 C C . GLN B 1 110 ? -2.762 -16.875 6.719 1 97.69 110 GLN B C 1
ATOM 3184 O O . GLN B 1 110 ? -2.27 -17.953 6.379 1 97.69 110 GLN B O 1
ATOM 3189 N N . VAL B 1 111 ? -2.248 -16.141 7.625 1 95.94 111 VAL B N 1
ATOM 3190 C CA . VAL B 1 111 ? -0.882 -16.328 8.109 1 95.94 111 VAL B CA 1
ATOM 3191 C C . VAL B 1 111 ? -0.827 -17.5 9.078 1 95.94 111 VAL B C 1
ATOM 3193 O O . VAL B 1 111 ? 0.243 -18.062 9.328 1 95.94 111 VAL B O 1
ATOM 3196 N N . TYR B 1 112 ? -1.959 -17.953 9.57 1 95.94 112 TYR B N 1
ATOM 3197 C CA . TYR B 1 112 ? -2.01 -19.031 10.555 1 95.94 112 TYR B CA 1
ATOM 3198 C C . TYR B 1 112 ? -2.334 -20.359 9.883 1 95.94 112 TYR B C 1
ATOM 3200 O O . TYR B 1 112 ? -2.451 -21.391 10.555 1 95.94 112 TYR B O 1
ATOM 3208 N N . ALA B 1 113 ? -2.502 -20.344 8.633 1 94.12 113 ALA B N 1
ATOM 3209 C CA . ALA B 1 113 ? -2.771 -21.547 7.875 1 94.12 113 ALA B CA 1
ATOM 3210 C C . ALA B 1 113 ? -1.489 -22.344 7.637 1 94.12 113 ALA B C 1
ATOM 3212 O O . ALA B 1 113 ? -0.387 -21.828 7.805 1 94.12 113 ALA B O 1
ATOM 3213 N N . LYS B 1 114 ? -1.709 -23.609 7.238 1 88.94 114 LYS B N 1
ATOM 3214 C CA . LYS B 1 114 ? -0.564 -24.453 6.898 1 88.94 114 LYS B CA 1
ATOM 3215 C C . LYS B 1 114 ? 0.232 -23.859 5.742 1 88.94 114 LYS B C 1
ATOM 3217 O O . LYS B 1 114 ? 1.451 -23.703 5.832 1 88.94 114 LYS B O 1
ATOM 3222 N N . SER B 1 115 ? -0.474 -23.609 4.695 1 89.12 115 SER B N 1
ATOM 3223 C CA . SER B 1 115 ? 0.065 -22.797 3.607 1 89.12 115 SER B CA 1
ATOM 3224 C C . SER B 1 115 ? -0.438 -21.359 3.686 1 89.12 115 SER B C 1
ATOM 3226 O O . SER B 1 115 ? -1.624 -21.094 3.471 1 89.12 115 SER B O 1
ATOM 3228 N N . GLN B 1 116 ? 0.494 -20.516 3.988 1 93.69 116 GLN B N 1
ATOM 3229 C CA . GLN B 1 116 ? 0.116 -19.125 4.211 1 93.69 116 GLN B CA 1
ATOM 3230 C C . GLN B 1 116 ? -0.07 -18.391 2.889 1 93.69 116 GLN B C 1
ATOM 3232 O O . GLN B 1 116 ? 0.697 -18.594 1.945 1 93.69 116 GLN B O 1
ATOM 3237 N N . TYR B 1 117 ? -1.13 -17.562 2.822 1 95.75 117 TYR B N 1
ATOM 3238 C CA . TYR B 1 117 ? -1.436 -16.859 1.583 1 95.75 117 TYR B CA 1
ATOM 3239 C C . TYR B 1 117 ? -2.361 -15.68 1.843 1 95.75 117 TYR B C 1
ATOM 3241 O O . TYR B 1 117 ? -3.109 -15.672 2.824 1 95.75 117 TYR B O 1
ATOM 3249 N N . PHE B 1 11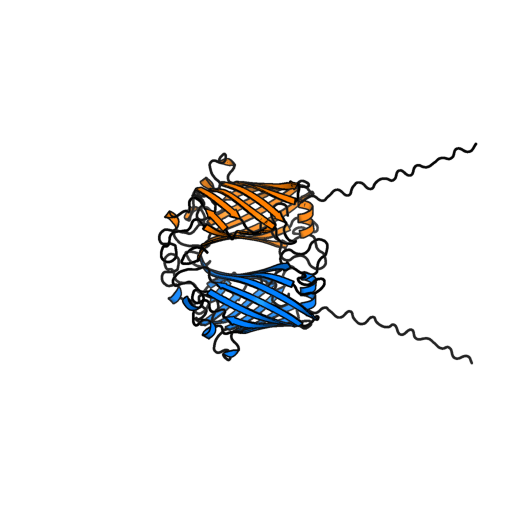8 ? -2.305 -14.703 1.021 1 97.81 118 PHE B N 1
ATOM 3250 C CA . PHE B 1 118 ? -3.305 -13.641 1.055 1 97.81 118 PHE B CA 1
ATOM 3251 C C . PHE B 1 118 ? -4.602 -14.102 0.395 1 97.81 118 PHE B C 1
ATOM 3253 O O . PHE B 1 118 ? -4.652 -14.281 -0.823 1 97.81 118 PHE B O 1
ATOM 3260 N N . ARG B 1 119 ? -5.664 -14.219 1.104 1 97 119 ARG B N 1
ATOM 3261 C CA . ARG B 1 119 ? -6.895 -14.773 0.544 1 97 119 ARG B CA 1
ATOM 3262 C C . ARG B 1 119 ? -7.684 -13.703 -0.202 1 97 119 ARG B C 1
ATOM 3264 O O . ARG B 1 119 ? -8.461 -14.016 -1.11 1 97 119 ARG B O 1
ATOM 3271 N N . GLU B 1 120 ? -7.531 -12.484 0.246 1 98.19 120 GLU B N 1
ATOM 3272 C CA . GLU B 1 120 ? -8.289 -11.398 -0.369 1 98.19 120 GLU B CA 1
ATOM 3273 C C . GLU B 1 120 ? -7.539 -10.078 -0.264 1 98.19 120 GLU B C 1
ATOM 3275 O O . GLU B 1 120 ? -6.973 -9.758 0.785 1 98.19 120 GLU B O 1
ATOM 3280 N N . THR B 1 121 ? -7.508 -9.367 -1.32 1 98.56 121 THR B N 1
ATOM 3281 C CA . THR B 1 121 ? -7.027 -7.996 -1.384 1 98.56 121 THR B CA 1
ATOM 3282 C C . THR B 1 121 ? -8 -7.117 -2.166 1 98.56 121 THR B C 1
ATOM 3284 O O . THR B 1 121 ? -8.516 -7.527 -3.209 1 98.56 121 THR B O 1
ATOM 3287 N N . ASN B 1 122 ? -8.336 -5.996 -1.664 1 98.69 122 ASN B N 1
ATOM 3288 C CA . ASN B 1 122 ? -9.141 -5.012 -2.381 1 98.69 122 ASN B CA 1
ATOM 3289 C C . ASN B 1 122 ? -8.328 -3.777 -2.746 1 98.69 122 ASN B C 1
ATOM 3291 O O . ASN B 1 122 ? -7.641 -3.205 -1.896 1 98.69 122 ASN B O 1
ATOM 3295 N N . TYR B 1 123 ? -8.383 -3.471 -3.969 1 98.38 123 TYR B N 1
ATOM 3296 C CA . TYR B 1 123 ? -7.719 -2.291 -4.516 1 98.38 123 TYR B CA 1
ATOM 3297 C C . TYR B 1 123 ? -8.719 -1.176 -4.785 1 98.38 123 TYR B C 1
ATOM 3299 O O . TYR B 1 123 ? -9.703 -1.374 -5.508 1 98.38 123 TYR B O 1
ATOM 3307 N N . GLU B 1 124 ? -8.445 0.013 -4.223 1 98.5 124 GLU B N 1
ATOM 3308 C CA . GLU B 1 124 ? -9.477 1.041 -4.316 1 98.5 124 GLU B CA 1
ATOM 3309 C C . GLU B 1 124 ? -8.867 2.412 -4.594 1 98.5 124 GLU B C 1
ATOM 3311 O O . GLU B 1 124 ? -8.742 3.236 -3.686 1 98.5 124 GLU B O 1
ATOM 3316 N N . PRO B 1 125 ? -8.555 2.693 -5.867 1 98.38 125 PRO B N 1
ATOM 3317 C CA . PRO B 1 125 ? -8.156 4.051 -6.242 1 98.38 125 PRO B CA 1
ATOM 3318 C C . PRO B 1 125 ? -9.344 5.008 -6.348 1 98.38 125 PRO B C 1
ATOM 3320 O O . PRO B 1 125 ? -10.453 4.582 -6.664 1 98.38 125 PRO B O 1
ATOM 3323 N N . GLU B 1 126 ? -9.094 6.289 -6.055 1 98.69 126 GLU B N 1
ATOM 3324 C CA . GLU B 1 126 ? -10.078 7.355 -6.223 1 98.69 126 GLU B CA 1
ATOM 3325 C C . GLU B 1 126 ? -9.438 8.609 -6.801 1 98.69 126 GLU B C 1
ATOM 3327 O O . GLU B 1 126 ? -8.297 8.945 -6.461 1 98.69 126 GLU B O 1
ATOM 3332 N N . LEU B 1 127 ? -10.125 9.219 -7.688 1 98.56 127 LEU B N 1
ATOM 3333 C CA . LEU B 1 127 ? -9.812 10.562 -8.172 1 98.56 127 LEU B CA 1
ATOM 3334 C C . LEU B 1 127 ? -10.93 11.539 -7.801 1 98.56 127 LEU B C 1
ATOM 3336 O O . LEU B 1 127 ? -12.094 11.312 -8.133 1 98.56 127 LEU B O 1
ATOM 3340 N N . PHE B 1 128 ? -10.508 12.672 -7.09 1 98.69 128 PHE B N 1
ATOM 3341 C CA . PHE B 1 128 ? -11.617 13.484 -6.613 1 98.69 128 PHE B CA 1
ATOM 3342 C C . PHE B 1 128 ? -11.18 14.93 -6.402 1 98.69 128 PHE B C 1
ATOM 3344 O O . PHE B 1 128 ? -10.008 15.195 -6.125 1 98.69 128 PHE B O 1
ATOM 3351 N N . LEU B 1 129 ? -12.148 15.781 -6.496 1 98.19 129 LEU B N 1
ATOM 3352 C CA . LEU B 1 129 ? -12.031 17.172 -6.047 1 98.19 129 LEU B CA 1
ATOM 3353 C C . LEU B 1 129 ? -12.406 17.297 -4.574 1 98.19 129 LEU B C 1
ATOM 3355 O O . LEU B 1 129 ? -13.336 16.641 -4.105 1 98.19 129 LEU B O 1
ATOM 3359 N N . GLU B 1 130 ? -11.719 18.094 -3.9 1 96.06 130 GLU B N 1
ATOM 3360 C CA . GLU B 1 130 ? -12 18.359 -2.494 1 96.06 130 GLU B CA 1
ATOM 3361 C C . GLU B 1 130 ? -11.961 19.859 -2.195 1 96.06 130 GLU B C 1
ATOM 3363 O O . GLU B 1 130 ? -11.047 20.562 -2.623 1 96.06 130 GLU B O 1
ATOM 3368 N N . ASN B 1 131 ? -12.969 20.344 -1.547 1 93.56 131 ASN B N 1
ATOM 3369 C CA . ASN B 1 131 ? -13.047 21.75 -1.165 1 93.56 131 ASN B CA 1
ATOM 3370 C C . ASN B 1 131 ? -13.383 21.906 0.315 1 93.56 131 ASN B C 1
ATOM 3372 O O . ASN B 1 131 ? -14.312 21.266 0.819 1 93.56 131 ASN B O 1
ATOM 3376 N N . TYR B 1 132 ? -12.57 22.688 1.003 1 90.62 132 TYR B N 1
ATOM 3377 C CA . TYR B 1 132 ? -12.875 23.094 2.369 1 90.62 132 TYR B CA 1
ATOM 3378 C C . TYR B 1 132 ? -13.633 24.422 2.385 1 90.62 132 TYR B C 1
ATOM 3380 O O . TYR B 1 132 ? -13.031 25.484 2.271 1 90.62 132 TYR B O 1
ATOM 3388 N N . PHE B 1 133 ? -14.906 24.375 2.617 1 91 133 PHE B N 1
ATOM 3389 C CA . PHE B 1 133 ? -15.766 25.547 2.502 1 91 133 PHE B CA 1
ATOM 3390 C C . PHE B 1 133 ? -15.586 26.469 3.703 1 91 133 PHE B C 1
ATOM 3392 O O . PHE B 1 133 ? -15.633 27.688 3.564 1 91 133 PHE B O 1
ATOM 3399 N N . ASN B 1 134 ? -15.445 25.938 4.812 1 87.19 134 ASN B N 1
ATOM 3400 C CA . ASN B 1 134 ? -15.141 26.594 6.078 1 87.19 134 ASN B CA 1
ATOM 3401 C C . ASN B 1 134 ? -14.492 25.641 7.074 1 87.19 134 ASN B C 1
ATOM 3403 O O . ASN B 1 134 ? -14.25 24.484 6.75 1 87.19 134 ASN B O 1
ATOM 3407 N N . PRO B 1 135 ? -14.195 26.047 8.25 1 86.31 135 PRO B N 1
ATOM 3408 C CA . PRO B 1 135 ? -13.469 25.188 9.203 1 86.31 135 PRO B CA 1
ATOM 3409 C C . PRO B 1 135 ? -14.289 23.984 9.648 1 86.31 135 PRO B C 1
ATOM 3411 O O . PRO B 1 135 ? -13.75 23.062 10.266 1 86.31 135 PRO B O 1
ATOM 3414 N N . TYR B 1 136 ? -15.602 23.969 9.336 1 90.69 136 TYR B N 1
ATOM 3415 C CA . TYR B 1 136 ? -16.469 22.938 9.906 1 90.69 136 TYR B CA 1
ATOM 3416 C C . TYR B 1 136 ? -17.031 22.047 8.812 1 90.69 136 TYR B C 1
ATOM 3418 O O . TYR B 1 136 ? -17.672 21.031 9.109 1 90.69 136 TYR B O 1
ATOM 3426 N N . PHE B 1 137 ? -16.781 22.453 7.613 1 93.44 137 PHE B N 1
ATOM 3427 C CA . PHE B 1 137 ? -17.469 21.734 6.547 1 93.44 137 PHE B CA 1
ATOM 3428 C C . PHE B 1 137 ? -16.578 21.594 5.32 1 93.44 137 PHE B C 1
ATOM 3430 O O . PHE B 1 137 ? -15.984 22.578 4.867 1 93.44 137 PHE B O 1
ATOM 3437 N N . ALA B 1 138 ? -16.438 20.406 4.793 1 94.5 138 ALA B N 1
ATOM 3438 C CA . ALA B 1 138 ? -15.734 20.109 3.545 1 94.5 138 ALA B CA 1
ATOM 3439 C C . ALA B 1 138 ? -16.516 19.094 2.715 1 94.5 138 ALA B C 1
ATOM 3441 O O . ALA B 1 138 ? -17.406 18.406 3.229 1 94.5 138 ALA B O 1
ATOM 3442 N N . ALA B 1 139 ? -16.219 19.047 1.459 1 97.06 139 ALA B N 1
ATOM 3443 C CA . ALA B 1 139 ? -16.875 18.094 0.584 1 97.06 139 ALA B CA 1
ATOM 3444 C C . ALA B 1 139 ? -15.93 17.562 -0.486 1 97.06 139 ALA B C 1
ATOM 3446 O O . ALA B 1 139 ? -14.922 18.203 -0.799 1 97.06 139 ALA B O 1
ATOM 3447 N N . GLN B 1 140 ? -16.234 16.406 -0.968 1 98.25 140 GLN B N 1
ATOM 3448 C CA . GLN B 1 140 ? -15.539 15.773 -2.084 1 98.25 140 GLN B CA 1
ATOM 3449 C C . GLN B 1 140 ? -16.516 15.367 -3.184 1 98.25 140 GLN B C 1
ATOM 3451 O O . GLN B 1 140 ? -17.656 15 -2.898 1 98.25 140 GLN B O 1
ATOM 3456 N N . LEU B 1 141 ? -16.125 15.469 -4.355 1 98.69 141 LEU B N 1
ATOM 3457 C CA . LEU B 1 141 ? -16.766 14.906 -5.539 1 98.69 141 LEU B CA 1
ATOM 3458 C C . LEU B 1 141 ? -15.781 14.078 -6.352 1 98.69 141 LEU B C 1
ATOM 3460 O O . LEU B 1 141 ? -14.734 14.586 -6.766 1 98.69 141 LEU B O 1
ATOM 3464 N N . GLY B 1 142 ? -16.109 12.742 -6.512 1 98.62 142 GLY B N 1
ATOM 3465 C CA . GLY B 1 142 ? -15.055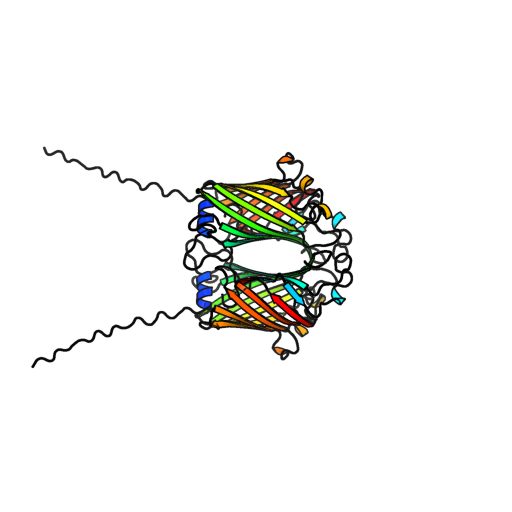 11.961 -7.129 1 98.62 142 GLY B CA 1
ATOM 3466 C C . GLY B 1 142 ? -15.547 10.68 -7.77 1 98.62 142 GLY B C 1
ATOM 3467 O O . GLY B 1 142 ? -16.75 10.406 -7.781 1 98.62 142 GLY B O 1
ATOM 3468 N N . LEU B 1 143 ? -14.672 10 -8.438 1 98.19 143 LEU B N 1
ATOM 3469 C CA . LEU B 1 143 ? -14.82 8.672 -9.016 1 98.19 143 LEU B CA 1
ATOM 3470 C C . LEU B 1 143 ? -14.031 7.641 -8.219 1 98.19 143 LEU B C 1
ATOM 3472 O O . LEU B 1 143 ? -12.922 7.918 -7.766 1 98.19 143 LEU B O 1
ATOM 3476 N N . ASN B 1 144 ? -14.633 6.523 -8.008 1 97.19 144 ASN B N 1
ATOM 3477 C CA . ASN B 1 144 ? -14.039 5.445 -7.219 1 97.19 144 ASN B CA 1
ATOM 3478 C C . ASN B 1 144 ? -14.117 4.109 -7.949 1 97.19 144 ASN B C 1
ATOM 3480 O O . ASN B 1 144 ? -15.148 3.773 -8.531 1 97.19 144 ASN B O 1
ATOM 3484 N N . HIS B 1 145 ? -13.023 3.426 -8.016 1 95.75 145 HIS B N 1
ATOM 3485 C CA . HIS B 1 145 ? -12.984 2.037 -8.453 1 95.75 145 HIS B CA 1
ATOM 3486 C C . HIS B 1 145 ? -12.578 1.109 -7.316 1 95.75 145 HIS B C 1
ATOM 3488 O O . HIS B 1 145 ? -11.664 1.425 -6.551 1 95.75 145 HIS B O 1
ATOM 3494 N N . GLN B 1 146 ? -13.242 0.014 -7.137 1 96.12 146 GLN B N 1
ATOM 3495 C CA . GLN B 1 146 ? -12.836 -1.024 -6.195 1 96.12 146 GLN B CA 1
ATOM 3496 C C . GLN B 1 146 ? -12.891 -2.404 -6.844 1 96.12 146 GLN B C 1
ATOM 3498 O O . GLN B 1 146 ? -13.867 -2.742 -7.516 1 96.12 146 GLN B O 1
ATOM 3503 N N . SER B 1 147 ? -11.852 -3.129 -6.75 1 95.81 147 SER B N 1
ATOM 3504 C CA . SER B 1 147 ? -11.805 -4.504 -7.242 1 95.81 147 SER B CA 1
ATOM 3505 C C . SER B 1 147 ? -10.93 -5.379 -6.355 1 95.81 147 SER B C 1
ATOM 3507 O O . SER B 1 147 ? -10.195 -4.875 -5.504 1 95.81 147 SER B O 1
ATOM 3509 N N . ASN B 1 148 ? -11.086 -6.688 -6.527 1 96.69 148 ASN B N 1
ATOM 3510 C CA . ASN B 1 148 ? -10.266 -7.578 -5.715 1 96.69 148 ASN B CA 1
ATOM 3511 C C . ASN B 1 148 ? -9.109 -8.164 -6.52 1 96.69 148 ASN B C 1
ATOM 3513 O O . ASN B 1 148 ? -8.414 -9.07 -6.051 1 96.69 148 ASN B O 1
ATOM 3517 N N . GLY B 1 149 ? -8.914 -7.664 -7.734 1 95.12 149 GLY B N 1
ATOM 3518 C CA . GLY B 1 149 ? -7.75 -8 -8.539 1 95.12 149 GLY B CA 1
ATOM 3519 C C . GLY B 1 149 ? -7.723 -9.461 -8.961 1 95.12 149 GLY B C 1
ATOM 3520 O O . GLY B 1 149 ? -6.68 -9.969 -9.383 1 95.12 149 GLY B O 1
ATOM 3521 N N . ARG B 1 150 ? -8.82 -10.141 -8.805 1 94.62 150 ARG B N 1
ATOM 3522 C CA . ARG B 1 150 ? -8.93 -11.539 -9.203 1 94.62 150 ARG B CA 1
ATOM 3523 C C . ARG B 1 150 ? -9.688 -11.68 -10.516 1 94.62 150 ARG B C 1
ATOM 3525 O O . ARG B 1 150 ? -10.227 -10.703 -11.031 1 94.62 150 ARG B O 1
ATOM 3532 N N . GLY B 1 151 ? -9.633 -12.883 -11.062 1 90.38 151 GLY B N 1
ATOM 3533 C CA . GLY B 1 151 ? -10.32 -13.148 -12.312 1 90.38 151 GLY B CA 1
ATOM 3534 C C . GLY B 1 151 ? -11.281 -14.32 -12.227 1 90.38 151 GLY B C 1
ATOM 3535 O O . GLY B 1 151 ? -11.406 -14.953 -11.18 1 90.38 151 GLY B O 1
ATOM 3536 N N . GLY B 1 152 ? -11.953 -14.453 -13.289 1 88.44 152 GLY B N 1
ATOM 3537 C CA . GLY B 1 152 ? -12.867 -15.578 -13.367 1 88.44 152 GLY B CA 1
ATOM 3538 C C . GLY B 1 152 ? -14.016 -15.484 -12.383 1 88.44 152 GLY B C 1
ATOM 3539 O O . GLY B 1 152 ? -14.617 -14.422 -12.219 1 88.44 152 GLY B O 1
ATOM 3540 N N . LEU B 1 153 ? -14.266 -16.578 -11.672 1 88.5 153 LEU B N 1
ATOM 3541 C CA . LEU B 1 153 ? -15.414 -16.672 -10.781 1 88.5 153 LEU B CA 1
ATOM 3542 C C . LEU B 1 153 ? -15.172 -15.875 -9.5 1 88.5 153 LEU B C 1
ATOM 3544 O O . LEU B 1 153 ? -16.125 -15.562 -8.773 1 88.5 153 LEU B O 1
ATOM 3548 N N . LEU B 1 154 ? -13.992 -15.5 -9.25 1 93.62 154 LEU B N 1
ATOM 3549 C CA . LEU B 1 154 ? -13.664 -14.836 -7.996 1 93.62 154 LEU B CA 1
ATOM 3550 C C . LEU B 1 154 ? -13.578 -13.32 -8.188 1 93.62 154 LEU B C 1
ATOM 3552 O O . LEU B 1 154 ? -13.391 -12.578 -7.223 1 93.62 154 LEU B O 1
ATOM 3556 N N . GLU B 1 155 ? -13.742 -12.883 -9.383 1 93.62 155 GLU B N 1
ATOM 3557 C CA . GLU B 1 155 ? -13.617 -11.461 -9.688 1 93.62 155 GLU B CA 1
ATOM 3558 C C . GLU B 1 155 ? -14.773 -10.664 -9.094 1 93.62 155 GLU B C 1
ATOM 3560 O O . GLU B 1 155 ? -15.93 -11.094 -9.164 1 93.62 155 GLU B O 1
ATOM 3565 N N . ARG B 1 156 ? -14.469 -9.602 -8.43 1 95.12 156 ARG B N 1
ATOM 3566 C CA . ARG B 1 156 ? -15.43 -8.602 -7.965 1 95.12 156 ARG B CA 1
ATOM 3567 C C . ARG B 1 156 ? -14.938 -7.188 -8.25 1 95.12 156 ARG B C 1
ATOM 3569 O O . ARG B 1 156 ? -13.75 -6.902 -8.117 1 95.12 156 ARG B O 1
ATOM 3576 N N . SER B 1 157 ? -15.883 -6.332 -8.688 1 93.94 157 SER B N 1
ATOM 3577 C CA . SER B 1 157 ? -15.508 -4.941 -8.906 1 93.94 157 SER B CA 1
ATOM 3578 C C . SER B 1 157 ? -16.734 -4.043 -9 1 93.94 157 SER B C 1
ATOM 3580 O O . SER B 1 157 ? -17.844 -4.523 -9.242 1 93.94 157 SER B O 1
ATOM 3582 N N . TRP B 1 158 ? -16.562 -2.76 -8.719 1 94.12 158 TRP B N 1
ATOM 3583 C CA . TRP B 1 158 ? -17.594 -1.755 -8.984 1 94.12 158 TRP B CA 1
ATOM 3584 C C . TRP B 1 158 ? -16.969 -0.369 -9.125 1 94.12 158 TRP B C 1
ATOM 3586 O O . TRP B 1 158 ? -15.922 -0.089 -8.531 1 94.12 158 TRP B O 1
ATOM 3596 N N . ASN B 1 159 ? -17.547 0.431 -9.992 1 94.88 159 ASN B N 1
ATOM 3597 C CA . ASN B 1 159 ? -17.219 1.838 -10.203 1 94.88 159 ASN B CA 1
ATOM 3598 C C . ASN B 1 159 ? -18.312 2.752 -9.648 1 94.88 159 ASN B C 1
ATOM 3600 O O . ASN B 1 159 ? -19.5 2.498 -9.852 1 94.88 159 ASN B O 1
ATOM 3604 N N . ARG B 1 160 ? -17.859 3.785 -8.961 1 96.12 160 ARG B N 1
ATOM 3605 C CA . ARG B 1 160 ? -18.828 4.676 -8.32 1 96.12 160 ARG B CA 1
ATOM 3606 C C . ARG B 1 160 ? -18.469 6.137 -8.562 1 96.12 160 ARG B C 1
ATOM 3608 O O . ARG B 1 160 ? -17.297 6.508 -8.547 1 96.12 160 ARG B O 1
ATOM 3615 N N . ALA B 1 161 ? -19.516 6.887 -8.875 1 97.88 161 ALA B N 1
ATOM 3616 C CA . ALA B 1 161 ? -19.422 8.336 -8.719 1 97.88 161 ALA B CA 1
ATOM 3617 C C . ALA B 1 161 ? -19.969 8.773 -7.355 1 97.88 161 ALA B C 1
ATOM 3619 O O . ALA B 1 161 ? -21.094 8.43 -6.988 1 97.88 161 ALA B O 1
ATOM 3620 N N . TYR B 1 162 ? -19.141 9.555 -6.609 1 98.38 162 TYR B N 1
ATOM 3621 C CA . TYR B 1 162 ? -19.578 9.781 -5.238 1 98.38 162 TYR B CA 1
ATOM 3622 C C . TYR B 1 162 ? -19.406 11.242 -4.844 1 98.38 162 TYR B C 1
ATOM 3624 O O . TYR B 1 162 ? -18.688 11.992 -5.504 1 98.38 162 TYR B O 1
ATOM 3632 N N . THR B 1 163 ? -20.156 11.609 -3.861 1 98.81 163 THR B N 1
ATOM 3633 C CA . THR B 1 163 ? -19.922 12.812 -3.07 1 98.81 163 THR B CA 1
ATOM 3634 C C . THR B 1 163 ? -19.734 12.461 -1.598 1 98.81 163 THR B C 1
ATOM 3636 O O . THR B 1 163 ? -20.359 11.539 -1.084 1 98.81 163 THR B O 1
ATOM 3639 N N . GLN B 1 164 ? -18.812 13.109 -1.021 1 98.69 164 GLN B N 1
ATOM 3640 C CA . GLN B 1 164 ? -18.594 12.945 0.411 1 98.69 164 GLN B CA 1
ATOM 3641 C C . GLN B 1 164 ? -18.703 14.281 1.141 1 98.69 164 GLN B C 1
ATOM 3643 O O . GLN B 1 164 ? -18.047 15.258 0.762 1 98.69 164 GLN B O 1
ATOM 3648 N N . LEU B 1 165 ? -19.531 14.258 2.131 1 98.19 165 LEU B N 1
ATOM 3649 C CA . LEU B 1 165 ? -19.719 15.422 2.986 1 98.19 165 LEU B CA 1
ATOM 3650 C C . LEU B 1 165 ? -19.047 15.211 4.344 1 98.19 165 LEU B C 1
ATOM 3652 O O . LEU B 1 165 ? -19.234 14.164 4.969 1 98.19 165 LEU B O 1
ATOM 3656 N N . LYS B 1 166 ? -18.297 16.203 4.762 1 95.88 166 LYS B N 1
ATOM 3657 C CA . LYS B 1 166 ? -17.609 16.156 6.047 1 95.88 166 LYS B CA 1
ATOM 3658 C C . LYS B 1 166 ? -18.047 17.281 6.961 1 95.88 166 LYS B C 1
ATOM 3660 O O . LYS B 1 166 ? -18.062 18.453 6.551 1 95.88 166 LYS B O 1
ATOM 3665 N N . TRP B 1 167 ? -18.422 16.922 8.18 1 95.12 167 TRP B N 1
ATOM 3666 C CA . TRP B 1 167 ? -18.734 17.875 9.234 1 95.12 167 TRP B CA 1
ATOM 3667 C C . TRP B 1 167 ? -17.906 17.594 10.484 1 95.12 167 TRP B C 1
ATOM 3669 O O . TRP B 1 167 ? -17.703 16.438 10.852 1 95.12 167 TRP B O 1
ATOM 3679 N N . THR B 1 168 ? -17.391 18.719 11.047 1 92.81 168 THR B N 1
ATOM 3680 C CA . THR B 1 168 ? -16.562 18.453 12.211 1 92.81 168 THR B CA 1
ATOM 3681 C C . THR B 1 168 ? -16.844 19.469 13.312 1 92.81 168 THR B C 1
ATOM 3683 O O . THR B 1 168 ? -17.422 20.531 13.055 1 92.81 168 THR B O 1
ATOM 3686 N N . GLY B 1 169 ? -16.641 19.078 14.508 1 88.06 169 GLY B N 1
ATOM 3687 C CA . GLY B 1 169 ? -16.406 19.953 15.641 1 88.06 169 GLY B CA 1
ATOM 3688 C C . GLY B 1 169 ? -15.008 19.875 16.203 1 88.06 169 GLY B C 1
ATOM 3689 O O . GLY B 1 169 ? -14.055 19.578 15.469 1 88.06 169 GLY B O 1
ATOM 3690 N N . ASN B 1 170 ? -14.875 20.125 17.5 1 83.25 170 ASN B N 1
ATOM 3691 C CA . ASN B 1 170 ? -13.547 20.109 18.094 1 83.25 170 ASN B CA 1
ATOM 3692 C C . ASN B 1 170 ? -13.055 18.688 18.328 1 83.25 170 ASN B C 1
ATOM 3694 O O . ASN B 1 170 ? -11.852 18.438 18.312 1 83.25 170 ASN B O 1
ATOM 3698 N N . ARG B 1 171 ? -14.062 17.828 18.516 1 90.44 171 ARG B N 1
ATOM 3699 C CA . ARG B 1 171 ? -13.641 16.484 18.938 1 90.44 171 ARG B CA 1
ATOM 3700 C C . ARG B 1 171 ? -14.32 15.406 18.109 1 90.44 171 ARG B C 1
ATOM 3702 O O . ARG B 1 171 ? -14.242 14.219 18.438 1 90.44 171 ARG B O 1
ATOM 3709 N N . TRP B 1 172 ? -15.078 15.797 17.125 1 93.25 172 TRP B N 1
ATOM 3710 C CA . TRP B 1 172 ? -15.805 14.781 16.375 1 93.25 172 TRP B CA 1
ATOM 3711 C C . TRP B 1 172 ? -15.781 15.094 14.875 1 93.25 172 TRP B C 1
ATOM 3713 O O . TRP B 1 172 ? -15.562 16.234 14.477 1 93.25 172 TRP B O 1
ATOM 3723 N N . LEU B 1 173 ? -15.906 14.148 14.062 1 95 173 LEU B N 1
ATOM 3724 C CA . LEU B 1 173 ? -15.938 14.227 12.602 1 95 173 LEU B CA 1
ATOM 3725 C C . LEU B 1 173 ? -16.984 13.273 12.031 1 95 173 LEU B C 1
ATOM 3727 O O . LEU B 1 173 ? -17.062 12.117 12.43 1 95 173 LEU B O 1
ATOM 3731 N N . VAL B 1 174 ? -17.797 13.797 11.18 1 97.25 174 VAL B N 1
ATOM 3732 C CA . VAL B 1 174 ? -18.812 13.008 10.469 1 97.25 174 VAL B CA 1
ATOM 3733 C C . VAL B 1 174 ? -18.453 12.953 8.984 1 97.25 174 VAL B C 1
ATOM 3735 O O . VAL B 1 174 ? -18.188 13.984 8.359 1 97.25 174 VAL B O 1
ATOM 3738 N N . ASN B 1 175 ? -18.406 11.82 8.445 1 97.62 175 ASN B N 1
ATOM 3739 C CA . ASN B 1 175 ? -18.281 11.594 7.004 1 97.62 175 ASN B CA 1
ATOM 3740 C C . ASN B 1 175 ? -19.516 10.914 6.43 1 97.62 175 ASN B C 1
ATOM 3742 O O . ASN B 1 175 ? -19.859 9.805 6.844 1 97.62 175 ASN B O 1
ATOM 3746 N N . LEU B 1 176 ? -20.125 11.555 5.527 1 98.62 176 LEU B N 1
ATOM 3747 C CA . LEU B 1 176 ? -21.25 10.969 4.797 1 98.62 176 LEU B CA 1
ATOM 3748 C C . LEU B 1 176 ? -20.906 10.82 3.316 1 98.62 176 LEU B C 1
ATOM 3750 O O . LEU B 1 176 ? -20.656 11.812 2.635 1 98.62 176 LEU B O 1
ATOM 3754 N N . ARG B 1 177 ? -20.922 9.633 2.832 1 98.75 177 ARG B N 1
ATOM 3755 C CA . ARG B 1 177 ? -20.672 9.367 1.421 1 98.75 177 ARG B CA 1
ATOM 3756 C C . ARG B 1 177 ? -21.922 8.836 0.726 1 98.75 177 ARG B C 1
ATOM 3758 O O . ARG B 1 177 ? -22.578 7.93 1.236 1 98.75 177 ARG B O 1
ATOM 3765 N N . LEU B 1 178 ? -22.203 9.406 -0.376 1 98.69 178 LEU B N 1
ATOM 3766 C CA . LEU B 1 178 ? -23.266 8.984 -1.273 1 98.69 178 LEU B CA 1
ATOM 3767 C C . LEU B 1 178 ? -22.719 8.672 -2.664 1 98.69 178 LEU B C 1
ATOM 3769 O O . LEU B 1 178 ? -21.828 9.375 -3.152 1 98.69 178 LEU B O 1
ATOM 3773 N N . TRP B 1 179 ? -23.25 7.555 -3.295 1 97.75 179 TRP B N 1
ATOM 3774 C CA . TRP B 1 179 ? -22.719 7.293 -4.625 1 97.75 179 TRP B CA 1
ATOM 3775 C C . TRP B 1 179 ? -23.781 6.703 -5.539 1 97.75 179 TRP B C 1
ATOM 3777 O O . TRP B 1 179 ? -24.812 6.195 -5.066 1 97.75 179 TRP B O 1
ATOM 3787 N N . ALA B 1 180 ? -23.531 6.852 -6.824 1 95.56 180 ALA B N 1
ATOM 3788 C CA . ALA B 1 180 ? -24.203 6.129 -7.902 1 95.56 180 ALA B CA 1
ATOM 3789 C C . ALA B 1 180 ? -23.25 5.164 -8.594 1 95.56 180 ALA B C 1
ATOM 3791 O O . ALA B 1 180 ? -22.047 5.43 -8.688 1 95.56 180 ALA B O 1
ATOM 3792 N N . LEU B 1 181 ? -23.781 4.082 -9.031 1 93.56 181 LEU B N 1
ATOM 3793 C CA . LEU B 1 181 ? -22.969 3.129 -9.789 1 93.56 181 LEU B CA 1
ATOM 3794 C C . LEU B 1 181 ? -22.844 3.564 -11.242 1 93.56 181 LEU B C 1
ATOM 3796 O O . LEU B 1 181 ? -23.797 4.051 -11.836 1 93.56 181 LEU B O 1
ATOM 3800 N N . ILE B 1 182 ? -21.75 3.723 -11.883 1 90.12 182 ILE B N 1
ATOM 3801 C CA . ILE B 1 182 ? -21.516 4.164 -13.25 1 90.12 182 ILE B CA 1
ATOM 3802 C C . ILE B 1 182 ? -21.734 3.002 -14.211 1 90.12 182 ILE B C 1
ATOM 3804 O O . ILE B 1 182 ? -22.438 3.146 -15.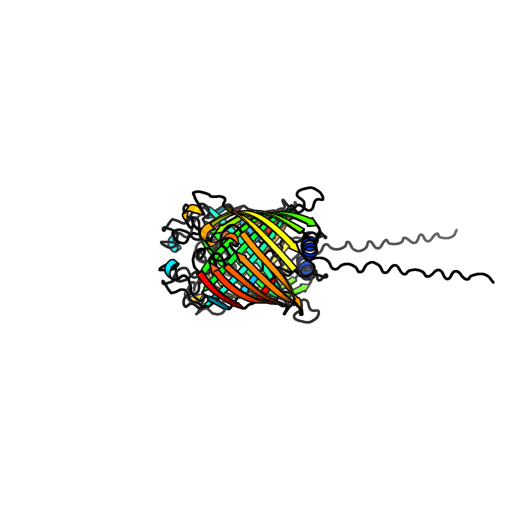219 1 90.12 182 ILE B O 1
ATOM 3808 N N . ASP B 1 183 ? -20.766 2.127 -14.672 1 68.94 183 ASP B N 1
ATOM 3809 C CA . ASP B 1 183 ? -20.891 1.142 -15.734 1 68.94 183 ASP B CA 1
ATOM 3810 C C . ASP B 1 183 ? -21.234 -0.236 -15.18 1 68.94 183 ASP B C 1
ATOM 3812 O O . ASP B 1 183 ? -20.344 -0.98 -14.75 1 68.94 183 ASP B O 1
ATOM 3816 N N . LYS B 1 184 ? -22.5 -0.52 -15.133 1 62.22 184 LYS B N 1
ATOM 3817 C CA . LYS B 1 184 ? -23.062 -1.745 -14.586 1 62.22 184 LYS B CA 1
ATOM 3818 C C . LYS B 1 184 ? -22.75 -2.945 -15.469 1 62.22 184 LYS B C 1
ATOM 3820 O O . LYS B 1 184 ? -22.359 -4.004 -14.977 1 62.22 184 LYS B O 1
ATOM 3825 N N . ALA B 1 185 ? -22.641 -2.686 -16.75 1 58.56 185 ALA B N 1
ATOM 3826 C CA . ALA B 1 185 ? -22.656 -3.852 -17.625 1 58.56 185 ALA B CA 1
ATOM 3827 C C . ALA B 1 185 ? -21.281 -4.5 -17.703 1 58.56 185 ALA B C 1
ATOM 3829 O O . ALA B 1 185 ? -21.172 -5.715 -17.875 1 58.56 185 ALA B O 1
ATOM 3830 N N . GLU B 1 186 ? -20.266 -3.713 -17.609 1 57.44 186 GLU B N 1
ATOM 3831 C CA . GLU B 1 186 ? -18.938 -4.266 -17.891 1 57.44 186 GLU B CA 1
ATOM 3832 C C . GLU B 1 186 ? -18.172 -4.539 -16.609 1 57.44 186 GLU B C 1
ATOM 3834 O O . GLU B 1 186 ? -17.078 -5.129 -16.641 1 57.44 186 GLU B O 1
ATOM 3839 N N . SER B 1 187 ? -18.594 -4.156 -15.484 1 59.25 187 SER B N 1
ATOM 3840 C CA . SER B 1 187 ? -17.812 -4.371 -14.273 1 59.25 187 SER B CA 1
ATOM 3841 C C . SER B 1 187 ? -18.656 -5.047 -13.188 1 59.25 187 SER B C 1
ATOM 3843 O O . SER B 1 187 ? -18.797 -6.27 -13.18 1 59.25 187 SER B O 1
ATOM 3845 N N . SER B 1 188 ? -19.438 -4.258 -12.57 1 59.72 188 SER B N 1
ATOM 3846 C CA . SER B 1 188 ? -20.203 -4.742 -11.422 1 59.72 188 SER B CA 1
ATOM 3847 C C . SER B 1 188 ? -21.281 -5.727 -11.859 1 59.72 188 SER B C 1
ATOM 3849 O O . SER B 1 188 ? -21.484 -6.766 -11.219 1 59.72 188 SER B O 1
ATOM 3851 N N . ASP B 1 189 ? -21.766 -5.531 -12.945 1 66.88 189 ASP B N 1
ATOM 3852 C CA . ASP B 1 189 ? -22.906 -6.336 -13.352 1 66.88 189 ASP B CA 1
ATOM 3853 C C . ASP B 1 189 ? -22.469 -7.734 -13.789 1 66.88 189 ASP B C 1
ATOM 3855 O O . ASP B 1 189 ? -23.25 -8.688 -13.695 1 66.88 189 ASP B O 1
ATOM 3859 N N . LEU B 1 190 ? -21.25 -7.707 -14.086 1 75.62 190 LEU B N 1
ATOM 3860 C CA . LEU B 1 190 ? -20.797 -9 -14.594 1 75.62 190 LEU B CA 1
ATOM 3861 C C . LEU B 1 190 ? -20.391 -9.922 -13.445 1 75.62 190 LEU B C 1
ATOM 3863 O O . LEU B 1 190 ? -20.766 -11.094 -13.43 1 75.62 190 LEU B O 1
ATOM 3867 N N . HIS B 1 191 ? -19.812 -9.398 -12.492 1 84.38 191 HIS B N 1
ATOM 3868 C CA . HIS B 1 191 ? -19.203 -10.289 -11.5 1 84.38 191 HIS B CA 1
ATOM 3869 C C . HIS B 1 191 ? -19.922 -10.188 -10.156 1 84.38 191 HIS B C 1
ATOM 3871 O O . HIS B 1 191 ? -19.844 -11.102 -9.336 1 84.38 191 HIS B O 1
ATOM 3877 N N . ASN B 1 192 ? -20.594 -9.125 -9.867 1 92.31 192 ASN B N 1
ATOM 3878 C CA . ASN B 1 192 ? -21.391 -8.914 -8.656 1 92.31 192 ASN B CA 1
ATOM 3879 C C . ASN B 1 192 ? -22.531 -7.934 -8.898 1 92.31 192 ASN B C 1
ATOM 3881 O O . ASN B 1 192 ? -22.594 -6.879 -8.258 1 92.31 192 ASN B O 1
ATOM 3885 N N . PRO B 1 193 ? -23.484 -8.312 -9.695 1 91.25 193 PRO B N 1
ATOM 3886 C CA . PRO B 1 193 ? -24.547 -7.395 -10.117 1 91.25 193 PRO B CA 1
ATOM 3887 C C . PRO B 1 193 ? -25.453 -6.957 -8.969 1 91.25 193 PRO B C 1
ATOM 3889 O O . PRO B 1 193 ? -26.141 -5.945 -9.07 1 91.25 193 PRO B O 1
ATOM 3892 N N . ASP B 1 194 ? -25.5 -7.715 -7.914 1 93.62 194 ASP B N 1
ATOM 3893 C CA . ASP B 1 194 ? -26.391 -7.395 -6.805 1 93.62 194 ASP B CA 1
ATOM 3894 C C . ASP B 1 194 ? -25.641 -6.688 -5.684 1 93.62 194 ASP B C 1
ATOM 3896 O O . ASP B 1 194 ? -26.109 -6.664 -4.539 1 93.62 194 ASP B O 1
ATOM 3900 N N . ILE B 1 195 ? -24.516 -6.121 -5.98 1 95.19 195 ILE B N 1
ATOM 3901 C CA . ILE B 1 195 ? -23.688 -5.531 -4.934 1 95.19 195 ILE B CA 1
ATOM 3902 C C . ILE B 1 195 ? -24.438 -4.367 -4.281 1 95.19 195 ILE B C 1
ATOM 3904 O O . ILE B 1 195 ? -24.344 -4.168 -3.066 1 95.19 195 ILE B O 1
ATOM 3908 N N . ALA B 1 196 ? -25.188 -3.586 -5 1 94.25 196 ALA B N 1
ATOM 3909 C CA . ALA B 1 196 ? -25.906 -2.455 -4.438 1 94.25 196 ALA B CA 1
ATOM 3910 C C . ALA B 1 196 ? -27 -2.928 -3.471 1 94.25 196 ALA B C 1
ATOM 3912 O O . ALA B 1 196 ? -27.375 -2.205 -2.545 1 94.25 196 ALA B O 1
ATOM 3913 N N . HIS B 1 197 ? -27.484 -4.117 -3.787 1 95.56 197 HIS B N 1
ATOM 3914 C CA . HIS B 1 197 ? -28.469 -4.691 -2.883 1 95.56 197 HIS B CA 1
ATOM 3915 C C . HIS B 1 197 ? -27.891 -4.895 -1.488 1 95.56 197 HIS B C 1
ATOM 3917 O O . HIS B 1 197 ? -28.562 -4.645 -0.486 1 95.56 197 HIS B O 1
ATOM 3923 N N . PHE B 1 198 ? -26.688 -5.281 -1.352 1 97.31 198 PHE B N 1
ATOM 3924 C CA . PHE B 1 198 ? -26.078 -5.637 -0.076 1 97.31 198 PHE B CA 1
ATOM 3925 C C . PHE B 1 198 ? -25.344 -4.441 0.517 1 97.31 198 PHE B C 1
ATOM 3927 O O . PHE B 1 198 ? -25.438 -4.18 1.718 1 97.31 198 PHE B O 1
ATOM 3934 N N . LEU B 1 199 ? -24.594 -3.66 -0.348 1 97.31 199 LEU B N 1
ATOM 3935 C CA . LEU B 1 199 ? -23.703 -2.631 0.186 1 97.31 199 LEU B CA 1
ATOM 3936 C C . LEU B 1 199 ? -24.281 -1.24 -0.046 1 97.31 199 LEU B C 1
ATOM 3938 O O . LEU B 1 199 ? -23.781 -0.253 0.494 1 97.31 199 LEU B O 1
ATOM 3942 N N . GLY B 1 200 ? -25.297 -1.118 -0.852 1 96.38 200 GLY B N 1
ATOM 3943 C CA . GLY B 1 200 ? -26.125 0.075 -0.966 1 96.38 200 GLY B CA 1
ATOM 3944 C C . GLY B 1 200 ? -25.438 1.203 -1.716 1 96.38 200 GLY B C 1
ATOM 3945 O O . GLY B 1 200 ? -24.688 0.96 -2.664 1 96.38 200 GLY B O 1
ATOM 3946 N N . HIS B 1 201 ? -25.859 2.475 -1.308 1 97.44 201 HIS B N 1
ATOM 3947 C CA . HIS B 1 201 ? -25.438 3.68 -2.014 1 97.44 201 HIS B CA 1
ATOM 3948 C C . HIS B 1 201 ? -24.953 4.746 -1.039 1 97.44 201 HIS B C 1
ATOM 3950 O O . HIS B 1 201 ? -24.844 5.918 -1.398 1 97.44 201 HIS B O 1
ATOM 3956 N N . ASP B 1 202 ? -24.719 4.27 0.174 1 98.31 202 ASP B N 1
ATOM 3957 C CA . ASP B 1 202 ? -24.328 5.262 1.169 1 98.31 202 ASP B CA 1
ATOM 3958 C C . ASP B 1 202 ? -23.438 4.645 2.24 1 98.31 202 ASP B C 1
ATOM 3960 O O . ASP B 1 202 ? -23.469 3.436 2.471 1 98.31 202 ASP B O 1
ATOM 3964 N N . ASN B 1 203 ? -22.672 5.422 2.848 1 98.69 203 ASN B N 1
ATOM 3965 C CA . ASN B 1 203 ? -21.828 5.098 3.988 1 98.69 203 ASN B CA 1
ATOM 3966 C C . ASN B 1 203 ? -21.703 6.277 4.949 1 98.69 203 ASN B C 1
ATOM 3968 O O . ASN B 1 203 ? -21.531 7.422 4.516 1 98.69 203 ASN B O 1
ATOM 3972 N N . LEU B 1 204 ? -21.875 6.02 6.199 1 98.69 204 LEU B N 1
ATOM 3973 C CA . LEU B 1 204 ? -21.766 7.031 7.242 1 98.69 204 LEU B CA 1
ATOM 3974 C C . LEU B 1 204 ? -20.703 6.645 8.266 1 98.69 204 LEU B C 1
ATOM 3976 O O . LEU B 1 204 ? -20.719 5.527 8.789 1 98.69 204 LEU B O 1
ATOM 3980 N N . VAL B 1 205 ? -19.75 7.527 8.586 1 98.5 205 VAL B N 1
ATOM 3981 C CA . VAL B 1 205 ? -18.766 7.316 9.648 1 98.5 205 VAL B CA 1
ATOM 3982 C C . VAL B 1 205 ? -18.891 8.422 10.688 1 98.5 205 VAL B C 1
ATOM 3984 O O . VAL B 1 205 ? -18.766 9.609 10.359 1 98.5 205 VAL B O 1
ATOM 3987 N N . LEU B 1 206 ? -19.172 8.031 11.867 1 98.31 206 LEU B N 1
ATOM 3988 C CA . LEU B 1 206 ? -19.125 8.914 13.023 1 98.31 206 LEU B CA 1
ATOM 3989 C C . LEU B 1 206 ? -17.875 8.656 13.852 1 98.31 206 LEU B C 1
ATOM 3991 O O . LEU B 1 206 ? -17.625 7.527 14.289 1 98.31 206 LEU B O 1
ATOM 3995 N N . SER B 1 207 ? -17.109 9.633 14.086 1 97.38 207 SER B N 1
ATOM 3996 C CA . SER B 1 207 ? -15.898 9.453 14.867 1 97.38 207 SER B CA 1
ATOM 3997 C C . SER B 1 207 ? -15.773 10.523 15.953 1 97.38 207 SER B C 1
ATOM 3999 O O . SER B 1 207 ? -16.25 11.648 15.773 1 97.38 207 SER B O 1
ATOM 4001 N N . HIS B 1 208 ? -15.117 10.172 17.047 1 96.31 208 HIS B N 1
ATOM 4002 C CA . HIS B 1 208 ? -15.055 11.055 18.203 1 96.31 208 HIS B CA 1
ATOM 4003 C C . HIS B 1 208 ? -13.789 10.82 19.016 1 96.31 208 HIS B C 1
ATOM 4005 O O . HIS B 1 208 ? -13.375 9.68 19.219 1 96.31 208 HIS B O 1
ATOM 4011 N N . GLN B 1 209 ? -13.18 11.906 19.375 1 94.75 209 GLN B N 1
ATOM 4012 C CA . GLN B 1 209 ? -12.141 11.852 20.406 1 94.75 209 GLN B CA 1
ATOM 4013 C C . GLN B 1 209 ? -12.758 11.828 21.797 1 94.75 209 GLN B C 1
ATOM 4015 O O . GLN B 1 209 ? -13.273 12.844 22.266 1 94.75 209 GLN B O 1
ATOM 4020 N N . LEU B 1 210 ? -12.516 10.812 22.469 1 95.25 210 LEU B N 1
ATOM 4021 C CA . LEU B 1 210 ? -13.109 10.609 23.781 1 95.25 210 LEU B CA 1
ATOM 4022 C C . LEU B 1 210 ? -12.172 11.109 24.875 1 95.25 210 LEU B C 1
ATOM 4024 O O . LEU B 1 210 ? -10.992 11.367 24.625 1 95.25 210 LEU B O 1
ATOM 4028 N N . PRO B 1 211 ? -12.727 11.297 26.094 1 91.31 211 PRO B N 1
ATOM 4029 C CA . PRO B 1 211 ? -11.836 11.641 27.203 1 91.31 211 PRO B CA 1
ATOM 4030 C C . PRO B 1 211 ? -10.719 10.617 27.391 1 91.31 211 PRO B C 1
ATOM 4032 O O . PRO B 1 211 ? -10.922 9.422 27.156 1 91.31 211 PRO B O 1
ATOM 4035 N N . GLY B 1 212 ? -9.602 11.109 27.781 1 92.94 212 GLY B N 1
ATOM 4036 C CA . GLY B 1 212 ? -8.484 10.219 28.062 1 92.94 212 GLY B CA 1
ATOM 4037 C C . GLY B 1 212 ? -7.719 9.812 26.812 1 92.94 212 GLY B C 1
ATOM 4038 O O . GLY B 1 212 ? -7.133 8.734 26.766 1 92.94 212 GLY B O 1
ATOM 4039 N N . ASN B 1 213 ? -7.891 10.453 25.656 1 91.25 213 ASN B N 1
ATOM 4040 C CA . ASN B 1 213 ? -7.145 10.289 24.422 1 91.25 213 ASN B CA 1
ATOM 4041 C C . ASN B 1 213 ? -7.629 9.078 23.625 1 91.25 213 ASN B C 1
ATOM 4043 O O . ASN B 1 213 ? -6.938 8.609 22.719 1 91.25 213 ASN B O 1
ATOM 4047 N N . TRP B 1 214 ? -8.719 8.5 24.094 1 96.38 214 TRP B N 1
ATOM 4048 C CA . TRP B 1 214 ? -9.344 7.441 23.297 1 96.38 214 TRP B CA 1
ATOM 4049 C C . TRP B 1 214 ? -10.016 8.008 22.062 1 96.38 214 TRP B C 1
ATOM 4051 O O . TRP B 1 214 ? -10.523 9.133 22.078 1 96.38 214 TRP B O 1
ATOM 4061 N N . LYS B 1 215 ? -9.977 7.328 21 1 97.38 215 LYS B N 1
ATOM 4062 C CA . LYS B 1 215 ? -10.672 7.684 19.781 1 97.38 215 LYS B CA 1
ATOM 4063 C C . LYS B 1 215 ? -11.555 6.535 19.297 1 97.38 215 LYS B C 1
ATOM 4065 O O . LYS B 1 215 ? -11.148 5.375 19.312 1 97.38 215 LYS B O 1
ATOM 4070 N N . ALA B 1 216 ? -12.75 6.812 18.953 1 98.38 216 ALA B N 1
ATOM 4071 C CA . ALA B 1 216 ? -13.711 5.797 18.531 1 98.38 216 ALA B CA 1
ATOM 4072 C C . ALA B 1 216 ? -14.383 6.184 17.219 1 98.38 216 ALA B C 1
ATOM 4074 O O . ALA B 1 216 ? -14.492 7.371 16.906 1 98.38 216 ALA B O 1
ATOM 4075 N N . SER B 1 217 ? -14.82 5.18 16.469 1 98.56 217 SER B N 1
ATOM 4076 C CA . SER B 1 217 ? -15.625 5.441 15.289 1 98.56 217 SER B CA 1
ATOM 4077 C C . SER B 1 217 ? -16.719 4.391 15.117 1 98.56 217 SER B C 1
ATOM 4079 O O . SER B 1 217 ? -16.578 3.26 15.586 1 98.56 217 SER B O 1
ATOM 4081 N N . LEU B 1 218 ? -17.75 4.824 14.602 1 98.75 218 LEU B N 1
ATOM 4082 C CA . LEU B 1 218 ? -18.875 4.008 14.141 1 98.75 218 LEU B CA 1
ATOM 4083 C C . LEU B 1 218 ? -19.094 4.18 12.641 1 98.75 218 LEU B C 1
ATOM 4085 O O . LEU B 1 218 ? -19.312 5.301 12.172 1 98.75 218 LEU B O 1
ATOM 4089 N N . GLU B 1 219 ? -18.984 3.125 11.953 1 98.75 219 GLU B N 1
ATOM 4090 C CA . GLU B 1 219 ? -19.234 3.143 10.508 1 98.75 219 GLU B CA 1
ATOM 4091 C C . GLU B 1 219 ? -20.484 2.348 10.156 1 98.75 219 GLU B C 1
ATOM 4093 O O . GLU B 1 219 ? -20.641 1.202 10.578 1 98.75 219 GLU B O 1
ATOM 4098 N N . LEU B 1 220 ? -21.344 2.959 9.391 1 98.69 220 LEU B N 1
ATOM 4099 C CA . LEU B 1 220 ? -22.594 2.354 8.938 1 98.69 220 LEU B CA 1
ATOM 4100 C C . LEU B 1 220 ? -22.656 2.338 7.41 1 98.69 220 LEU B C 1
ATOM 4102 O O . LEU B 1 220 ? -22.5 3.379 6.77 1 98.69 220 LEU B O 1
ATOM 4106 N N . GLN B 1 221 ? -22.891 1.186 6.883 1 98.62 221 GLN B N 1
ATOM 4107 C CA . GLN B 1 221 ? -23.031 0.977 5.445 1 98.62 221 GLN B CA 1
ATOM 4108 C C . GLN B 1 221 ? -24.469 0.625 5.07 1 98.62 221 GLN B C 1
ATOM 4110 O O . GLN B 1 221 ? -25.094 -0.207 5.723 1 98.62 221 GLN B O 1
ATOM 4115 N N . ASN B 1 222 ? -24.984 1.225 3.977 1 98.25 222 ASN B N 1
ATOM 4116 C CA . ASN B 1 222 ? -26.297 0.926 3.416 1 98.25 222 ASN B CA 1
ATOM 4117 C C . ASN B 1 222 ? -27.406 1.287 4.391 1 98.25 222 ASN B C 1
ATOM 4119 O O . ASN B 1 222 ? -28.266 0.457 4.688 1 98.25 222 ASN B O 1
ATOM 4123 N N . LEU B 1 223 ? -27.375 2.475 4.82 1 96.69 223 LEU B N 1
ATOM 4124 C CA . LEU B 1 223 ? -28.375 2.992 5.746 1 96.69 223 LEU B CA 1
ATOM 4125 C C . LEU B 1 223 ? -29.781 2.908 5.141 1 96.69 223 LEU B C 1
ATOM 4127 O O . LEU B 1 223 ? -30.766 2.725 5.859 1 96.69 223 LEU B O 1
ATOM 4131 N N . GLU B 1 224 ? -29.844 3.016 3.908 1 94.25 224 GLU B N 1
ATOM 4132 C CA . GLU B 1 224 ? -31.125 3.039 3.213 1 94.25 224 GLU B CA 1
ATOM 4133 C C . GLU B 1 224 ? -31.891 1.727 3.402 1 94.25 224 GLU B C 1
ATOM 4135 O O . GLU B 1 224 ? -33.094 1.676 3.23 1 94.25 224 GLU B O 1
ATOM 4140 N N . SER B 1 225 ? -31.141 0.673 3.729 1 95.81 225 SER B N 1
ATOM 4141 C CA . SER B 1 225 ? -31.781 -0.625 3.938 1 95.81 225 SER B CA 1
ATOM 4142 C C . SER B 1 225 ? -32.344 -0.742 5.348 1 95.81 225 SER B C 1
ATOM 4144 O O . SER B 1 225 ? -32.906 -1.78 5.715 1 95.81 225 SER B O 1
ATOM 4146 N N . GLY B 1 226 ? -32.219 0.248 6.16 1 94.44 226 GLY B N 1
ATOM 4147 C CA . GLY B 1 226 ? -32.594 0.18 7.566 1 94.44 226 GLY B CA 1
ATOM 4148 C C . GLY B 1 226 ? -31.688 -0.728 8.383 1 94.44 226 GLY B C 1
ATOM 4149 O O . GLY B 1 226 ? -32.156 -1.444 9.266 1 94.44 226 GLY B O 1
ATOM 4150 N N . LEU B 1 227 ? -30.469 -0.896 7.91 1 88.81 227 LEU B N 1
ATOM 4151 C CA . LEU B 1 227 ? -29.406 -1.682 8.547 1 88.81 227 LEU B CA 1
ATOM 4152 C C . LEU B 1 227 ? -29.719 -3.172 8.461 1 88.81 227 LEU B C 1
ATOM 4154 O O . LEU B 1 227 ? -29.156 -3.973 9.203 1 88.81 227 LEU B O 1
ATOM 4158 N N . GLN B 1 228 ? -30.656 -3.51 7.539 1 95 228 GLN B N 1
ATOM 4159 C CA . GLN B 1 228 ? -30.906 -4.918 7.258 1 95 228 GLN B CA 1
ATOM 4160 C C . GLN B 1 228 ? -29.781 -5.52 6.422 1 95 228 GLN B C 1
ATOM 4162 O O . GLN B 1 228 ? -29.547 -6.73 6.473 1 95 228 GLN B O 1
ATOM 4167 N N . ARG B 1 229 ? -29.219 -4.707 5.648 1 97.88 229 ARG B N 1
ATOM 4168 C CA . ARG B 1 229 ? -28.047 -5.055 4.832 1 97.88 229 ARG B CA 1
ATOM 4169 C C . ARG B 1 229 ? -26.906 -4.066 5.051 1 97.88 229 ARG B C 1
ATOM 4171 O O . ARG B 1 229 ? -27.016 -3.164 5.883 1 97.88 229 ARG B O 1
ATOM 4178 N N . GLY B 1 230 ? -25.828 -4.312 4.508 1 98.12 230 GLY B N 1
ATOM 4179 C CA . GLY B 1 230 ? -24.641 -3.521 4.832 1 98.12 230 GLY B CA 1
ATOM 4180 C C . GLY B 1 230 ? -23.891 -4.039 6.043 1 98.12 230 GLY B C 1
ATOM 4181 O O . GLY B 1 230 ? -23.797 -5.25 6.242 1 98.12 230 GLY B O 1
ATOM 4182 N N . PHE B 1 231 ? -23.219 -3.074 6.707 1 98.75 231 PHE B N 1
ATOM 4183 C CA . PHE B 1 231 ? -22.469 -3.502 7.883 1 98.75 231 PHE B CA 1
ATOM 4184 C C . PHE B 1 231 ? -22.375 -2.375 8.906 1 98.75 231 PHE B C 1
ATOM 4186 O O . PHE B 1 231 ? -22.672 -1.219 8.586 1 98.75 231 PHE B O 1
ATOM 4193 N N . VAL B 1 232 ? -22.109 -2.738 10.078 1 98.69 232 VAL B N 1
ATOM 4194 C CA . VAL B 1 232 ? -21.703 -1.863 11.172 1 98.69 232 VAL B CA 1
ATOM 4195 C C . VAL B 1 232 ? -20.266 -2.205 11.594 1 98.69 232 VAL B C 1
ATOM 4197 O O . VAL B 1 232 ? -19.922 -3.381 11.727 1 98.69 232 VAL B O 1
ATOM 4200 N N . GLN B 1 233 ? -19.438 -1.246 11.703 1 98.81 233 GLN B N 1
ATOM 4201 C CA . GLN B 1 233 ? -18.078 -1.428 12.188 1 98.81 233 GLN B CA 1
ATOM 4202 C C . GLN B 1 233 ? -17.734 -0.411 13.273 1 98.81 233 GLN B C 1
ATOM 4204 O O . GLN B 1 233 ? -18.031 0.779 13.125 1 98.81 233 GLN B O 1
ATOM 4209 N N . VAL B 1 234 ? -17.219 -0.895 14.352 1 98.88 234 VAL B N 1
ATOM 4210 C CA . VAL B 1 234 ? -16.781 -0.048 15.461 1 98.88 234 VAL B CA 1
ATOM 4211 C C . VAL B 1 234 ? -15.273 -0.178 15.648 1 98.88 234 VAL B C 1
ATOM 4213 O O . VAL B 1 234 ? -14.734 -1.284 15.602 1 98.88 234 VAL B O 1
ATOM 4216 N N . THR B 1 235 ? -14.617 0.918 15.859 1 98.81 235 THR B N 1
ATOM 4217 C CA . THR B 1 235 ? -13.188 0.897 16.141 1 98.81 235 THR B CA 1
ATOM 4218 C C . THR B 1 235 ? -12.875 1.722 17.391 1 98.81 235 THR B C 1
ATOM 4220 O O . THR B 1 235 ? -13.609 2.65 17.734 1 98.81 235 THR B O 1
ATOM 4223 N N . LEU B 1 236 ? -11.875 1.35 18.078 1 98.56 236 LEU B N 1
ATOM 4224 C CA . LEU B 1 236 ? -11.336 2.037 19.25 1 98.56 236 LEU B CA 1
ATOM 4225 C C . LEU B 1 236 ? -9.812 2.057 19.219 1 98.56 236 LEU B C 1
ATOM 4227 O O . LEU B 1 236 ? -9.18 1.05 18.891 1 98.56 236 LEU B O 1
ATOM 4231 N N . SER B 1 237 ? -9.219 3.197 19.484 1 97.88 237 SER B N 1
ATOM 4232 C CA . SER B 1 237 ? -7.766 3.277 19.484 1 97.88 237 SER B CA 1
ATOM 4233 C C . SER B 1 237 ? -7.262 4.129 20.641 1 97.88 237 SER B C 1
ATOM 4235 O O . SER B 1 237 ? -7.996 4.965 21.172 1 97.88 237 SER B O 1
ATOM 4237 N N . TYR B 1 238 ? -6.105 3.908 21.078 1 97.38 238 TYR B N 1
ATOM 4238 C CA . TYR B 1 238 ? -5.414 4.598 22.172 1 97.38 238 TYR B CA 1
ATOM 4239 C C . TYR B 1 238 ? -3.928 4.742 21.875 1 97.38 238 TYR B C 1
ATOM 4241 O O . TYR B 1 238 ? -3.232 3.746 21.656 1 97.38 238 TYR B O 1
ATOM 4249 N N . PRO B 1 239 ? -3.447 5.984 21.906 1 94.44 239 PRO B N 1
ATOM 4250 C CA . PRO B 1 239 ? -2.049 6.203 21.516 1 94.44 239 PRO B CA 1
ATOM 4251 C C . PRO B 1 239 ? -1.066 5.566 22.5 1 94.44 239 PRO B C 1
ATOM 4253 O O . PRO B 1 239 ? -1.229 5.699 23.719 1 94.44 239 PRO B O 1
ATOM 4256 N N . ILE B 1 240 ? -0.072 4.871 21.984 1 93.81 240 ILE B N 1
ATOM 4257 C CA . ILE B 1 240 ? 0.943 4.254 22.828 1 93.81 240 ILE B CA 1
ATOM 4258 C C . ILE B 1 240 ? 2.32 4.812 22.469 1 93.81 240 ILE B C 1
ATOM 4260 O O . ILE B 1 240 ? 3.223 4.828 23.312 1 93.81 240 ILE B O 1
ATOM 4264 N N . LEU B 1 241 ? 2.547 5.141 21.328 1 88.19 241 LEU B N 1
ATOM 4265 C CA . LEU B 1 241 ? 3.732 5.836 20.844 1 88.19 241 LEU B CA 1
ATOM 4266 C C . LEU B 1 241 ? 3.346 7.062 20.016 1 88.19 241 LEU B C 1
ATOM 4268 O O . LEU B 1 241 ? 2.16 7.316 19.797 1 88.19 241 LEU B O 1
ATOM 4272 N N . GLN B 1 242 ? 4.316 7.793 19.609 1 78.94 242 GLN B N 1
ATOM 4273 C CA . GLN B 1 242 ? 4.062 8.984 18.812 1 78.94 242 GLN B CA 1
ATOM 4274 C C . GLN B 1 242 ? 3.361 8.633 17.5 1 78.94 242 GLN B C 1
ATOM 4276 O O . GLN B 1 242 ? 2.451 9.344 17.062 1 78.94 242 GLN B O 1
ATOM 4281 N N . SER B 1 243 ? 3.729 7.551 16.969 1 80.62 243 SER B N 1
ATOM 4282 C CA . SER B 1 243 ? 3.234 7.238 15.633 1 80.62 243 SER B CA 1
ATOM 4283 C C . SER B 1 243 ? 2.225 6.098 15.672 1 80.62 243 SER B C 1
ATOM 4285 O O . SER B 1 243 ? 1.586 5.793 14.664 1 80.62 243 SER B O 1
ATOM 4287 N N . LEU B 1 244 ? 2.029 5.516 16.828 1 92.56 244 LEU B N 1
ATOM 4288 C CA . LEU B 1 244 ? 1.273 4.27 16.812 1 92.56 244 LEU B CA 1
ATOM 4289 C C . LEU B 1 244 ? 0.262 4.242 17.953 1 92.56 244 LEU B C 1
ATOM 4291 O O . LEU B 1 244 ? 0.562 4.688 19.062 1 92.56 244 LEU B O 1
ATOM 4295 N N . SER B 1 245 ? -0.877 3.713 17.688 1 96.5 245 SER B N 1
ATOM 4296 C CA . SER B 1 245 ? -1.926 3.451 18.672 1 96.5 245 SER B CA 1
ATOM 4297 C C . SER B 1 245 ? -2.316 1.977 18.688 1 96.5 245 SER B C 1
ATOM 4299 O O . SER B 1 245 ? -2.287 1.314 17.641 1 96.5 245 SER B O 1
ATOM 4301 N N . VAL B 1 246 ? -2.604 1.522 19.859 1 98.19 246 VAL B N 1
ATOM 4302 C CA . VAL B 1 246 ? -3.311 0.246 19.875 1 98.19 246 VAL B CA 1
ATOM 4303 C C . VAL B 1 246 ? -4.68 0.401 19.219 1 98.19 246 VAL B C 1
ATOM 4305 O O . VAL B 1 246 ? -5.289 1.474 19.281 1 98.19 246 VAL B O 1
ATOM 4308 N N . TYR B 1 247 ? -5.18 -0.635 18.609 1 98.62 247 TYR B N 1
ATOM 4309 C CA . TYR B 1 247 ? -6.344 -0.504 17.75 1 98.62 247 TYR B CA 1
ATOM 4310 C C . TYR B 1 247 ? -7.211 -1.756 17.797 1 98.62 247 TYR B C 1
ATOM 4312 O O . TYR B 1 247 ? -6.707 -2.875 17.688 1 98.62 247 TYR B O 1
ATOM 4320 N N . GLY B 1 248 ? -8.477 -1.55 18.047 1 98.81 248 GLY B N 1
ATOM 4321 C CA . GLY B 1 248 ? -9.469 -2.609 18 1 98.81 248 GLY B CA 1
ATOM 4322 C C . GLY B 1 248 ? -10.57 -2.354 17 1 98.81 248 GLY B C 1
ATOM 4323 O O . GLY B 1 248 ? -10.992 -1.21 16.812 1 98.81 248 GLY B O 1
ATOM 4324 N N . GLN B 1 249 ? -11.078 -3.406 16.391 1 98.81 249 GLN B N 1
ATOM 4325 C CA . GLN B 1 249 ? -12.133 -3.328 15.383 1 98.81 249 GLN B CA 1
ATOM 4326 C C . GLN B 1 249 ? -13.148 -4.445 15.562 1 98.81 249 GLN B C 1
ATOM 4328 O O . GLN B 1 249 ? -12.781 -5.598 15.797 1 98.81 249 GLN B O 1
ATOM 4333 N N . VAL B 1 250 ? -14.398 -4.082 15.523 1 98.94 250 VAL B N 1
ATOM 4334 C CA . VAL B 1 250 ? -15.5 -5.043 15.484 1 98.94 250 VAL B CA 1
ATOM 4335 C C . VAL B 1 250 ? -16.375 -4.773 14.266 1 98.94 250 VAL B C 1
ATOM 4337 O O . VAL B 1 250 ? -16.766 -3.629 14.016 1 98.94 250 VAL B O 1
ATOM 4340 N N . PHE B 1 251 ? -16.656 -5.797 13.578 1 98.81 251 PHE B N 1
ATOM 4341 C CA . PHE B 1 251 ? -17.438 -5.73 12.344 1 98.81 251 PHE B CA 1
ATOM 4342 C C . PHE B 1 251 ? -18.609 -6.691 12.398 1 98.81 251 PHE B C 1
ATOM 4344 O O . PHE B 1 251 ? -18.484 -7.816 12.883 1 98.81 251 PHE B O 1
ATOM 4351 N N . SER B 1 252 ? -19.734 -6.258 11.852 1 98.75 252 SER B N 1
ATOM 4352 C CA . SER B 1 252 ? -20.875 -7.152 11.688 1 98.75 252 SER B CA 1
ATOM 4353 C C . SER B 1 252 ? -21.703 -6.777 10.461 1 98.75 252 SER B C 1
ATOM 4355 O O . SER B 1 252 ? -22.094 -5.621 10.305 1 98.75 252 SER B O 1
ATOM 4357 N N . GLY B 1 253 ? -21.891 -7.695 9.625 1 98.56 253 GLY B N 1
ATOM 4358 C CA . GLY B 1 253 ? -22.734 -7.469 8.461 1 98.56 253 GLY B CA 1
ATOM 4359 C C . GLY B 1 253 ? -22.156 -8.047 7.184 1 98.56 253 GLY B C 1
ATOM 4360 O O . GLY B 1 253 ? -21.484 -9.078 7.215 1 98.56 253 GLY B O 1
ATOM 4361 N N . TYR B 1 254 ? -22.594 -7.492 6.082 1 98.38 254 TYR B N 1
ATOM 4362 C CA . TYR B 1 254 ? -22.141 -7.902 4.754 1 98.38 254 TYR B CA 1
ATOM 4363 C C . TYR B 1 254 ? -20.938 -7.086 4.316 1 98.38 254 TYR B C 1
ATOM 4365 O O . TYR B 1 254 ? -20.75 -5.945 4.75 1 98.38 254 TYR B O 1
ATOM 4373 N N . GLY B 1 255 ? -20.109 -7.664 3.475 1 98.06 255 GLY B N 1
ATOM 4374 C CA . GLY B 1 255 ? -19.109 -6.871 2.77 1 98.06 255 GLY B CA 1
ATOM 4375 C C . GLY B 1 255 ? -17.875 -6.594 3.596 1 98.06 255 GLY B C 1
ATOM 4376 O O . GLY B 1 255 ? -17.281 -5.516 3.494 1 98.06 255 GLY B O 1
ATOM 4377 N N . GLN B 1 256 ? -17.531 -7.602 4.453 1 98.25 256 GLN B N 1
ATOM 4378 C CA . GLN B 1 256 ? -16.25 -7.457 5.152 1 98.25 256 GLN B CA 1
ATOM 4379 C C . GLN B 1 256 ? -15.117 -7.195 4.168 1 98.25 256 GLN B C 1
ATOM 4381 O O . GLN B 1 256 ? -14.18 -6.457 4.48 1 98.25 256 GLN B O 1
ATOM 4386 N N . SER B 1 257 ? -15.133 -7.863 3.029 1 98.38 257 SER B N 1
ATOM 4387 C CA . SER B 1 257 ? -14.336 -7.617 1.833 1 98.38 257 SER B CA 1
ATOM 4388 C C . SER B 1 257 ? -15.188 -7.695 0.573 1 98.38 257 SER B C 1
ATOM 4390 O O . SER B 1 257 ? -16.375 -8.039 0.638 1 98.38 257 SER B O 1
ATOM 4392 N N . LEU B 1 258 ? -14.602 -7.324 -0.506 1 97.69 258 LEU B N 1
ATOM 4393 C CA . LEU B 1 258 ? -15.391 -7.25 -1.729 1 97.69 258 LEU B CA 1
ATOM 4394 C C . LEU B 1 258 ? -15.891 -8.633 -2.135 1 97.69 258 LEU B C 1
ATOM 4396 O O . LEU B 1 258 ? -17.031 -8.773 -2.602 1 97.69 258 LEU B O 1
ATOM 4400 N N . ILE B 1 259 ? -15.078 -9.688 -2.008 1 97.62 259 ILE B N 1
ATOM 4401 C CA . ILE B 1 259 ? -15.5 -11.031 -2.381 1 97.62 259 ILE B CA 1
ATOM 4402 C C . ILE B 1 259 ? -16.625 -11.492 -1.454 1 97.62 259 ILE B C 1
ATOM 4404 O O . ILE B 1 259 ? -17.406 -12.375 -1.808 1 97.62 259 ILE B O 1
ATOM 4408 N N . GLU B 1 260 ? -16.797 -10.859 -0.3 1 98.12 260 GLU B N 1
ATOM 4409 C CA . GLU B 1 260 ? -17.797 -11.211 0.691 1 98.12 260 GLU B CA 1
ATOM 4410 C C . GLU B 1 260 ? -18.938 -10.188 0.704 1 98.12 260 GLU B C 1
ATOM 4412 O O . GLU B 1 260 ? -19.625 -10.023 1.718 1 98.12 260 GLU B O 1
ATOM 4417 N N . TYR B 1 261 ? -19.125 -9.477 -0.383 1 97.5 261 TYR B N 1
ATOM 4418 C CA . TYR B 1 261 ? -20.094 -8.398 -0.414 1 97.5 261 TYR B CA 1
ATOM 4419 C C . TYR B 1 261 ? -21.484 -8.906 -0.083 1 97.5 261 TYR B C 1
ATOM 4421 O O . TYR B 1 261 ? -22.328 -8.164 0.435 1 97.5 261 TYR B O 1
ATOM 4429 N N . ASN B 1 262 ? -21.781 -10.203 -0.324 1 97.25 262 ASN B N 1
ATOM 4430 C CA . ASN B 1 262 ? -23.094 -10.781 -0.096 1 97.25 262 ASN B CA 1
ATOM 4431 C C . ASN B 1 262 ? -23.047 -11.867 0.98 1 97.25 262 ASN B C 1
ATOM 4433 O O . ASN B 1 262 ? -23.875 -12.781 0.985 1 97.25 262 ASN B O 1
ATOM 4437 N N . HIS B 1 263 ? -22.062 -11.844 1.804 1 98.25 263 HIS B N 1
ATOM 4438 C CA . HIS B 1 263 ? -21.875 -12.797 2.893 1 98.25 263 HIS B CA 1
ATOM 4439 C C . HIS B 1 263 ? -21.844 -12.086 4.242 1 98.25 2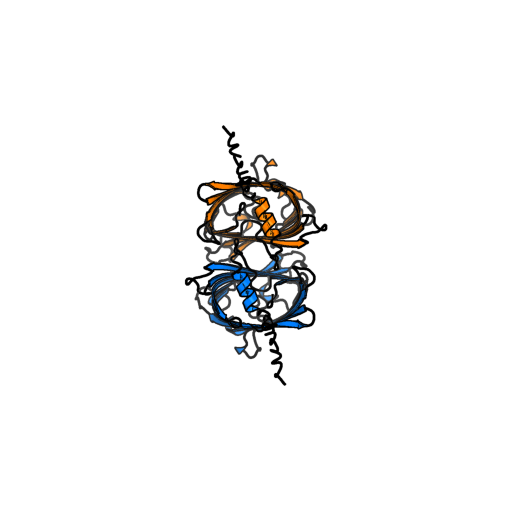63 HIS B C 1
ATOM 4441 O O . HIS B 1 263 ? -21.031 -11.18 4.457 1 98.25 263 HIS B O 1
ATOM 4447 N N . ARG B 1 264 ? -22.688 -12.523 5.109 1 98.19 264 ARG B N 1
ATOM 4448 C CA . ARG B 1 264 ? -22.781 -11.898 6.426 1 98.19 264 ARG B CA 1
ATOM 4449 C C . ARG B 1 264 ? -21.875 -12.594 7.43 1 98.19 264 ARG B C 1
ATOM 4451 O O . ARG B 1 264 ? -21.797 -13.828 7.461 1 98.19 264 ARG B O 1
ATOM 4458 N N . THR B 1 265 ? -21.172 -11.844 8.258 1 98.38 265 THR B N 1
ATOM 4459 C CA . THR B 1 265 ? -20.328 -12.391 9.32 1 98.38 265 THR B CA 1
ATOM 4460 C C . THR B 1 265 ? -20.156 -11.375 10.445 1 98.38 265 THR B C 1
ATOM 4462 O O . THR B 1 265 ? -20.609 -10.234 10.336 1 98.38 265 THR B O 1
ATOM 4465 N N . THR B 1 266 ? -19.656 -11.773 11.523 1 98.81 266 THR B N 1
ATOM 4466 C CA . THR B 1 266 ? -19.156 -10.953 12.625 1 98.81 266 THR B CA 1
ATOM 4467 C C . THR B 1 266 ? -17.672 -11.234 12.883 1 98.81 266 THR B C 1
ATOM 4469 O O . THR B 1 266 ? -17.266 -12.398 12.93 1 98.81 266 THR B O 1
ATOM 4472 N N . SER B 1 267 ? -16.938 -10.203 13 1 98.88 267 SER B N 1
ATOM 4473 C CA . SER B 1 267 ? -15.484 -10.344 13.164 1 98.88 267 SER B CA 1
ATOM 4474 C C . SER B 1 267 ? -14.945 -9.328 14.164 1 98.88 267 SER B C 1
ATOM 4476 O O . SER B 1 267 ? -15.57 -8.297 14.406 1 98.88 267 SER B O 1
ATOM 4478 N N . ALA B 1 268 ? -13.828 -9.641 14.703 1 98.94 268 ALA B N 1
ATOM 4479 C CA . ALA B 1 268 ? -13.133 -8.742 15.625 1 98.94 268 ALA B CA 1
ATOM 4480 C C . ALA B 1 268 ? -11.625 -8.891 15.492 1 98.94 268 ALA B C 1
ATOM 4482 O O . ALA B 1 268 ? -11.125 -9.984 15.211 1 98.94 268 ALA B O 1
ATOM 4483 N N . GLY B 1 269 ? -10.898 -7.824 15.734 1 98.88 269 GLY B N 1
ATOM 4484 C CA . GLY B 1 269 ? -9.445 -7.875 15.641 1 98.88 269 GLY B CA 1
ATOM 4485 C C . GLY B 1 269 ? -8.75 -6.855 16.516 1 98.88 269 GLY B C 1
ATOM 4486 O O . GLY B 1 269 ? -9.383 -5.91 17 1 98.88 269 GLY B O 1
ATOM 4487 N N . ILE B 1 270 ? -7.488 -7.074 16.719 1 98.88 270 ILE B N 1
ATOM 4488 C CA . ILE B 1 270 ? -6.664 -6.191 17.547 1 98.88 270 ILE B CA 1
ATOM 4489 C C . ILE B 1 270 ? -5.289 -6.023 16.906 1 98.88 270 ILE B C 1
ATOM 4491 O O . ILE B 1 270 ? -4.75 -6.965 16.312 1 98.88 270 ILE B O 1
ATOM 4495 N N . GLY B 1 271 ? -4.809 -4.789 16.969 1 98.69 271 GLY B N 1
ATOM 4496 C CA . GLY B 1 271 ? -3.486 -4.484 16.453 1 98.69 271 GLY B CA 1
ATOM 4497 C C . GLY B 1 271 ? -3.061 -3.051 16.703 1 98.69 271 GLY B C 1
ATOM 4498 O O . GLY B 1 271 ? -3.191 -2.547 17.812 1 98.69 271 GLY B O 1
ATOM 4499 N N . ILE B 1 272 ? -2.477 -2.457 15.688 1 98.12 272 ILE B N 1
ATOM 4500 C CA . ILE B 1 272 ? -1.988 -1.087 15.797 1 98.12 272 ILE B CA 1
ATOM 4501 C C . ILE B 1 272 ? -2.471 -0.266 14.609 1 98.12 272 ILE B C 1
ATOM 4503 O O . ILE B 1 272 ? -2.779 -0.819 13.547 1 98.12 272 ILE B O 1
ATOM 4507 N N . VAL B 1 273 ? -2.564 0.974 14.781 1 97.75 273 VAL B N 1
ATOM 4508 C CA . VAL B 1 273 ? -3.033 1.885 13.742 1 97.75 273 VAL B CA 1
ATOM 4509 C C . VAL B 1 273 ? -2.156 3.135 13.719 1 97.75 273 VAL B C 1
ATOM 4511 O O . VAL B 1 273 ? -1.722 3.617 14.766 1 97.75 273 VAL B O 1
ATOM 4514 N N . LEU B 1 274 ? -1.874 3.523 12.547 1 95.88 274 LEU B N 1
ATOM 4515 C CA . LEU B 1 274 ? -1.038 4.703 12.344 1 95.88 274 LEU B CA 1
ATOM 4516 C C . LEU B 1 274 ? -1.866 5.98 12.445 1 95.88 274 LEU B C 1
ATOM 4518 O O . LEU B 1 274 ? -1.416 6.973 13.023 1 95.88 274 LEU B O 1
ATOM 4522 N N . ASN B 1 275 ? -3.027 5.992 11.797 1 93.38 275 ASN B N 1
ATOM 4523 C CA . ASN B 1 275 ? -4.004 7.07 11.891 1 93.38 275 ASN B CA 1
ATOM 4524 C C . ASN B 1 275 ? -5.434 6.531 11.93 1 93.38 275 ASN B C 1
ATOM 4526 O O . ASN B 1 275 ? -5.727 5.492 11.336 1 93.38 275 ASN B O 1
ATOM 4530 N N . ASP B 1 276 ? -6.254 7.234 12.648 1 92.75 276 ASP B N 1
ATOM 4531 C CA . A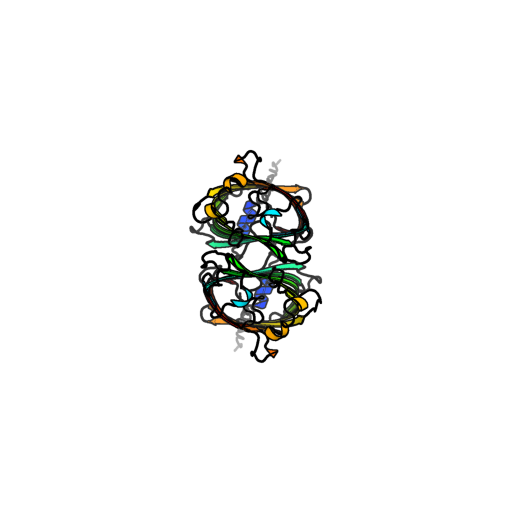SP B 1 276 ? -7.676 6.906 12.664 1 92.75 276 ASP B CA 1
ATOM 4532 C C . ASP B 1 276 ? -8.5 8.016 12.016 1 92.75 276 ASP B C 1
ATOM 4534 O O . ASP B 1 276 ? -7.961 8.875 11.32 1 92.75 276 ASP B O 1
ATOM 4538 N N . TRP B 1 277 ? -9.797 8.008 12.172 1 91.12 277 TRP B N 1
ATOM 4539 C CA . TRP B 1 277 ? -10.688 8.93 11.469 1 91.12 277 TRP B CA 1
ATOM 4540 C C . TRP B 1 277 ? -10.586 10.336 12.055 1 91.12 277 TRP B C 1
ATOM 4542 O O . TRP B 1 277 ? -10.992 11.305 11.406 1 91.12 277 TRP B O 1
ATOM 4552 N N . VAL B 1 278 ? -10.148 10.531 13.32 1 87.44 278 VAL B N 1
ATOM 4553 C CA . VAL B 1 278 ? -10.078 11.844 13.945 1 87.44 278 VAL B CA 1
ATOM 4554 C C . VAL B 1 278 ? -8.625 12.227 14.203 1 87.44 278 VAL B C 1
ATOM 4556 O O . VAL B 1 278 ? -8.336 13.039 15.086 1 87.44 278 VAL B O 1
ATOM 4559 N N . SER B 1 279 ? -7.688 11.633 13.383 1 77.19 279 SER B N 1
ATOM 4560 C CA . SER B 1 279 ? -6.281 12 13.492 1 77.19 279 SER B CA 1
ATOM 4561 C C . SER B 1 279 ? -5.98 13.273 12.711 1 77.19 279 SER B C 1
ATOM 4563 O O . SER B 1 279 ? -6.664 13.586 11.734 1 77.19 279 SER B O 1
#

Secondary structure (DSSP, 8-state):
------------------PPPHHHHHHHHHH--SSS--S-EE-SPEEEEEEEEESS--GGGGTT-SGGGPPPPSEEEEEEEEEEEEEES-SSTTS--EEEEEEEEEEEE-TTSSS--EEEEEEEEEEEEEEEEETTEEEEEEEEEEE-S--GGG--EEEEEEEEEEEE-SSEEEEEEEEEE---TTTHHHH-TTHHHHH-SEEEEEEEEPGGG-EEEEEEE-GGGTTSSSEEEEEEEEE-SSS-EEEEEEEEEE-SSGGGTT-EEEEEEEEEEEE-TT-/------------------PPPHHHHHHHHHH--SSS--S-EE-SPEEEEEEEEESS--GGGGTT-SGGGPPPPSEEEEEEEEEEEEEES-SSTTSSEEEEEEEEEEEEE-TTSSS--EEEEEEEEEEEEEEEEETTEEEEEEEEEEE-S--GGG--EEEEEEEEEEEE-SSEEEEEEEEEE--IIIIIHHH-TTHHHHH-SEEEEEEEEPGGG-EEEEEEE-GGGTTSSSEEEEEEEEE-SSS-EEEEEEEEEE-SSGGGTT-EEEEEEEEEEEE-TT-

Radius of gyration: 26.61 Å; Cα contacts (8 Å, |Δi|>4): 1446; chains: 2; bounding box: 86×94×69 Å

InterPro domains:
  IPR003187 Phospholipase A1 [PF02253] (23-274)
  IPR003187 Phospholipase A1 [PR01486] (71-88)
  IPR003187 Phospholipase A1 [PR01486] (139-153)
  IPR003187 Phospholipase A1 [PR01486] (154-172)
  IPR003187 Phospholipase A1 [PR01486] (190-208)
  IPR003187 Phospholipase A1 [PR01486] (225-242)
  IPR003187 Phospholipase A1 [PR01486] (247-267)
  IPR003187 Phospholipase A1 [PTHR40457] (16-278)
  IPR036541 Phospholipase A1 superfamily [G3DSA:2.40.230.10] (24-278)
  IPR036541 Phospholipase A1 superfamily [SSF56931] (28-277)